Protein AF-0000000073388716 (afdb_homodimer)

pLDDT: mean 96.8, std 3.27, range [72.94, 98.94]

Foldseek 3Di:
DQEPPDDPDDFPQQADDKWWKFWFADPNDIWIWIADCDDPLHQWTQTPVGDIGNPVPTDTFAPFDFPWEKEWPAFFQQACCLQPVDSDVDPDTDMATADSQQEAEFAAEDEDAPLFDFKWWFKFKKWFFAAWFAQDALNCLSVGTNAIKIKIQIFRLLCVPDPVRNRHNGRHDGNRIYIDRIGMGNRDQQQKKKFKAKLRFTQFIDNNVVTGHYDPSRVRNVCRHPDIGHGRYMYTRTGHDGIAGDDAQIKMKMAMPPHGMGIYGYHYDYHDPVVVVVPDDGGHDDPVSCCVRGTHPVSDDPRSVVRVCVSRVD/DQEPPDDPDDFPQQADDKWWKFWFADPNDIWIWIADCDDPLHQWTQTPVGDIHNPVPTDTAAQFDAPWEKEWPAFFQQACCLQPVDSDVDPDTDMATADSQQEAEFAAEDEDAPLFDFKWWFKFKKWFFAAWFAQDALNCLSVGTNAIKIKIQIFRLLCVPDPVRNRHNGRHDGNRIYIDRIGMGNRDQQQKKKFKDKLRFTQFIDNNVVTGHYDPSRVSNVCRHPDIGHGRYMYTRTGHDGIAGDDAQIKMKMAMPPHGMGIYGYHYDYHDPVVVVVPDDGGHDDPVSCCVRGTHPVSDDPRSVVRVCVSRVD

InterPro domains:
  IPR011234 Fumarylacetoacetase-like, C-terminal [PF01557] (69-267)
  IPR036663 Fumarylacetoacetase-like, C-terminal domain superfamily [G3DSA:3.90.850.10] (46-268)
  IPR036663 Fumarylacetoacetase-like, C-terminal domain superfamily [SSF56529] (59-267)

Nearest PDB structures (foldseek):
  4dbh-assembly1_B  TM=8.925E-01  e=1.222E-23  Corynebacterium glutamicum
  8gsr-assembly1_B  TM=8.359E-01  e=4.257E-22  Sphingomonas sp. SKA58
  6iym-assembly1_B  TM=8.828E-01  e=4.158E-20  Exiguobacterium antarcticum B7
  1i7o-assembly3_C  TM=7.723E-01  e=4.996E-21  Escherichia coli
  3v77-assembly1_A  TM=8.627E-01  e=6.348E-17  Oleispira antarctica

Organism: Paracidovorax avenae (strain ATCC 19860 / DSM 7227 / CCUG 15838 / JCM 20985 / LMG 2117 / NCPPB 1011) (NCBI:txid643561)

Structure (mmCIF, N/CA/C/O backbone):
data_AF-0000000073388716-model_v1
#
loop_
_entity.id
_entity.type
_entity.pdbx_description
1 polymer 'Fumarylacetoacetate (FAA) hydrolase'
#
loop_
_atom_site.group_PDB
_atom_site.id
_atom_site.type_symbol
_atom_site.label_atom_id
_atom_site.label_alt_id
_atom_site.label_comp_id
_atom_site.label_asym_id
_atom_site.label_entity_id
_atom_site.label_seq_id
_atom_site.pdbx_PDB_ins_code
_atom_site.Cartn_x
_atom_site.Cartn_y
_atom_site.Cartn_z
_atom_site.occupancy
_atom_site.B_iso_or_equiv
_atom_site.auth_seq_id
_atom_site.auth_comp_id
_atom_site.auth_asym_id
_atom_site.auth_atom_id
_atom_site.pdbx_PDB_model_num
ATOM 1 N N . MET A 1 1 ? -13.984 -28.422 -2.998 1 73.06 1 MET A N 1
ATOM 2 C CA . MET A 1 1 ? -13.094 -27.297 -2.691 1 73.06 1 MET A CA 1
ATOM 3 C C . MET A 1 1 ? -13.047 -27.047 -1.189 1 73.06 1 MET A C 1
ATOM 5 O O . MET A 1 1 ? -14.062 -27.141 -0.504 1 73.06 1 MET A O 1
ATOM 9 N N . ASN A 1 2 ? -11.875 -26.797 -0.617 1 77.25 2 ASN A N 1
ATOM 10 C CA . ASN A 1 2 ? -11.648 -26.766 0.824 1 77.25 2 ASN A CA 1
ATOM 11 C C . ASN A 1 2 ? -11.758 -25.359 1.378 1 77.25 2 ASN A C 1
ATOM 13 O O . ASN A 1 2 ? -11.344 -25.094 2.508 1 77.25 2 ASN A O 1
ATOM 17 N N . PHE A 1 3 ? -12.344 -24.453 0.408 1 79.5 3 PHE A N 1
ATOM 18 C CA . PHE A 1 3 ? -12.461 -23.078 0.917 1 79.5 3 PHE A CA 1
ATOM 19 C C . PHE A 1 3 ? -13.914 -22.656 0.987 1 79.5 3 PHE A C 1
ATOM 21 O O . PHE A 1 3 ? -14.797 -23.312 0.43 1 79.5 3 PHE A O 1
ATOM 28 N N . GLU A 1 4 ? -14.102 -21.594 1.725 1 83.75 4 GLU A N 1
ATOM 29 C CA . GLU A 1 4 ? -15.445 -21.078 1.932 1 83.75 4 GLU A CA 1
ATOM 30 C C . GLU A 1 4 ? -16.062 -20.609 0.618 1 83.75 4 GLU A C 1
ATOM 32 O O . GLU A 1 4 ? -15.352 -20.188 -0.293 1 83.75 4 GLU A O 1
ATOM 37 N N . PHE A 1 5 ? -17.438 -20.781 0.47 1 84.56 5 PHE A N 1
ATOM 38 C CA . PHE A 1 5 ? -18.219 -20.359 -0.694 1 84.56 5 PHE A CA 1
ATOM 39 C C . PHE A 1 5 ? -17.797 -21.156 -1.932 1 84.56 5 PHE A C 1
ATOM 41 O O . PHE A 1 5 ? -17.297 -20.562 -2.898 1 84.56 5 PHE A O 1
ATOM 48 N N . PRO A 1 6 ? -18.047 -22.391 -1.873 1 86.56 6 PRO A N 1
ATOM 49 C CA . PRO A 1 6 ? -17.625 -23.219 -3.002 1 86.56 6 PRO A CA 1
ATOM 50 C C . PRO A 1 6 ? -18.312 -22.828 -4.312 1 86.56 6 PRO A C 1
ATOM 52 O O . PRO A 1 6 ? -19.406 -22.25 -4.293 1 86.56 6 PRO A O 1
ATOM 55 N N . LEU A 1 7 ? -17.703 -23.172 -5.387 1 88 7 LEU A N 1
ATOM 56 C CA . LEU A 1 7 ? -18.188 -22.797 -6.711 1 88 7 LEU A CA 1
ATOM 57 C C . LEU A 1 7 ? -19.422 -23.609 -7.086 1 88 7 LEU A C 1
ATOM 59 O O . LEU A 1 7 ? -19.438 -24.844 -6.949 1 88 7 LEU A O 1
ATOM 63 N N . GLN A 1 8 ? -20.453 -22.891 -7.469 1 85.44 8 GLN A N 1
ATOM 64 C CA . GLN A 1 8 ? -21.625 -23.578 -8.016 1 85.44 8 GLN A CA 1
ATOM 65 C C . GLN A 1 8 ? -21.391 -23.969 -9.477 1 85.44 8 GLN A C 1
ATOM 67 O O . GLN A 1 8 ? -21.891 -25 -9.93 1 85.44 8 GLN A O 1
ATOM 72 N N . SER A 1 9 ? -20.766 -23.172 -10.164 1 90.81 9 SER A N 1
ATOM 73 C CA . SER A 1 9 ? -20.328 -23.359 -11.539 1 90.81 9 SER A CA 1
ATOM 74 C C . SER A 1 9 ? -18.969 -22.703 -11.773 1 90.81 9 SER A C 1
ATOM 76 O O . SER A 1 9 ? -18.516 -21.891 -10.969 1 90.81 9 SER A O 1
ATOM 78 N N . GLN A 1 10 ? -18.406 -23.203 -12.766 1 93.81 10 GLN A N 1
ATOM 79 C CA . GLN A 1 10 ? -17.094 -22.609 -13.07 1 93.81 10 GLN A CA 1
ATOM 80 C C . GLN A 1 10 ? -17.234 -21.156 -13.484 1 93.81 10 GLN A C 1
ATOM 82 O O . GLN A 1 10 ? -18.047 -20.828 -14.359 1 93.81 10 GLN A O 1
ATOM 87 N N . PRO A 1 11 ? -16.547 -20.297 -12.852 1 96.12 11 PRO A N 1
ATOM 88 C CA . PRO A 1 11 ? -16.609 -18.891 -13.227 1 96.12 11 PRO A CA 1
ATOM 89 C C . PRO A 1 11 ? -16.188 -18.641 -14.672 1 96.12 11 PRO A C 1
ATOM 91 O O . PRO A 1 11 ? -15.328 -19.344 -15.203 1 96.12 11 PRO A O 1
ATOM 94 N N . ALA A 1 12 ? -16.688 -17.578 -15.273 1 96.62 12 ALA A N 1
ATOM 95 C CA . ALA A 1 12 ? -16.469 -17.281 -16.688 1 96.62 12 ALA A CA 1
ATOM 96 C C . ALA A 1 12 ? -14.984 -17.109 -16.984 1 96.62 12 ALA A C 1
ATOM 98 O O . ALA A 1 12 ? -14.508 -17.516 -18.047 1 96.62 12 ALA A O 1
ATOM 99 N N . VAL A 1 13 ? -14.211 -16.516 -16.094 1 98.31 13 VAL A N 1
ATOM 100 C CA . VAL A 1 13 ? -12.797 -16.203 -16.297 1 98.31 13 VAL A CA 1
ATOM 101 C C . VAL A 1 13 ? -12.008 -17.5 -16.484 1 98.31 13 VAL A C 1
ATOM 103 O O . VAL A 1 13 ? -10.914 -17.484 -17.062 1 98.31 13 VAL A O 1
ATOM 106 N N . MET A 1 14 ? -12.547 -18.672 -16.062 1 97.94 14 MET A N 1
ATOM 107 C CA . MET A 1 14 ? -11.844 -19.938 -16.125 1 97.94 14 MET A CA 1
ATOM 108 C C . MET A 1 14 ? -12.438 -20.844 -17.203 1 97.94 14 MET A C 1
ATOM 110 O O . MET A 1 14 ? -12.062 -22 -17.328 1 97.94 14 MET A O 1
ATOM 114 N N . CYS A 1 15 ? -13.375 -20.328 -17.922 1 97.19 15 CYS A N 1
ATOM 115 C CA . CYS A 1 15 ? -14.055 -21.078 -18.969 1 97.19 15 CYS A CA 1
ATOM 116 C C . CYS A 1 15 ? -13.602 -20.625 -20.344 1 97.19 15 CYS A C 1
ATOM 118 O O . CYS A 1 15 ? -13.086 -19.516 -20.5 1 97.19 15 CYS A O 1
ATOM 120 N N . GLY A 1 16 ? -13.766 -21.484 -21.375 1 96.69 16 GLY A N 1
ATOM 121 C CA . GLY A 1 16 ? -13.406 -21.156 -22.734 1 96.69 16 GLY A CA 1
ATOM 122 C C . GLY A 1 16 ? -11.969 -21.469 -23.078 1 96.69 16 GLY A C 1
ATOM 123 O O . GLY A 1 16 ? -11.281 -22.156 -22.312 1 96.69 16 GLY A O 1
ATOM 124 N N . PRO A 1 17 ? -11.57 -21.047 -24.281 1 97.19 17 PRO A N 1
ATOM 125 C CA . PRO A 1 17 ? -10.188 -21.281 -24.672 1 97.19 17 PRO A CA 1
ATOM 126 C C . PRO A 1 17 ? -9.188 -20.453 -23.875 1 97.19 17 PRO A C 1
ATOM 128 O O . PRO A 1 17 ? -9.516 -19.328 -23.453 1 97.19 17 PRO A O 1
ATOM 131 N N . ARG A 1 18 ? -8.102 -20.984 -23.75 1 98.19 18 ARG A N 1
ATOM 132 C CA . ARG A 1 18 ? -7.023 -20.25 -23.125 1 98.19 18 ARG A CA 1
ATOM 133 C C . ARG A 1 18 ? -6.668 -19 -23.938 1 98.19 18 ARG A C 1
ATOM 135 O O . ARG A 1 18 ? -6.484 -19.078 -25.156 1 98.19 18 ARG A O 1
ATOM 142 N N . VAL A 1 19 ? -6.594 -17.875 -23.297 1 98.5 19 VAL A N 1
ATOM 143 C CA . VAL A 1 19 ? -6.145 -16.625 -23.875 1 98.5 19 VAL A CA 1
ATOM 144 C C . VAL A 1 19 ? -5.074 -15.992 -23 1 98.5 19 VAL A C 1
ATOM 146 O O . VAL A 1 19 ? -5.254 -15.875 -21.781 1 98.5 19 VAL A O 1
ATOM 149 N N . GLU A 1 20 ? -4.027 -15.656 -23.578 1 98.69 20 GLU A N 1
ATOM 150 C CA . GLU A 1 20 ? -2.936 -14.984 -22.875 1 98.69 20 GLU A CA 1
ATOM 151 C C . GLU A 1 20 ? -2.578 -13.664 -23.531 1 98.69 20 GLU A C 1
ATOM 153 O O . GLU A 1 20 ? -2.176 -13.633 -24.703 1 98.69 20 GLU A O 1
ATOM 158 N N . ARG A 1 21 ? -2.725 -12.586 -22.812 1 98.62 21 ARG A N 1
ATOM 159 C CA . ARG A 1 21 ? -2.342 -11.258 -23.281 1 98.62 21 ARG A CA 1
ATOM 160 C C . ARG A 1 21 ? -1.017 -10.82 -22.656 1 98.62 21 ARG A C 1
ATOM 162 O O . ARG A 1 21 ? -0.8 -10.992 -21.453 1 98.62 21 ARG A O 1
ATOM 169 N N . ARG A 1 22 ? -0.159 -10.312 -23.469 1 98.56 22 ARG A N 1
ATOM 170 C CA . ARG A 1 22 ? 1.14 -9.828 -23.016 1 98.56 22 ARG A CA 1
ATOM 171 C C . ARG A 1 22 ? 1.374 -8.383 -23.438 1 98.56 22 ARG A C 1
ATOM 173 O O . ARG A 1 22 ? 0.727 -7.895 -24.375 1 98.56 22 ARG A O 1
ATOM 180 N N . ARG A 1 23 ? 2.135 -7.68 -22.703 1 97.94 23 ARG A N 1
ATOM 181 C CA . ARG A 1 23 ? 2.621 -6.344 -23.031 1 97.94 23 ARG A CA 1
ATOM 182 C C . ARG A 1 23 ? 4.102 -6.371 -23.391 1 97.94 23 ARG A C 1
ATOM 184 O O . ARG A 1 23 ? 4.934 -6.809 -22.594 1 97.94 23 ARG A O 1
ATOM 191 N N . VAL A 1 24 ? 4.414 -5.875 -24.641 1 97.12 24 VAL A N 1
ATOM 192 C CA . VAL A 1 24 ? 5.762 -6.055 -25.156 1 97.12 24 VAL A CA 1
ATOM 193 C C . VAL A 1 24 ? 6.348 -4.703 -25.562 1 97.12 24 VAL A C 1
ATOM 195 O O . VAL A 1 24 ? 5.617 -3.812 -26 1 97.12 24 VAL A O 1
ATOM 198 N N . LEU A 1 25 ? 7.633 -4.562 -25.266 1 96 25 LEU A N 1
ATOM 199 C CA . LEU A 1 25 ? 8.359 -3.369 -25.688 1 96 25 LEU A CA 1
ATOM 200 C C . LEU A 1 25 ? 8.953 -3.561 -27.078 1 96 25 LEU A C 1
ATOM 202 O O . LEU A 1 25 ? 9.773 -4.457 -27.281 1 96 25 LEU A O 1
ATOM 206 N N . ILE A 1 26 ? 8.555 -2.723 -28.016 1 94.25 26 ILE A N 1
ATOM 207 C CA . ILE A 1 26 ? 9.07 -2.748 -29.391 1 94.25 26 ILE A CA 1
ATOM 208 C C . ILE A 1 26 ? 9.5 -1.343 -29.797 1 94.25 26 ILE A C 1
ATOM 210 O O . ILE A 1 26 ? 8.68 -0.419 -29.828 1 94.25 26 ILE A O 1
ATOM 214 N N . GLY A 1 27 ? 10.68 -1.165 -30.203 1 93.75 27 GLY A N 1
ATOM 215 C CA . GLY A 1 27 ? 11.18 0.131 -30.641 1 93.75 27 GLY A CA 1
ATOM 216 C C . GLY A 1 27 ? 10.961 1.229 -29.609 1 93.75 27 GLY A C 1
ATOM 217 O O . GLY A 1 27 ? 10.617 2.357 -29.969 1 93.75 27 GLY A O 1
ATOM 218 N N . GLY A 1 28 ? 10.906 0.877 -28.391 1 93.69 28 GLY A N 1
ATOM 219 C CA . GLY A 1 28 ? 10.773 1.862 -27.328 1 93.69 28 GLY A CA 1
ATOM 220 C C . GLY A 1 28 ? 9.336 2.141 -26.953 1 93.69 28 GLY A C 1
ATOM 221 O O . GLY A 1 28 ? 9.062 2.951 -26.062 1 93.69 28 GLY A O 1
ATOM 222 N N . SER A 1 29 ? 8.469 1.455 -27.672 1 95.88 29 SER A N 1
ATOM 223 C CA . SER A 1 29 ? 7.055 1.625 -27.375 1 95.88 29 SER A CA 1
ATOM 224 C C . SER A 1 29 ? 6.434 0.321 -26.875 1 95.88 29 SER A C 1
ATOM 226 O O . SER A 1 29 ? 6.863 -0.764 -27.281 1 95.88 29 SER A O 1
ATOM 228 N N . ALA A 1 30 ? 5.48 0.462 -26.031 1 96.5 30 ALA A N 1
ATOM 229 C CA . ALA A 1 30 ? 4.773 -0.7 -25.5 1 96.5 30 ALA A CA 1
ATOM 230 C C . ALA A 1 30 ? 3.582 -1.07 -26.375 1 96.5 30 ALA A C 1
ATOM 232 O O . ALA A 1 30 ? 2.83 -0.196 -26.812 1 96.5 30 ALA A O 1
ATOM 233 N N . PHE A 1 31 ? 3.447 -2.377 -26.625 1 97.62 31 PHE A N 1
ATOM 234 C CA . PHE A 1 31 ? 2.316 -2.896 -27.391 1 97.62 31 PHE A CA 1
ATOM 235 C C . PHE A 1 31 ? 1.693 -4.094 -26.672 1 97.62 31 PHE A C 1
ATOM 237 O O . PHE A 1 31 ? 2.395 -4.871 -26.016 1 97.62 31 PHE A O 1
ATOM 244 N N . TRP A 1 32 ? 0.391 -4.227 -26.797 1 98.31 32 TRP A N 1
ATOM 245 C CA . TRP A 1 32 ? -0.308 -5.418 -26.344 1 98.31 32 TRP A CA 1
ATOM 246 C C . TRP A 1 32 ? -0.441 -6.445 -27.469 1 98.31 32 TRP A C 1
ATOM 248 O O . TRP A 1 32 ? -0.555 -6.078 -28.641 1 98.31 32 TRP A O 1
ATOM 258 N N . GLY A 1 33 ? -0.418 -7.676 -27.078 1 98.5 33 GLY A N 1
ATOM 259 C CA . GLY A 1 33 ? -0.669 -8.766 -28.016 1 98.5 33 GLY A CA 1
ATOM 260 C C . GLY A 1 33 ? -1.262 -9.992 -27.344 1 98.5 33 GLY A C 1
ATOM 261 O O . GLY A 1 33 ? -1.364 -10.055 -26.125 1 98.5 33 GLY A O 1
ATOM 262 N N . THR A 1 34 ? -1.68 -10.859 -28.172 1 98.56 34 THR A N 1
ATOM 263 C CA . THR A 1 34 ? -2.262 -12.125 -27.734 1 98.56 34 THR A CA 1
ATOM 264 C C . THR A 1 34 ? -1.44 -13.305 -28.234 1 98.56 34 THR A C 1
ATOM 266 O O . THR A 1 34 ? -1.098 -13.367 -29.422 1 98.56 34 THR A O 1
ATOM 269 N N . MET A 1 35 ? -1.136 -14.219 -27.328 1 98.38 35 MET A N 1
ATOM 270 C CA . MET A 1 35 ? -0.445 -15.438 -27.734 1 98.38 35 MET A CA 1
ATOM 271 C C . MET A 1 35 ? -1.33 -16.281 -28.641 1 98.38 35 MET A C 1
ATOM 273 O O . MET A 1 35 ? -2.508 -16.5 -28.344 1 98.38 35 MET A O 1
ATOM 277 N N . VAL A 1 36 ? -0.768 -16.781 -29.719 1 97.94 36 VAL A N 1
ATOM 278 C CA . VAL A 1 36 ? -1.481 -17.672 -30.609 1 97.94 36 VAL A CA 1
ATOM 279 C C . VAL A 1 36 ? -1.391 -19.109 -30.078 1 97.94 36 VAL A C 1
ATOM 281 O O . VAL A 1 36 ? -0.299 -19.672 -29.984 1 97.94 36 VAL A O 1
ATOM 284 N N . GLU A 1 37 ? -2.504 -19.688 -29.859 1 95.88 37 GLU A N 1
ATOM 285 C CA . GLU A 1 37 ? -2.533 -20.969 -29.156 1 95.88 37 GLU A CA 1
ATOM 286 C C . GLU A 1 37 ? -2.561 -22.141 -30.125 1 95.88 37 GLU A C 1
ATOM 288 O O . GLU A 1 37 ? -2.166 -23.25 -29.781 1 95.88 37 GLU A O 1
ATOM 293 N N . GLU A 1 38 ? -3.074 -21.891 -31.328 1 94.94 38 GLU A N 1
ATOM 294 C CA . GLU A 1 38 ? -3.25 -22.984 -32.281 1 94.94 38 GLU A CA 1
ATOM 295 C C . GLU A 1 38 ? -2.939 -22.531 -33.688 1 94.94 38 GLU A C 1
ATOM 297 O O . GLU A 1 38 ? -2.848 -21.328 -33.969 1 94.94 38 GLU A O 1
ATOM 302 N N . GLY A 1 39 ? -2.754 -23.547 -34.531 1 95.25 39 GLY A N 1
ATOM 303 C CA . GLY A 1 39 ? -2.521 -23.266 -35.938 1 95.25 39 GLY A CA 1
ATOM 304 C C . GLY A 1 39 ? -1.053 -23.109 -36.281 1 95.25 39 GLY A C 1
ATOM 305 O O . GLY A 1 39 ? -0.181 -23.484 -35.5 1 95.25 39 GLY A O 1
ATOM 306 N N . THR A 1 40 ? -0.749 -22.516 -37.438 1 95.62 40 THR A N 1
ATOM 307 C CA . THR A 1 40 ? 0.606 -22.422 -37.969 1 95.62 40 THR A CA 1
ATOM 308 C C . THR A 1 40 ? 1.422 -21.406 -37.156 1 95.62 40 THR A C 1
ATOM 310 O O . THR A 1 40 ? 2.648 -21.5 -37.094 1 95.62 40 THR A O 1
ATOM 313 N N . ASP A 1 41 ? 0.731 -20.516 -36.531 1 96.12 41 ASP A N 1
ATOM 314 C CA . ASP A 1 41 ? 1.412 -19.438 -35.812 1 96.12 41 ASP A CA 1
ATOM 315 C C . ASP A 1 41 ? 1.434 -19.703 -34.312 1 96.12 41 ASP A C 1
ATOM 317 O O . ASP A 1 41 ? 1.766 -18.828 -33.531 1 96.12 41 ASP A O 1
ATOM 321 N N . ALA A 1 42 ? 1.098 -20.938 -33.938 1 96.25 42 ALA A N 1
ATOM 322 C CA . ALA A 1 42 ? 1.068 -21.281 -32.531 1 96.25 42 ALA A CA 1
ATOM 323 C C . ALA A 1 42 ? 2.406 -20.969 -31.859 1 96.25 42 ALA A C 1
ATOM 325 O O . ALA A 1 42 ? 3.465 -21.297 -32.406 1 96.25 42 ALA A O 1
ATOM 326 N N . GLY A 1 43 ? 2.312 -20.281 -30.719 1 95.62 43 GLY A N 1
ATOM 327 C CA . GLY A 1 43 ? 3.516 -19.938 -29.969 1 95.62 43 GLY A CA 1
ATOM 328 C C . GLY A 1 43 ? 4.02 -18.531 -30.266 1 95.62 43 GLY A C 1
ATOM 329 O O . GLY A 1 43 ? 4.895 -18.031 -29.562 1 95.62 43 GLY A O 1
ATOM 330 N N . ARG A 1 44 ? 3.469 -17.953 -31.25 1 97.81 44 ARG A N 1
ATOM 331 C CA . ARG A 1 44 ? 3.836 -16.578 -31.578 1 97.81 44 ARG A CA 1
ATOM 332 C C . ARG A 1 44 ? 2.938 -15.578 -30.859 1 97.81 44 ARG A C 1
ATOM 334 O O . ARG A 1 44 ? 1.922 -15.961 -30.281 1 97.81 44 ARG A O 1
ATOM 341 N N . LEU A 1 45 ? 3.367 -14.328 -30.828 1 98.31 45 LEU A N 1
ATOM 342 C CA . LEU A 1 45 ? 2.604 -13.227 -30.25 1 98.31 45 LEU A CA 1
ATOM 343 C C . LEU A 1 45 ? 1.995 -12.352 -31.344 1 98.31 45 LEU A C 1
ATOM 345 O O . LEU A 1 45 ? 2.721 -11.742 -32.125 1 98.31 45 LEU A O 1
ATOM 349 N N . ARG A 1 46 ? 0.675 -12.32 -31.422 1 98.44 46 ARG A N 1
ATOM 350 C CA . ARG A 1 46 ? -0.007 -11.422 -32.344 1 98.44 46 ARG A CA 1
ATOM 351 C C . ARG A 1 46 ? -0.366 -10.102 -31.672 1 98.44 46 ARG A C 1
ATOM 353 O O . ARG A 1 46 ? -1.209 -10.07 -30.781 1 98.44 46 ARG A O 1
ATOM 360 N N . LEU A 1 47 ? 0.284 -9.062 -32.125 1 98.25 47 LEU A N 1
ATOM 361 C CA . LEU A 1 47 ? -0.004 -7.742 -31.578 1 98.25 47 LEU A CA 1
ATOM 362 C C . LEU A 1 47 ? -1.396 -7.273 -32 1 98.25 47 LEU A C 1
ATOM 364 O O . LEU A 1 47 ? -1.969 -7.781 -32.969 1 98.25 47 LEU A O 1
ATOM 368 N N . ASP A 1 48 ? -1.903 -6.312 -31.25 1 98.19 48 ASP A N 1
ATOM 369 C CA . ASP A 1 48 ? -3.246 -5.805 -31.516 1 98.19 48 ASP A CA 1
ATOM 370 C C . ASP A 1 48 ? -3.303 -5.094 -32.875 1 98.19 48 ASP A C 1
ATOM 372 O O . ASP A 1 48 ? -4.379 -4.949 -33.469 1 98.19 48 ASP A O 1
ATOM 376 N N . ASP A 1 49 ? -2.152 -4.66 -33.375 1 97.31 49 ASP A N 1
ATOM 377 C CA . ASP A 1 49 ? -2.131 -3.994 -34.688 1 97.31 49 ASP A CA 1
ATOM 378 C C . ASP A 1 49 ? -1.913 -5 -35.812 1 97.31 49 ASP A C 1
ATOM 380 O O . ASP A 1 49 ? -1.767 -4.613 -36.969 1 97.31 49 ASP A O 1
ATOM 384 N N . GLY A 1 50 ? -1.735 -6.234 -35.469 1 96.88 50 GLY A N 1
ATOM 385 C CA . GLY A 1 50 ? -1.705 -7.289 -36.469 1 96.88 50 GLY A CA 1
ATOM 386 C C . GLY A 1 50 ? -0.323 -7.883 -36.688 1 96.88 50 GLY A C 1
ATOM 387 O O . GLY A 1 50 ? -0.185 -8.969 -37.25 1 96.88 50 GLY A O 1
ATOM 388 N N . ARG A 1 51 ? 0.712 -7.23 -36.344 1 96.88 51 ARG A N 1
ATOM 389 C CA . ARG A 1 51 ? 2.068 -7.75 -36.469 1 96.88 51 ARG A CA 1
ATOM 390 C C . ARG A 1 51 ? 2.248 -9.047 -35.688 1 96.88 51 ARG A C 1
ATOM 392 O O . ARG A 1 51 ? 1.681 -9.211 -34.625 1 96.88 51 ARG A O 1
ATOM 399 N N . LEU A 1 52 ? 2.908 -9.977 -36.125 1 97.75 52 LEU A N 1
ATOM 400 C CA . LEU A 1 52 ? 3.225 -11.258 -35.5 1 97.75 52 LEU A CA 1
ATOM 401 C C . LEU A 1 52 ? 4.691 -11.32 -35.094 1 97.75 52 LEU A C 1
ATOM 403 O O . LEU A 1 52 ? 5.582 -11.047 -35.906 1 97.75 52 LEU A O 1
ATOM 407 N N . LEU A 1 53 ? 4.957 -11.672 -33.812 1 97.19 53 LEU A N 1
ATOM 408 C CA . LEU A 1 53 ? 6.312 -11.672 -33.281 1 97.19 53 LEU A CA 1
ATOM 409 C C . LEU A 1 53 ? 6.688 -13.055 -32.75 1 97.19 53 LEU A C 1
ATOM 411 O O . LEU A 1 53 ? 5.816 -13.852 -32.406 1 97.19 53 LEU A O 1
ATOM 415 N N . ASP A 1 54 ? 7.988 -13.312 -32.812 1 95.5 54 ASP A N 1
ATOM 416 C CA . ASP A 1 54 ? 8.516 -14.422 -32.031 1 95.5 54 ASP A CA 1
ATOM 417 C C . ASP A 1 54 ? 8.43 -14.133 -30.531 1 95.5 54 ASP A C 1
ATOM 419 O O . ASP A 1 54 ? 9.109 -13.234 -30.031 1 95.5 54 ASP A O 1
ATOM 423 N N . ALA A 1 55 ? 7.703 -14.914 -29.781 1 93.81 55 ALA A N 1
ATOM 424 C CA . ALA A 1 55 ? 7.395 -14.625 -28.391 1 93.81 55 ALA A CA 1
ATOM 425 C C . ALA A 1 55 ? 8.648 -14.734 -27.516 1 93.81 55 ALA A C 1
ATOM 427 O O . ALA A 1 55 ? 8.805 -13.984 -26.547 1 93.81 55 ALA A O 1
ATOM 428 N N . ASP A 1 56 ? 9.594 -15.594 -27.797 1 90.5 56 ASP A N 1
ATOM 429 C CA . ASP A 1 56 ? 10.734 -15.891 -26.953 1 90.5 56 ASP A CA 1
ATOM 430 C C . ASP A 1 56 ? 11.812 -14.812 -27.062 1 90.5 56 ASP A C 1
ATOM 432 O O . ASP A 1 56 ? 12.672 -14.68 -26.188 1 90.5 56 ASP A O 1
ATOM 436 N N . ALA A 1 57 ? 11.742 -13.992 -28.031 1 86.94 57 ALA A N 1
ATOM 437 C CA . ALA A 1 57 ? 12.82 -13.047 -28.344 1 86.94 57 ALA A CA 1
ATOM 438 C C . ALA A 1 57 ? 12.453 -11.641 -27.891 1 86.94 57 ALA A C 1
ATOM 440 O O . ALA A 1 57 ? 13.148 -10.672 -28.219 1 86.94 57 ALA A O 1
ATOM 441 N N . GLN A 1 58 ? 11.406 -11.602 -27.047 1 91 58 GLN A N 1
ATOM 442 C CA . GLN A 1 58 ? 10.898 -10.266 -26.781 1 91 58 GLN A CA 1
ATOM 443 C C . GLN A 1 58 ? 11.219 -9.836 -25.344 1 91 58 GLN A C 1
ATOM 445 O O . GLN A 1 58 ? 11.547 -10.672 -24.5 1 91 58 GLN A O 1
ATOM 450 N N . THR A 1 59 ? 11.227 -8.531 -25.219 1 94.75 59 THR A N 1
ATOM 451 C CA . THR A 1 59 ? 11.258 -7.914 -23.891 1 94.75 59 THR A CA 1
ATOM 452 C C . THR A 1 59 ? 9.852 -7.594 -23.406 1 94.75 59 THR A C 1
ATOM 454 O O . THR A 1 59 ? 9.148 -6.773 -24.016 1 94.75 59 THR A O 1
ATOM 457 N N . TYR A 1 60 ? 9.477 -8.227 -22.344 1 96 60 TYR A N 1
ATOM 458 C CA . TYR A 1 60 ? 8.102 -8.07 -21.859 1 96 60 TYR A CA 1
ATOM 459 C C . TYR A 1 60 ? 8.047 -7.133 -20.656 1 96 60 TYR A C 1
ATOM 461 O O . TYR A 1 60 ? 8.898 -7.203 -19.766 1 96 60 TYR A O 1
ATOM 469 N N . LEU A 1 61 ? 7.113 -6.215 -20.703 1 97.25 61 LEU A N 1
ATOM 470 C CA . LEU A 1 61 ? 6.723 -5.418 -19.531 1 97.25 61 LEU A CA 1
ATOM 471 C C . LEU A 1 61 ? 5.742 -6.188 -18.656 1 97.25 61 LEU A C 1
ATOM 473 O O . LEU A 1 61 ? 5.082 -7.117 -19.125 1 97.25 61 LEU A O 1
ATOM 477 N N . PRO A 1 62 ? 5.715 -5.852 -17.328 1 98.12 62 PRO A N 1
ATOM 478 C CA . PRO A 1 62 ? 4.59 -6.426 -16.594 1 98.12 62 PRO A CA 1
ATOM 479 C C . PRO A 1 62 ? 3.254 -6.234 -17.297 1 98.12 62 PRO A C 1
ATOM 481 O O . PRO A 1 62 ? 3.002 -5.176 -17.875 1 98.12 62 PRO A O 1
ATOM 484 N N . PRO A 1 63 ? 2.443 -7.215 -17.328 1 98.31 63 PRO A N 1
ATOM 485 C CA . PRO A 1 63 ? 1.156 -7.086 -18.016 1 98.31 63 PRO A CA 1
ATOM 486 C C . PRO A 1 63 ? 0.121 -6.32 -17.188 1 98.31 63 PRO A C 1
ATOM 488 O O . PRO A 1 63 ? -1.083 -6.48 -17.406 1 98.31 63 PRO A O 1
ATOM 491 N N . VAL A 1 64 ? 0.556 -5.633 -16.125 1 97.94 64 VAL A N 1
ATOM 492 C CA . VAL A 1 64 ? -0.323 -4.891 -15.227 1 97.94 64 VAL A CA 1
ATOM 493 C C . VAL A 1 64 ? 0.277 -3.514 -14.938 1 97.94 64 VAL A C 1
ATOM 495 O O . VAL A 1 64 ? 1.492 -3.328 -15.031 1 97.94 64 VAL A O 1
ATOM 498 N N . ASN A 1 65 ? -0.56 -2.592 -14.664 1 96.06 65 ASN A N 1
ATOM 499 C CA . ASN A 1 65 ? -0.232 -1.268 -14.141 1 96.06 65 ASN A CA 1
ATOM 500 C C . ASN A 1 65 ? -1.115 -0.896 -12.953 1 96.06 65 ASN A C 1
ATOM 502 O O . ASN A 1 65 ? -1.972 -0.017 -13.062 1 96.06 65 ASN A O 1
ATOM 506 N N . PRO A 1 66 ? -0.81 -1.457 -11.82 1 98.06 66 PRO A N 1
ATOM 507 C CA . PRO A 1 66 ? -1.749 -1.415 -10.695 1 98.06 66 PRO A CA 1
ATOM 508 C C . PRO A 1 66 ? -1.714 -0.086 -9.945 1 98.06 66 PRO A C 1
ATOM 510 O O . PRO A 1 66 ? -0.646 0.512 -9.789 1 98.06 66 PRO A O 1
ATOM 513 N N . GLY A 1 67 ? -2.898 0.381 -9.523 1 97.31 67 GLY A N 1
ATOM 514 C CA . GLY A 1 67 ? -2.961 1.421 -8.508 1 97.31 67 GLY A CA 1
ATOM 515 C C . GLY A 1 67 ? -2.635 0.916 -7.113 1 97.31 67 GLY A C 1
ATOM 516 O O . GLY A 1 67 ? -2.182 1.682 -6.262 1 97.31 67 GLY A O 1
ATOM 517 N N . LYS A 1 68 ? -2.889 -0.345 -6.871 1 98.12 68 LYS A N 1
ATOM 518 C CA . LYS A 1 68 ? -2.516 -0.995 -5.617 1 98.12 68 LYS A CA 1
ATOM 519 C C . LYS A 1 68 ? -2.268 -2.486 -5.824 1 98.12 68 LYS A C 1
ATOM 521 O O . LYS A 1 68 ? -2.834 -3.096 -6.734 1 98.12 68 LYS A O 1
ATOM 526 N N . ILE A 1 69 ? -1.39 -2.998 -5.055 1 98.88 69 ILE A N 1
ATOM 527 C CA . ILE A 1 69 ? -1.08 -4.422 -4.957 1 98.88 69 ILE A CA 1
ATOM 528 C C . ILE A 1 69 ? -1.352 -4.914 -3.537 1 98.88 69 ILE A C 1
ATOM 530 O O . ILE A 1 69 ? -0.708 -4.465 -2.586 1 98.88 69 ILE A O 1
ATOM 534 N N . ILE A 1 70 ? -2.336 -5.773 -3.396 1 98.81 70 ILE A N 1
ATOM 535 C CA . ILE A 1 70 ? -2.688 -6.34 -2.102 1 98.81 70 ILE A CA 1
ATOM 536 C C . ILE A 1 70 ? -2.291 -7.816 -2.061 1 98.81 70 ILE A C 1
ATOM 538 O O . ILE A 1 70 ? -2.479 -8.539 -3.039 1 98.81 70 ILE A O 1
ATOM 542 N N . ALA A 1 71 ? -1.752 -8.242 -0.95 1 98.69 71 ALA A N 1
ATOM 543 C CA . ALA A 1 71 ? -1.315 -9.633 -0.809 1 98.69 71 ALA A CA 1
ATOM 544 C C . ALA A 1 71 ? -1.935 -10.281 0.427 1 98.69 71 ALA A C 1
ATOM 546 O O . ALA A 1 71 ? -2.043 -9.641 1.479 1 98.69 71 ALA A O 1
ATOM 547 N N . VAL A 1 72 ? -2.301 -11.531 0.26 1 97.88 72 VAL A N 1
ATOM 548 C CA . VAL A 1 72 ? -2.734 -12.328 1.401 1 97.88 72 VAL A CA 1
ATOM 549 C C . VAL A 1 72 ? -1.516 -12.844 2.168 1 97.88 72 VAL A C 1
ATOM 551 O O . VAL A 1 72 ? -0.537 -13.289 1.562 1 97.88 72 VAL A O 1
ATOM 554 N N . HIS A 1 73 ? -1.56 -12.844 3.488 1 97.12 73 HIS A N 1
ATOM 555 C CA . HIS A 1 73 ? -0.416 -13.312 4.262 1 97.12 73 HIS A CA 1
ATOM 556 C C . HIS A 1 73 ? -0.143 -14.789 4.008 1 97.12 73 HIS A C 1
ATOM 558 O O . HIS A 1 73 ? 0.968 -15.164 3.623 1 97.12 73 HIS A O 1
ATOM 564 N N . ILE A 1 74 ? -1.094 -15.609 4.316 1 96.94 74 ILE A N 1
ATOM 565 C CA . ILE A 1 74 ? -0.989 -17.047 4.102 1 96.94 74 ILE A CA 1
ATOM 566 C C . ILE A 1 74 ? -2.299 -17.578 3.523 1 96.94 74 ILE A C 1
ATOM 568 O O . ILE A 1 74 ? -3.371 -17.344 4.082 1 96.94 74 ILE A O 1
ATOM 572 N N . SER A 1 75 ? -2.18 -18.266 2.428 1 97.25 75 SER A N 1
ATOM 573 C CA . SER A 1 75 ? -3.381 -18.797 1.785 1 97.25 75 SER A CA 1
ATOM 574 C C . SER A 1 75 ? -3.176 -20.234 1.318 1 97.25 75 SER A C 1
ATOM 576 O O . SER A 1 75 ? -4.012 -20.781 0.602 1 97.25 75 SER A O 1
ATOM 578 N N . TYR A 1 76 ? -2.074 -20.844 1.612 1 97.69 76 TYR A N 1
ATOM 579 C CA . TYR A 1 76 ? -1.78 -22.234 1.287 1 97.69 76 TYR A CA 1
ATOM 580 C C . TYR A 1 76 ? -1.604 -23.062 2.553 1 97.69 76 TYR A C 1
ATOM 582 O O . TYR A 1 76 ? -0.855 -22.688 3.455 1 97.69 76 TYR A O 1
ATOM 590 N N . SER A 1 77 ? -2.215 -24.234 2.602 1 97.31 77 SER A N 1
ATOM 591 C CA . SER A 1 77 ? -2.188 -25.078 3.791 1 97.31 77 SER A CA 1
ATOM 592 C C . SER A 1 77 ? -0.767 -25.516 4.121 1 97.31 77 SER A C 1
ATOM 594 O O . SER A 1 77 ? -0.39 -25.594 5.289 1 97.31 77 SER A O 1
ATOM 596 N N . SER A 1 78 ? 0.079 -25.828 3.115 1 97.5 78 SER A N 1
ATOM 597 C CA . SER A 1 78 ? 1.454 -26.25 3.369 1 97.5 78 SER A CA 1
ATOM 598 C C . SER A 1 78 ? 2.25 -25.141 4.051 1 97.5 78 SER A C 1
ATOM 600 O O . SER A 1 78 ? 3.043 -25.406 4.957 1 97.5 78 SER A O 1
ATOM 602 N N . ARG A 1 79 ? 2.037 -23.891 3.635 1 97.75 79 ARG A N 1
ATOM 603 C CA . ARG A 1 79 ? 2.719 -22.766 4.258 1 97.75 79 ARG A CA 1
ATOM 604 C C . ARG A 1 79 ? 2.248 -22.562 5.695 1 97.75 79 ARG A C 1
ATOM 606 O O . ARG A 1 79 ? 3.053 -22.281 6.582 1 97.75 79 ARG A O 1
ATOM 613 N N . SER A 1 80 ? 0.959 -22.656 5.883 1 97.19 80 SER A N 1
ATOM 614 C CA . SER A 1 80 ? 0.415 -22.547 7.234 1 97.19 80 SER A CA 1
ATOM 615 C C . SER A 1 80 ? 1.009 -23.594 8.164 1 97.19 80 SER A C 1
ATOM 617 O O . SER A 1 80 ? 1.42 -23.281 9.281 1 97.19 80 SER A O 1
ATOM 619 N N . PHE A 1 81 ? 1.042 -24.812 7.668 1 96.81 81 PHE A N 1
ATOM 620 C CA . PHE A 1 81 ? 1.61 -25.891 8.469 1 96.81 81 PHE A CA 1
ATOM 621 C C . PHE A 1 81 ? 3.076 -25.625 8.781 1 96.81 81 PHE A C 1
ATOM 623 O O . PHE A 1 81 ? 3.52 -25.797 9.914 1 96.81 81 PHE A O 1
ATOM 630 N N . GLU A 1 82 ? 3.799 -25.203 7.773 1 97.12 82 GLU A N 1
ATOM 631 C CA . GLU A 1 82 ? 5.219 -24.922 7.98 1 97.12 82 GLU A CA 1
ATOM 632 C C . GLU A 1 82 ? 5.422 -23.859 9.055 1 97.12 82 GLU A C 1
ATOM 634 O O . GLU A 1 82 ? 6.227 -24.047 9.969 1 97.12 82 GLU A O 1
ATOM 639 N N . THR A 1 83 ? 4.633 -22.781 8.992 1 94.38 83 THR A N 1
ATOM 640 C CA . THR A 1 83 ? 4.945 -21.594 9.773 1 94.38 83 THR A CA 1
ATOM 641 C C . THR A 1 83 ? 4.172 -21.594 11.086 1 94.38 83 THR A C 1
ATOM 643 O O . THR A 1 83 ? 4.637 -21.047 12.094 1 94.38 83 THR A O 1
ATOM 646 N N . ARG A 1 84 ? 2.953 -22.188 11.039 1 92.69 84 ARG A N 1
ATOM 647 C CA . ARG A 1 84 ? 2.084 -22.078 12.211 1 92.69 84 ARG A CA 1
ATOM 648 C C . ARG A 1 84 ? 1.792 -23.453 12.797 1 92.69 84 ARG A C 1
ATOM 650 O O . ARG A 1 84 ? 1.229 -23.562 13.891 1 92.69 84 ARG A O 1
ATOM 657 N N . ASN A 1 85 ? 2.139 -24.469 12.164 1 95.44 85 ASN A N 1
ATOM 658 C CA . ASN A 1 85 ? 1.845 -25.844 12.555 1 95.44 85 ASN A CA 1
ATOM 659 C C . ASN A 1 85 ? 0.347 -26.062 12.742 1 95.44 85 ASN A C 1
ATOM 661 O O . ASN A 1 85 ? -0.074 -26.719 13.703 1 95.44 85 ASN A O 1
ATOM 665 N N . LYS A 1 86 ? -0.474 -25.375 11.875 1 94.06 86 LYS A N 1
ATOM 666 C CA . LYS A 1 86 ? -1.926 -25.5 11.781 1 94.06 86 LYS A CA 1
ATOM 667 C C . LYS A 1 86 ? -2.4 -25.406 10.336 1 94.06 86 LYS A C 1
ATOM 669 O O . LYS A 1 86 ? -1.723 -24.797 9.5 1 94.06 86 LYS A O 1
ATOM 674 N N . PRO A 1 87 ? -3.512 -26.031 10.086 1 88.81 87 PRO A N 1
ATOM 675 C CA . PRO A 1 87 ? -4.008 -26 8.703 1 88.81 87 PRO A CA 1
ATOM 676 C C . PRO A 1 87 ? -4.395 -24.594 8.25 1 88.81 87 PRO A C 1
ATOM 678 O O . PRO A 1 87 ? -4.188 -24.234 7.09 1 88.81 87 PRO A O 1
ATOM 681 N N . LYS A 1 88 ? -5.004 -23.797 9.195 1 92.31 88 LYS A N 1
ATOM 682 C CA . LYS A 1 88 ? -5.367 -22.406 8.93 1 92.31 88 LYS A CA 1
ATOM 683 C C . LYS A 1 88 ? -4.598 -21.453 9.836 1 92.31 88 LYS A C 1
ATOM 685 O O . LYS A 1 88 ? -4.551 -21.641 11.055 1 92.31 88 LYS A O 1
ATOM 690 N N . PRO A 1 89 ? -4.023 -20.453 9.18 1 92.81 89 PRO A N 1
ATOM 691 C CA . PRO A 1 89 ? -3.223 -19.547 9.992 1 92.81 89 PRO A CA 1
ATOM 692 C C . PRO A 1 89 ? -4.078 -18.641 10.883 1 92.81 89 PRO A C 1
ATOM 694 O O . PRO A 1 89 ? -3.621 -18.203 11.945 1 92.81 89 PRO A O 1
ATOM 697 N N . THR A 1 90 ? -5.227 -18.234 10.461 1 94.31 90 THR A N 1
ATOM 698 C CA . THR A 1 90 ? -6.184 -17.328 11.094 1 94.31 90 THR A CA 1
ATOM 699 C C . THR A 1 90 ? -7.613 -17.719 10.734 1 94.31 90 THR A C 1
ATOM 701 O O . THR A 1 90 ? -7.832 -18.562 9.867 1 94.31 90 THR A O 1
ATOM 704 N N . GLU A 1 91 ? -8.57 -17.125 11.406 1 93.44 91 GLU A N 1
ATOM 705 C CA . GLU A 1 91 ? -9.969 -17.422 11.125 1 93.44 91 GLU A CA 1
ATOM 706 C C . GLU A 1 91 ? -10.406 -16.828 9.789 1 93.44 91 GLU A C 1
ATOM 708 O O . GLU A 1 91 ? -11.258 -17.391 9.094 1 93.44 91 GLU A O 1
ATOM 713 N N . THR A 1 92 ? -9.867 -15.695 9.453 1 95.44 92 THR A N 1
ATOM 714 C CA . THR A 1 92 ? -10.125 -14.984 8.203 1 95.44 92 THR A CA 1
ATOM 715 C C . THR A 1 92 ? -8.812 -14.516 7.574 1 95.44 92 THR A C 1
ATOM 717 O O . THR A 1 92 ? -7.781 -14.461 8.25 1 95.44 92 THR A O 1
ATOM 720 N N . PRO A 1 93 ? -8.867 -14.25 6.289 1 96.69 93 PRO A N 1
ATOM 721 C CA . PRO A 1 93 ? -7.633 -13.789 5.656 1 96.69 93 PRO A CA 1
ATOM 722 C C . PRO A 1 93 ? -7.133 -12.461 6.23 1 96.69 93 PRO A C 1
ATOM 724 O O . PRO A 1 93 ? -7.934 -11.648 6.691 1 96.69 93 PRO A O 1
ATOM 727 N N . THR A 1 94 ? -5.848 -12.281 6.227 1 96.94 94 THR A N 1
ATOM 728 C CA . THR A 1 94 ? -5.18 -11.031 6.555 1 96.94 94 THR A CA 1
ATOM 729 C C . THR A 1 94 ? -4.34 -10.539 5.375 1 96.94 94 THR A C 1
ATOM 731 O O . THR A 1 94 ? -3.922 -11.336 4.531 1 96.94 94 THR A O 1
ATOM 734 N N . TYR A 1 95 ? -4.137 -9.242 5.301 1 97.94 95 TYR A N 1
ATOM 735 C CA . TYR A 1 95 ? -3.584 -8.68 4.074 1 97.94 95 TYR A CA 1
ATOM 736 C C . TYR A 1 95 ? -2.453 -7.703 4.383 1 97.94 95 TYR A C 1
ATOM 738 O O . TYR A 1 95 ? -2.34 -7.211 5.508 1 97.94 95 TYR A O 1
ATOM 746 N N . PHE A 1 96 ? -1.641 -7.418 3.426 1 97.69 96 PHE A N 1
ATOM 747 C CA . PHE A 1 96 ? -0.706 -6.305 3.359 1 97.69 96 PHE A CA 1
ATOM 748 C C . PHE A 1 96 ? -0.624 -5.746 1.943 1 97.69 96 PHE A C 1
ATOM 750 O O . PHE A 1 96 ? -1.291 -6.25 1.035 1 97.69 96 PHE A O 1
ATOM 757 N N . THR A 1 97 ? 0.148 -4.656 1.743 1 97.94 97 THR A N 1
ATOM 758 C CA . THR A 1 97 ? 0.239 -4.02 0.435 1 97.94 97 THR A CA 1
ATOM 759 C C . THR A 1 97 ? 1.693 -3.9 -0.011 1 97.94 97 THR A C 1
ATOM 761 O O . THR A 1 97 ? 2.594 -3.771 0.821 1 97.94 97 THR A O 1
ATOM 764 N N . LYS A 1 98 ? 1.909 -4.047 -1.271 1 98.25 98 LYS A N 1
ATOM 765 C CA . LYS A 1 98 ? 3.156 -3.674 -1.933 1 98.25 98 LYS A CA 1
ATOM 766 C C . LYS A 1 98 ? 2.982 -2.4 -2.756 1 98.25 98 LYS A C 1
ATOM 768 O O . LYS A 1 98 ? 1.946 -2.203 -3.393 1 98.25 98 LYS A O 1
ATOM 773 N N . PRO A 1 99 ? 3.998 -1.55 -2.717 1 98.06 99 PRO A N 1
ATOM 774 C CA . PRO A 1 99 ? 3.902 -0.411 -3.633 1 98.06 99 PRO A CA 1
ATOM 775 C C . PRO A 1 99 ? 4.074 -0.813 -5.094 1 98.06 99 PRO A C 1
ATOM 777 O O . PRO A 1 99 ? 4.781 -1.778 -5.395 1 98.06 99 PRO A O 1
ATOM 780 N N . PRO A 1 100 ? 3.523 -0.038 -6.012 1 98 100 PRO A N 1
ATOM 781 C CA . PRO A 1 100 ? 3.633 -0.368 -7.438 1 98 100 PRO A CA 1
ATOM 782 C C . PRO A 1 100 ? 5.074 -0.334 -7.941 1 98 100 PRO A C 1
ATOM 784 O O . PRO A 1 100 ? 5.406 -1.006 -8.922 1 98 100 PRO A O 1
ATOM 787 N N . THR A 1 101 ? 5.949 0.368 -7.258 1 98.31 101 THR A N 1
ATOM 788 C CA . THR A 1 101 ? 7.328 0.49 -7.715 1 98.31 101 THR A CA 1
ATOM 789 C C . THR A 1 101 ? 8.086 -0.817 -7.5 1 98.31 101 THR A C 1
ATOM 791 O O . THR A 1 101 ? 9.203 -0.98 -7.992 1 98.31 101 THR A O 1
ATOM 794 N N . ALA A 1 102 ? 7.457 -1.784 -6.801 1 98.69 102 ALA A N 1
ATOM 795 C CA . ALA A 1 102 ? 8.062 -3.102 -6.645 1 98.69 102 ALA A CA 1
ATOM 796 C C . ALA A 1 102 ? 7.91 -3.934 -7.914 1 98.69 102 ALA A C 1
ATOM 798 O O . ALA A 1 102 ? 8.578 -4.957 -8.078 1 98.69 102 ALA A O 1
ATOM 799 N N . LEU A 1 103 ? 7.074 -3.529 -8.828 1 98.56 103 LEU A N 1
ATOM 800 C CA . LEU A 1 103 ? 6.734 -4.281 -10.031 1 98.56 103 LEU A CA 1
ATOM 801 C C . LEU A 1 103 ? 7.977 -4.559 -10.867 1 98.56 103 LEU A C 1
ATOM 803 O O . LEU A 1 103 ? 8.836 -3.682 -11.023 1 98.56 103 LEU A O 1
ATOM 807 N N . ASN A 1 104 ? 8.062 -5.711 -11.336 1 98.12 104 ASN A N 1
ATOM 808 C CA . ASN A 1 104 ? 9.133 -6.223 -12.18 1 98.12 104 ASN A CA 1
ATOM 809 C C . ASN A 1 104 ? 8.594 -7.168 -13.258 1 98.12 104 ASN A C 1
ATOM 811 O O . ASN A 1 104 ? 7.551 -7.797 -13.07 1 98.12 104 ASN A O 1
ATOM 815 N N . GLY A 1 105 ? 9.219 -7.195 -14.43 1 97.62 105 GLY A N 1
ATOM 816 C CA . GLY A 1 105 ? 8.734 -8 -15.539 1 97.62 105 GLY A CA 1
ATOM 817 C C . GLY A 1 105 ? 9.508 -9.297 -15.719 1 97.62 105 GLY A C 1
ATOM 818 O O . GLY A 1 105 ? 10.484 -9.547 -15 1 97.62 105 GLY A O 1
ATOM 819 N N . HIS A 1 106 ? 9.008 -10.055 -16.656 1 98.19 106 HIS A N 1
ATOM 820 C CA . HIS A 1 106 ? 9.641 -11.312 -17.016 1 98.19 106 HIS A CA 1
ATOM 821 C C . HIS A 1 106 ? 11.094 -11.102 -17.453 1 98.19 106 HIS A C 1
ATOM 823 O O . HIS A 1 106 ? 11.383 -10.203 -18.234 1 98.19 106 HIS A O 1
ATOM 829 N N . LYS A 1 107 ? 11.992 -11.891 -16.828 1 98.12 107 LYS A N 1
ATOM 830 C CA . LYS A 1 107 ? 13.422 -11.883 -17.109 1 98.12 107 LYS A CA 1
ATOM 831 C C . LYS A 1 107 ? 14.078 -10.602 -16.594 1 98.12 107 LYS A C 1
ATOM 833 O O . LYS A 1 107 ? 15.117 -10.18 -17.109 1 98.12 107 LYS A O 1
ATOM 838 N N . GLY A 1 108 ? 13.438 -9.984 -15.656 1 98 108 GLY A N 1
ATOM 839 C CA . GLY A 1 108 ? 14.016 -8.805 -15.039 1 98 108 GLY A CA 1
ATOM 840 C C . GLY A 1 108 ? 15.07 -9.133 -14 1 98 108 GLY A C 1
ATOM 841 O O . GLY A 1 108 ? 15.297 -10.297 -13.68 1 98 108 GLY A O 1
ATOM 842 N N . GLN A 1 109 ? 15.703 -8.062 -13.539 1 98.75 109 GLN A N 1
ATOM 843 C CA . GLN A 1 109 ? 16.641 -8.188 -12.43 1 98.75 109 GLN A CA 1
ATOM 844 C C . GLN A 1 109 ? 15.93 -8.047 -11.086 1 98.75 109 GLN A C 1
ATOM 846 O O . GLN A 1 109 ? 15.094 -7.16 -10.914 1 98.75 109 GLN A O 1
ATOM 851 N N . ILE A 1 110 ? 16.156 -8.938 -10.219 1 98.88 110 ILE A N 1
ATOM 852 C CA . ILE A 1 110 ? 15.727 -8.844 -8.828 1 98.88 110 ILE A CA 1
ATOM 853 C C . ILE A 1 110 ? 16.891 -8.383 -7.957 1 98.88 110 ILE A C 1
ATOM 855 O O . ILE A 1 110 ? 17.875 -9.102 -7.789 1 98.88 110 ILE A O 1
ATOM 859 N N . LEU A 1 111 ? 16.781 -7.219 -7.359 1 98.81 111 LEU A N 1
ATOM 860 C CA . LEU A 1 111 ? 17.922 -6.578 -6.695 1 98.81 111 LEU A CA 1
ATOM 861 C C . LEU A 1 111 ? 18.031 -7.051 -5.25 1 98.81 111 LEU A C 1
ATOM 863 O O . LEU A 1 111 ? 17.047 -7.047 -4.508 1 98.81 111 LEU A O 1
ATOM 867 N N . LYS A 1 112 ? 19.156 -7.457 -4.902 1 98.81 112 LYS A N 1
ATOM 868 C CA . LYS A 1 112 ? 19.5 -7.77 -3.518 1 98.81 112 LYS A CA 1
ATOM 869 C C . LYS A 1 112 ? 20.547 -6.789 -2.975 1 98.81 112 LYS A C 1
ATOM 871 O O . LYS A 1 112 ? 21.719 -6.844 -3.355 1 98.81 112 LYS A O 1
ATOM 876 N N . PRO A 1 113 ? 20.141 -5.887 -2.107 1 98.19 113 PRO A N 1
ATOM 877 C CA . PRO A 1 113 ? 21.109 -4.941 -1.547 1 98.19 113 PRO A CA 1
ATOM 878 C C . PRO A 1 113 ? 22.156 -5.621 -0.654 1 98.19 113 PRO A C 1
ATOM 880 O O . PRO A 1 113 ? 21.844 -6.598 0.032 1 98.19 113 PRO A O 1
ATOM 883 N N . ALA A 1 114 ? 23.281 -5.086 -0.562 1 97.44 114 ALA A N 1
ATOM 884 C CA . ALA A 1 114 ? 24.422 -5.66 0.166 1 97.44 114 ALA A CA 1
ATOM 885 C C . ALA A 1 114 ? 24.141 -5.688 1.668 1 97.44 114 ALA A C 1
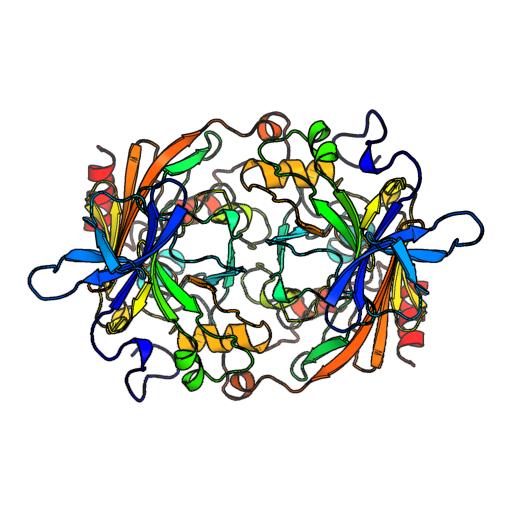ATOM 887 O O . ALA A 1 114 ? 24.75 -6.477 2.4 1 97.44 114 ALA A O 1
ATOM 888 N N . ASP A 1 115 ? 23.25 -4.863 2.107 1 94.88 115 ASP A N 1
ATOM 889 C CA . ASP A 1 115 ? 22.984 -4.797 3.541 1 94.88 115 ASP A CA 1
ATOM 890 C C . ASP A 1 115 ? 21.922 -5.82 3.955 1 94.88 115 ASP A C 1
ATOM 892 O O . ASP A 1 115 ? 21.594 -5.938 5.137 1 94.88 115 ASP A O 1
ATOM 896 N N . CYS A 1 116 ? 21.422 -6.609 3.039 1 95.44 116 CYS A N 1
ATOM 897 C CA . CYS A 1 116 ? 20.422 -7.617 3.367 1 95.44 116 CYS A CA 1
ATOM 898 C C . CYS A 1 116 ? 20.969 -9.023 3.148 1 95.44 116 CYS A C 1
ATOM 900 O O . CYS A 1 116 ? 21.594 -9.297 2.123 1 95.44 116 CYS A O 1
ATOM 902 N N . LYS A 1 117 ? 20.672 -9.852 4.059 1 97.31 117 LYS A N 1
ATOM 903 C CA . LYS A 1 117 ? 21.109 -11.242 4.012 1 97.31 117 LYS A CA 1
ATOM 904 C C . LYS A 1 117 ? 20.047 -12.141 3.4 1 97.31 117 LYS A C 1
ATOM 906 O O . LYS A 1 117 ? 20.359 -13.07 2.652 1 97.31 117 LYS A O 1
ATOM 911 N N . TYR A 1 118 ? 18.797 -11.844 3.678 1 98.44 118 TYR A N 1
ATOM 912 C CA . TYR A 1 118 ? 17.719 -12.781 3.357 1 98.44 118 TYR A CA 1
ATOM 913 C C . TYR A 1 118 ? 16.781 -12.195 2.314 1 98.44 118 TYR A C 1
ATOM 915 O O . TYR A 1 118 ? 15.828 -11.492 2.654 1 98.44 118 TYR A O 1
ATOM 923 N N . LEU A 1 119 ? 17.016 -12.445 1.047 1 98.75 119 LEU A N 1
ATOM 924 C CA . LEU A 1 119 ? 16.062 -12.227 -0.037 1 98.75 119 LEU A CA 1
ATOM 925 C C . LEU A 1 119 ? 15.305 -13.508 -0.363 1 98.75 119 LEU A C 1
ATOM 927 O O . LEU A 1 119 ? 15.867 -14.422 -0.973 1 98.75 119 LEU A O 1
ATOM 931 N N . ASN A 1 120 ? 14.055 -13.586 -0.003 1 98.88 120 ASN A N 1
ATOM 932 C CA . ASN A 1 120 ? 13.297 -14.828 -0.118 1 98.88 120 ASN A CA 1
ATOM 933 C C . ASN A 1 120 ? 12.383 -14.82 -1.343 1 98.88 120 ASN A C 1
ATOM 935 O O . ASN A 1 120 ? 11.773 -13.797 -1.657 1 98.88 120 ASN A O 1
ATOM 939 N N . TYR A 1 121 ? 12.289 -15.961 -1.978 1 98.94 121 TYR A N 1
ATOM 940 C CA . TYR A 1 121 ? 11.297 -16.172 -3.029 1 98.94 121 TYR A CA 1
ATOM 941 C C . TYR A 1 121 ? 9.969 -16.641 -2.445 1 98.94 121 TYR A C 1
ATOM 943 O O . TYR A 1 121 ? 9.945 -17.359 -1.444 1 98.94 121 TYR A O 1
ATOM 951 N N . GLU A 1 122 ? 8.93 -16.219 -3.051 1 98.88 122 GLU A N 1
ATOM 952 C CA . GLU A 1 122 ? 7.582 -16.734 -2.838 1 98.88 122 GLU A CA 1
ATOM 953 C C . GLU A 1 122 ? 6.801 -16.797 -4.148 1 98.88 122 GLU A C 1
ATOM 955 O O . GLU A 1 122 ? 6.285 -15.789 -4.621 1 98.88 122 GLU A O 1
ATOM 960 N N . GLY A 1 123 ? 6.703 -18 -4.742 1 98.88 123 GLY A N 1
ATOM 961 C CA . GLY A 1 123 ? 5.883 -18.172 -5.93 1 98.88 123 GLY A CA 1
ATOM 962 C C . GLY A 1 123 ? 4.395 -18.141 -5.633 1 98.88 123 GLY A C 1
ATOM 963 O O . GLY A 1 123 ? 3.93 -18.797 -4.695 1 98.88 123 GLY A O 1
ATOM 964 N N . GLU A 1 124 ? 3.684 -17.344 -6.383 1 98.81 124 GLU A N 1
ATOM 965 C CA . GLU A 1 124 ? 2.248 -17.156 -6.199 1 98.81 124 GLU A CA 1
ATOM 966 C C . GLU A 1 124 ? 1.526 -17.047 -7.539 1 98.81 124 GLU A C 1
ATOM 968 O O . GLU A 1 124 ? 2.164 -16.891 -8.586 1 98.81 124 GLU A O 1
ATOM 973 N N . TYR A 1 125 ? 0.213 -17.234 -7.52 1 98.88 125 TYR A N 1
ATOM 974 C CA . TYR A 1 125 ? -0.568 -16.656 -8.602 1 98.88 125 TYR A CA 1
ATOM 975 C C . TYR A 1 125 ? -1.162 -15.32 -8.195 1 98.88 125 TYR A C 1
ATOM 977 O O . TYR A 1 125 ? -1.465 -15.102 -7.016 1 98.88 125 TYR A O 1
ATOM 985 N N . ALA A 1 126 ? -1.242 -14.461 -9.148 1 98.94 126 ALA A N 1
ATOM 986 C CA . ALA A 1 126 ? -1.854 -13.148 -8.977 1 98.94 126 ALA A CA 1
ATOM 987 C C . ALA A 1 126 ? -3.209 -13.078 -9.672 1 98.94 126 ALA A C 1
ATOM 989 O O . ALA A 1 126 ? -3.391 -13.648 -10.75 1 98.94 126 ALA A O 1
ATOM 990 N N . VAL A 1 127 ? -4.129 -12.43 -9.039 1 98.94 127 VAL A N 1
ATOM 991 C CA . VAL A 1 127 ? -5.418 -12.086 -9.625 1 98.94 127 VAL A CA 1
ATOM 992 C C . VAL A 1 127 ? -5.387 -10.648 -10.141 1 98.94 127 VAL A C 1
ATOM 994 O O . VAL A 1 127 ? -5.016 -9.727 -9.406 1 98.94 127 VAL A O 1
ATOM 997 N N . VAL A 1 128 ? -5.723 -10.477 -11.375 1 98.94 128 VAL A N 1
ATOM 998 C CA . VAL A 1 128 ? -5.781 -9.141 -11.953 1 98.94 128 VAL A CA 1
ATOM 999 C C . VAL A 1 128 ? -7.234 -8.688 -12.055 1 98.94 128 VAL A C 1
ATOM 1001 O O . VAL A 1 128 ? -8.07 -9.375 -12.648 1 98.94 128 VAL A O 1
ATOM 1004 N N . ILE A 1 129 ? -7.531 -7.535 -11.445 1 98.94 129 ILE A N 1
ATOM 1005 C CA . ILE A 1 129 ? -8.875 -6.977 -11.469 1 98.94 129 ILE A CA 1
ATOM 1006 C C . ILE A 1 129 ? -9.141 -6.312 -12.82 1 98.94 129 ILE A C 1
ATOM 1008 O O . ILE A 1 129 ? -8.289 -5.578 -13.328 1 98.94 129 ILE A O 1
ATOM 1012 N N . GLY A 1 130 ? -10.344 -6.559 -13.391 1 98.75 130 GLY A N 1
ATOM 1013 C CA . GLY A 1 130 ? -10.617 -6.078 -14.734 1 98.75 130 GLY A CA 1
ATOM 1014 C C . GLY A 1 130 ? -11.711 -5.027 -14.773 1 98.75 130 GLY A C 1
ATOM 1015 O O . GLY A 1 130 ? -11.914 -4.375 -15.805 1 98.75 130 GLY A O 1
ATOM 1016 N N . ARG A 1 131 ? -12.445 -4.898 -13.734 1 98.5 131 ARG A N 1
ATOM 1017 C CA . ARG A 1 131 ? -13.547 -3.945 -13.609 1 98.5 131 ARG A CA 1
ATOM 1018 C C . ARG A 1 131 ? -13.57 -3.316 -12.219 1 98.5 131 ARG A C 1
ATOM 1020 O O . ARG A 1 131 ? -13.141 -3.936 -11.242 1 98.5 131 ARG A O 1
ATOM 1027 N N . THR A 1 132 ? -14.07 -2.055 -12.18 1 98.69 132 THR A N 1
ATOM 1028 C CA . THR A 1 132 ? -14.234 -1.424 -10.875 1 98.69 132 THR A CA 1
ATOM 1029 C C . THR A 1 132 ? -15.117 -2.277 -9.969 1 98.69 132 THR A C 1
ATOM 1031 O O . THR A 1 132 ? -16.234 -2.65 -10.352 1 98.69 132 THR A O 1
ATOM 1034 N N . CYS A 1 133 ? -14.57 -2.654 -8.781 1 98.75 133 CYS A N 1
ATOM 1035 C CA . CYS A 1 133 ? -15.188 -3.625 -7.883 1 98.75 133 CYS A CA 1
ATOM 1036 C C . CYS A 1 133 ? -15.383 -3.033 -6.492 1 98.75 133 CYS A C 1
ATOM 1038 O O . CYS A 1 133 ? -14.414 -2.635 -5.844 1 98.75 133 CYS A O 1
ATOM 1040 N N . ARG A 1 134 ? -16.594 -2.924 -6.031 1 98.62 134 ARG A N 1
ATOM 1041 C CA . ARG A 1 134 ? -16.969 -2.414 -4.715 1 98.62 134 ARG A CA 1
ATOM 1042 C C . ARG A 1 134 ? -18.25 -3.07 -4.219 1 98.62 134 ARG A C 1
ATOM 1044 O O . ARG A 1 134 ? -19.203 -3.223 -4.977 1 98.62 134 ARG A O 1
ATOM 1051 N N . ASN A 1 135 ? -18.203 -3.529 -2.986 1 98.44 135 ASN A N 1
ATOM 1052 C CA . ASN A 1 135 ? -19.406 -4.027 -2.326 1 98.44 135 ASN A CA 1
ATOM 1053 C C . ASN A 1 135 ? -20.047 -5.164 -3.111 1 98.44 135 ASN A C 1
ATOM 1055 O O . ASN A 1 135 ? -21.219 -5.098 -3.463 1 98.44 135 ASN A O 1
ATOM 1059 N N . VAL A 1 136 ? -19.266 -6.219 -3.297 1 98.62 136 VAL A N 1
ATOM 1060 C CA . VAL A 1 136 ? -19.734 -7.395 -4.027 1 98.62 136 VAL A CA 1
ATOM 1061 C C . VAL A 1 136 ? -19.781 -8.602 -3.094 1 98.62 136 VAL A C 1
ATOM 1063 O O . VAL A 1 136 ? -19.094 -8.625 -2.066 1 98.62 136 VAL A O 1
ATOM 1066 N N . THR A 1 137 ? -20.609 -9.594 -3.426 1 97.88 137 THR A N 1
ATOM 1067 C CA . THR A 1 137 ? -20.609 -10.891 -2.764 1 97.88 137 THR A CA 1
ATOM 1068 C C . THR A 1 137 ? -19.531 -11.789 -3.361 1 97.88 137 THR A C 1
ATOM 1070 O O . THR A 1 137 ? -19 -11.508 -4.441 1 97.88 137 THR A O 1
ATOM 1073 N N . PRO A 1 138 ? -19.172 -12.867 -2.666 1 97.5 138 PRO A N 1
ATOM 1074 C CA . PRO A 1 138 ? -18.188 -13.781 -3.238 1 97.5 138 PRO A CA 1
ATOM 1075 C C . PRO A 1 138 ? -18.594 -14.312 -4.613 1 97.5 138 PRO A C 1
ATOM 1077 O O . PRO A 1 138 ? -17.781 -14.367 -5.527 1 97.5 138 PRO A O 1
ATOM 1080 N N . ASP A 1 139 ? -19.828 -14.609 -4.859 1 96 139 ASP A N 1
ATOM 1081 C CA . ASP A 1 139 ? -20.297 -15.133 -6.137 1 96 139 ASP A CA 1
ATOM 1082 C C . ASP A 1 139 ? -20.125 -14.102 -7.25 1 96 139 ASP A C 1
ATOM 1084 O O . ASP A 1 139 ? -19.766 -14.453 -8.375 1 96 139 ASP A O 1
ATOM 1088 N N . GLU A 1 140 ? -20.344 -12.836 -6.91 1 97.5 140 GLU A N 1
ATOM 1089 C CA . GLU A 1 140 ? -20.234 -11.758 -7.887 1 97.5 140 GLU A CA 1
ATOM 1090 C C . GLU A 1 140 ? -18.781 -11.438 -8.195 1 97.5 140 GLU A C 1
ATOM 1092 O O . GLU A 1 140 ? -18.469 -10.93 -9.281 1 97.5 140 GLU A O 1
ATOM 1097 N N . ALA A 1 141 ? -17.906 -11.719 -7.246 1 98.38 141 ALA A N 1
ATOM 1098 C CA . ALA A 1 141 ? -16.5 -11.289 -7.301 1 98.38 141 ALA A CA 1
ATOM 1099 C C . ALA A 1 141 ? -15.805 -11.859 -8.531 1 98.38 141 ALA A C 1
ATOM 1101 O O . ALA A 1 141 ? -14.93 -11.211 -9.109 1 98.38 141 ALA A O 1
ATOM 1102 N N . TRP A 1 142 ? -16.219 -13.008 -9.008 1 97.81 142 TRP A N 1
ATOM 1103 C CA . TRP A 1 142 ? -15.594 -13.672 -10.141 1 97.81 142 TRP A CA 1
ATOM 1104 C C . TRP A 1 142 ? -15.711 -12.828 -11.406 1 97.81 142 TRP A C 1
ATOM 1106 O O . TRP A 1 142 ? -14.828 -12.859 -12.266 1 97.81 142 TRP A O 1
ATOM 1116 N N . ASP A 1 143 ? -16.766 -12.016 -11.484 1 97.81 143 ASP A N 1
ATOM 1117 C CA . ASP A 1 143 ? -17.062 -11.234 -12.68 1 97.81 143 ASP A CA 1
ATOM 1118 C C . ASP A 1 143 ? -16.109 -10.047 -12.812 1 97.81 143 ASP A C 1
ATOM 1120 O O . ASP A 1 143 ? -16.062 -9.391 -13.859 1 97.81 143 ASP A O 1
ATOM 1124 N N . TYR A 1 144 ? -15.312 -9.844 -11.805 1 98.81 144 TYR A N 1
ATOM 1125 C CA . TYR A 1 144 ? -14.453 -8.664 -11.789 1 98.81 144 TYR A CA 1
ATOM 1126 C C . TYR A 1 144 ? -13 -9.047 -12.055 1 98.81 144 TYR A C 1
ATOM 1128 O O . TYR A 1 144 ? -12.117 -8.188 -12.062 1 98.81 144 TYR A O 1
ATOM 1136 N N . ILE A 1 145 ? -12.711 -10.281 -12.281 1 98.81 145 ILE A N 1
ATOM 1137 C CA . ILE A 1 145 ? -11.367 -10.773 -12.531 1 98.81 145 ILE A CA 1
ATOM 1138 C C . ILE A 1 145 ? -11.086 -10.766 -14.031 1 98.81 145 ILE A C 1
ATOM 1140 O O . ILE A 1 145 ? -11.836 -11.352 -14.82 1 98.81 145 ILE A O 1
ATOM 1144 N N . GLU A 1 146 ? -10.016 -10.078 -14.453 1 98.69 146 GLU A N 1
ATOM 1145 C CA . GLU A 1 146 ? -9.555 -10.094 -15.836 1 98.69 146 GLU A CA 1
ATOM 1146 C C . GLU A 1 146 ? -8.867 -11.414 -16.188 1 98.69 146 GLU A C 1
ATOM 1148 O O . GLU A 1 146 ? -9.07 -11.953 -17.266 1 98.69 146 GLU A O 1
ATOM 1153 N N . GLY A 1 147 ? -8.016 -11.891 -15.258 1 98.81 147 GLY A N 1
ATOM 1154 C CA . GLY A 1 147 ? -7.254 -13.109 -15.438 1 98.81 147 GLY A CA 1
ATOM 1155 C C . GLY A 1 147 ? -6.223 -13.336 -14.344 1 98.81 147 GLY A C 1
ATOM 1156 O O . GLY A 1 147 ? -6.285 -12.711 -13.281 1 98.81 147 GLY A O 1
ATOM 1157 N N . PHE A 1 148 ? -5.309 -14.281 -14.609 1 98.88 148 PHE A N 1
ATOM 1158 C CA . PHE A 1 148 ? -4.316 -14.711 -13.633 1 98.88 148 PHE A CA 1
ATOM 1159 C C . PHE A 1 148 ? -2.912 -14.633 -14.211 1 98.88 148 PHE A C 1
ATOM 1161 O O . PHE A 1 148 ? -2.73 -14.727 -15.43 1 98.88 148 PHE A O 1
ATOM 1168 N N . CYS A 1 149 ? -1.925 -14.438 -13.312 1 98.5 149 CYS A N 1
ATOM 1169 C CA . CYS A 1 149 ? -0.507 -14.391 -13.656 1 98.5 149 CYS A CA 1
ATOM 1170 C C . CYS A 1 149 ? 0.325 -15.164 -12.641 1 98.5 149 CYS A C 1
ATOM 1172 O O . CYS A 1 149 ? 0.011 -15.172 -11.445 1 98.5 149 CYS A O 1
ATOM 1174 N N . PRO A 1 150 ? 1.361 -15.812 -13.188 1 98.88 150 PRO A N 1
ATOM 1175 C CA . PRO A 1 150 ? 2.391 -16.156 -12.203 1 98.88 150 PRO A CA 1
ATOM 1176 C C . PRO A 1 150 ? 3.094 -14.914 -11.633 1 98.88 150 PRO A C 1
ATOM 1178 O O . PRO A 1 150 ? 3.232 -13.906 -12.328 1 98.88 150 PRO A O 1
ATOM 1181 N N . ALA A 1 151 ? 3.52 -14.992 -10.422 1 98.94 151 ALA A N 1
ATOM 1182 C CA . ALA A 1 151 ? 4.195 -13.891 -9.75 1 98.94 151 ALA A CA 1
ATOM 1183 C C . ALA A 1 151 ? 5.195 -14.398 -8.719 1 98.94 151 ALA A C 1
ATOM 1185 O O . ALA A 1 151 ? 5.062 -15.523 -8.219 1 98.94 151 ALA A O 1
ATOM 1186 N N . LEU A 1 152 ? 6.219 -13.648 -8.484 1 98.94 152 LEU A N 1
ATOM 1187 C CA . LEU A 1 152 ? 7.168 -13.844 -7.391 1 98.94 152 LEU A CA 1
ATOM 1188 C C . LEU A 1 152 ? 7.062 -12.711 -6.371 1 98.94 152 LEU A C 1
ATOM 1190 O O . LEU A 1 152 ? 7.512 -11.594 -6.625 1 98.94 152 LEU A O 1
ATOM 1194 N N . ASP A 1 153 ? 6.426 -13.008 -5.25 1 98.88 153 ASP A N 1
ATOM 1195 C CA . ASP A 1 153 ? 6.359 -12.047 -4.152 1 98.88 153 ASP A CA 1
ATOM 1196 C C . ASP A 1 153 ? 7.621 -12.117 -3.291 1 98.88 153 ASP A C 1
ATOM 1198 O O . ASP A 1 153 ? 7.594 -12.656 -2.186 1 98.88 153 ASP A O 1
ATOM 1202 N N . MET A 1 154 ? 8.688 -11.469 -3.764 1 98.94 154 MET A N 1
ATOM 1203 C CA . MET A 1 154 ? 9.992 -11.492 -3.096 1 98.94 154 MET A CA 1
ATOM 1204 C C . MET A 1 154 ? 9.953 -10.672 -1.812 1 98.94 154 MET A C 1
ATOM 1206 O O . MET A 1 154 ? 9.078 -9.828 -1.633 1 98.94 154 MET A O 1
ATOM 1210 N N . GLY A 1 155 ? 10.883 -10.945 -0.913 1 98.56 155 GLY A N 1
ATOM 1211 C CA . GLY A 1 155 ? 10.914 -10.188 0.325 1 98.56 155 GLY A CA 1
ATOM 1212 C C . GLY A 1 155 ? 12.297 -10.078 0.928 1 98.56 155 GLY A C 1
ATOM 1213 O O . GLY A 1 155 ? 13.07 -11.039 0.898 1 98.56 155 GLY A O 1
ATOM 1214 N N . LEU A 1 156 ? 12.68 -8.922 1.43 1 98.5 156 LEU A N 1
ATOM 1215 C CA . LEU A 1 156 ? 13.852 -8.695 2.271 1 98.5 156 LEU A CA 1
ATOM 1216 C C . LEU A 1 156 ? 13.531 -8.977 3.736 1 98.5 156 LEU A C 1
ATOM 1218 O O . LEU A 1 156 ? 13.227 -8.055 4.496 1 98.5 156 LEU A O 1
ATOM 1222 N N . GLN A 1 157 ? 13.75 -10.211 4.148 1 98.06 157 GLN A N 1
ATOM 1223 C CA . GLN A 1 157 ? 13.219 -10.68 5.426 1 98.06 157 GLN A CA 1
ATOM 1224 C C . GLN A 1 157 ? 14.008 -10.102 6.594 1 98.06 157 GLN A C 1
ATOM 1226 O O . GLN A 1 157 ? 13.57 -10.164 7.746 1 98.06 157 GLN A O 1
ATOM 1231 N N . ASP A 1 158 ?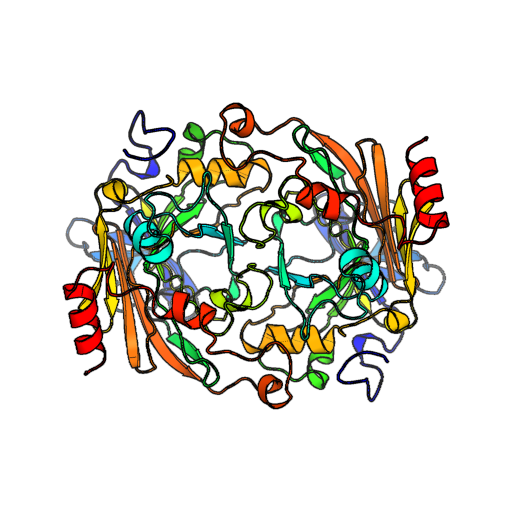 15.188 -9.438 6.34 1 97.69 158 ASP A N 1
ATOM 1232 C CA . ASP A 1 158 ? 15.969 -8.781 7.387 1 97.69 158 ASP A CA 1
ATOM 1233 C C . ASP A 1 158 ? 15.148 -7.691 8.086 1 97.69 158 ASP A C 1
ATOM 1235 O O . ASP A 1 158 ? 15.477 -7.277 9.195 1 97.69 158 ASP A O 1
ATOM 1239 N N . PHE A 1 159 ? 14.047 -7.246 7.445 1 96.19 159 PHE A N 1
ATOM 1240 C CA . PHE A 1 159 ? 13.242 -6.156 7.973 1 96.19 159 PHE A CA 1
ATOM 1241 C C . PHE A 1 159 ? 11.969 -6.688 8.633 1 96.19 159 PHE A C 1
ATOM 1243 O O . PHE A 1 159 ? 11.07 -5.918 8.969 1 96.19 159 PHE A O 1
ATOM 1250 N N . ARG A 1 160 ? 11.883 -7.957 8.859 1 94.06 160 ARG A N 1
ATOM 1251 C CA . ARG A 1 160 ? 10.656 -8.609 9.32 1 94.06 160 ARG A CA 1
ATOM 1252 C C . ARG A 1 160 ? 10.242 -8.078 10.688 1 94.06 160 ARG A C 1
ATOM 1254 O O . ARG A 1 160 ? 9.047 -7.996 10.992 1 94.06 160 ARG A O 1
ATOM 1261 N N . ASP A 1 161 ? 11.109 -7.672 11.516 1 90.69 161 ASP A N 1
ATOM 1262 C CA . ASP A 1 161 ? 10.805 -7.297 12.891 1 90.69 161 ASP A CA 1
ATOM 1263 C C . ASP A 1 161 ? 10.492 -5.809 13 1 90.69 161 ASP A C 1
ATOM 1265 O O . ASP A 1 161 ? 10.391 -5.27 14.109 1 90.69 161 ASP A O 1
ATOM 1269 N N . THR A 1 162 ? 10.406 -5.16 11.93 1 89.12 162 THR A N 1
ATOM 1270 C CA . THR A 1 162 ? 10.078 -3.74 11.969 1 89.12 162 THR A CA 1
ATOM 1271 C C . THR A 1 162 ? 8.703 -3.48 11.367 1 89.12 162 THR A C 1
ATOM 1273 O O . THR A 1 162 ? 7.961 -4.422 11.062 1 89.12 162 THR A O 1
ATOM 1276 N N . ASP A 1 163 ? 8.219 -2.219 11.391 1 90.31 163 ASP A N 1
ATOM 1277 C CA . ASP A 1 163 ? 7.008 -1.691 10.766 1 90.31 163 ASP A CA 1
ATOM 1278 C C . ASP A 1 163 ? 5.758 -2.332 11.367 1 90.31 163 ASP A C 1
ATOM 1280 O O . ASP A 1 163 ? 4.711 -2.389 10.719 1 90.31 163 ASP A O 1
ATOM 1284 N N . GLN A 1 164 ? 5.914 -2.945 12.5 1 89.12 164 GLN A N 1
ATOM 1285 C CA . GLN A 1 164 ? 4.77 -3.436 13.266 1 89.12 164 GLN A CA 1
ATOM 1286 C C . GLN A 1 164 ? 3.881 -4.332 12.406 1 89.12 164 GLN A C 1
ATOM 1288 O O . GLN A 1 164 ? 2.654 -4.23 12.461 1 89.12 164 GLN A O 1
ATOM 1293 N N . GLY A 1 165 ? 4.48 -5.023 11.406 1 88.44 165 GLY A N 1
ATOM 1294 C CA . GLY A 1 165 ? 3.74 -6.012 10.633 1 88.44 165 GLY A CA 1
ATOM 1295 C C . GLY A 1 165 ? 3.213 -5.465 9.32 1 88.44 165 GLY A C 1
ATOM 1296 O O . GLY A 1 165 ? 2.553 -6.18 8.57 1 88.44 165 GLY A O 1
ATOM 1297 N N . SER A 1 166 ? 3.5 -4.246 8.922 1 92.75 166 SER A N 1
ATOM 1298 C CA . SER A 1 166 ? 2.959 -3.652 7.707 1 92.75 166 SER A CA 1
ATOM 1299 C C . SER A 1 166 ? 3.578 -4.281 6.461 1 92.75 166 SER A C 1
ATOM 1301 O O . SER A 1 166 ? 2.992 -4.234 5.379 1 92.75 166 SER A O 1
ATOM 1303 N N . MET A 1 167 ? 4.777 -4.77 6.531 1 95.44 167 MET A N 1
ATOM 1304 C CA . MET A 1 167 ? 5.488 -5.48 5.473 1 95.44 167 MET A CA 1
ATOM 1305 C C . MET A 1 167 ? 6.047 -4.508 4.441 1 95.44 167 MET A C 1
ATOM 1307 O O . MET A 1 167 ? 6.625 -4.93 3.438 1 95.44 167 MET A O 1
ATOM 1311 N N . LEU A 1 168 ? 5.973 -3.195 4.617 1 97.12 168 LEU A N 1
ATOM 1312 C CA . LEU A 1 168 ? 6.395 -2.234 3.605 1 97.12 168 LEU A CA 1
ATOM 1313 C C . LEU A 1 168 ? 7.867 -2.43 3.252 1 97.12 168 LEU A C 1
ATOM 1315 O O . LEU A 1 168 ? 8.211 -2.605 2.08 1 97.12 168 LEU A O 1
ATOM 1319 N N . ARG A 1 169 ? 8.742 -2.521 4.242 1 96.44 169 ARG A N 1
ATOM 1320 C CA . ARG A 1 169 ? 10.172 -2.646 3.975 1 96.44 169 ARG A CA 1
ATOM 1321 C C . ARG A 1 169 ? 10.523 -4.066 3.537 1 96.44 169 ARG A C 1
ATOM 1323 O O . ARG A 1 169 ? 11.445 -4.266 2.742 1 96.44 169 ARG A O 1
ATOM 1330 N N . VAL A 1 170 ? 9.781 -5.02 4.035 1 97.5 170 VAL A N 1
ATOM 1331 C CA . VAL A 1 170 ? 10.047 -6.418 3.721 1 97.5 170 VAL A CA 1
ATOM 1332 C C . VAL A 1 170 ? 9.703 -6.699 2.26 1 97.5 170 VAL A C 1
ATOM 1334 O O . VAL A 1 170 ? 10.484 -7.328 1.541 1 97.5 170 VAL A O 1
ATOM 1337 N N . LYS A 1 171 ? 8.547 -6.176 1.858 1 98.38 171 LYS A N 1
ATOM 1338 C CA . LYS A 1 171 ? 7.957 -6.617 0.598 1 98.38 171 LYS A CA 1
ATOM 1339 C C . LYS A 1 171 ? 7.988 -5.508 -0.446 1 98.38 171 LYS A C 1
ATOM 1341 O O . LYS A 1 171 ? 7.781 -5.758 -1.635 1 98.38 171 LYS A O 1
ATOM 1346 N N . GLY A 1 172 ? 8.344 -4.285 -0.059 1 98.44 172 GLY A N 1
ATOM 1347 C CA . GLY A 1 172 ? 8.047 -3.139 -0.902 1 98.44 172 GLY A CA 1
ATOM 1348 C C . GLY A 1 172 ? 9.242 -2.65 -1.697 1 98.44 172 GLY A C 1
ATOM 1349 O O . GLY A 1 172 ? 9.125 -1.723 -2.5 1 98.44 172 GLY A O 1
ATOM 1350 N N . ALA A 1 173 ? 10.438 -3.25 -1.571 1 98.56 173 ALA A N 1
ATOM 1351 C CA . ALA A 1 173 ? 11.625 -2.771 -2.279 1 98.56 173 ALA A CA 1
ATOM 1352 C C . ALA A 1 173 ? 11.445 -2.895 -3.791 1 98.56 173 ALA A C 1
ATOM 1354 O O . ALA A 1 173 ? 10.672 -3.732 -4.266 1 98.56 173 ALA A O 1
ATOM 1355 N N . ASP A 1 174 ? 12.156 -2.08 -4.508 1 98.62 174 ASP A N 1
ATOM 1356 C CA . ASP A 1 174 ? 12.133 -2.113 -5.965 1 98.62 174 ASP A CA 1
ATOM 1357 C C . ASP A 1 174 ? 12.477 -3.504 -6.488 1 98.62 174 ASP A C 1
ATOM 1359 O O . ASP A 1 174 ? 13.375 -4.168 -5.965 1 98.62 174 ASP A O 1
ATOM 1363 N N . THR A 1 175 ? 11.711 -3.977 -7.512 1 98.81 175 THR A N 1
ATOM 1364 C CA . THR A 1 175 ? 11.953 -5.172 -8.312 1 98.81 175 THR A CA 1
ATOM 1365 C C . THR A 1 175 ? 11.445 -6.418 -7.594 1 98.81 175 THR A C 1
ATOM 1367 O O . THR A 1 175 ? 11.594 -7.535 -8.094 1 98.81 175 THR A O 1
ATOM 1370 N N . LEU A 1 176 ? 10.781 -6.285 -6.414 1 98.88 176 LEU A N 1
ATOM 1371 C CA . LEU A 1 176 ? 10.484 -7.457 -5.594 1 98.88 176 LEU A CA 1
ATOM 1372 C C . LEU A 1 176 ? 9.172 -8.102 -6.023 1 98.88 176 LEU A C 1
ATOM 1374 O O . LEU A 1 176 ? 8.617 -8.938 -5.301 1 98.88 176 LEU A O 1
ATOM 1378 N N . LEU A 1 177 ? 8.672 -7.719 -7.238 1 98.94 177 LEU A N 1
ATOM 1379 C CA . LEU A 1 177 ? 7.453 -8.383 -7.703 1 98.94 177 LEU A CA 1
ATOM 1380 C C . LEU A 1 177 ? 7.527 -8.664 -9.195 1 98.94 177 LEU A C 1
ATOM 1382 O O . LEU A 1 177 ? 6.84 -8.023 -9.992 1 98.94 177 LEU A O 1
ATOM 1386 N N . PRO A 1 178 ? 8.32 -9.625 -9.594 1 98.88 178 PRO A N 1
ATOM 1387 C CA . PRO A 1 178 ? 8.133 -10.141 -10.953 1 98.88 178 PRO A CA 1
ATOM 1388 C C . PRO A 1 178 ? 6.734 -10.711 -11.18 1 98.88 178 PRO A C 1
ATOM 1390 O O . PRO A 1 178 ? 6.25 -11.508 -10.367 1 98.88 178 PRO A O 1
ATOM 1393 N N . ILE A 1 179 ? 6.125 -10.281 -12.195 1 98.88 179 ILE A N 1
ATOM 1394 C CA . ILE A 1 179 ? 4.777 -10.75 -12.492 1 98.88 179 ILE A CA 1
ATOM 1395 C C . ILE A 1 179 ? 4.602 -10.891 -14 1 98.88 179 ILE A C 1
ATOM 1397 O O . ILE A 1 179 ? 5.121 -10.078 -14.773 1 98.88 179 ILE A O 1
ATOM 1401 N N . GLY A 1 180 ? 3.967 -11.82 -14.516 1 98 180 GLY A N 1
ATOM 1402 C CA . GLY A 1 180 ? 3.703 -12.031 -15.93 1 98 180 GLY A CA 1
ATOM 1403 C C . GLY A 1 180 ? 4.301 -13.32 -16.469 1 98 180 GLY A C 1
ATOM 1404 O O . GLY A 1 180 ? 4.312 -14.336 -15.773 1 98 180 GLY A O 1
ATOM 1405 N N . PRO A 1 181 ? 4.582 -13.367 -17.75 1 97.5 181 PRO A N 1
ATOM 1406 C CA . PRO A 1 181 ? 4.613 -12.25 -18.688 1 97.5 181 PRO A CA 1
ATOM 1407 C C . PRO A 1 181 ? 3.229 -11.891 -19.219 1 97.5 181 PRO A C 1
ATOM 1409 O O . PRO A 1 181 ? 3.059 -10.844 -19.859 1 97.5 181 PRO A O 1
ATOM 1412 N N . GLY A 1 182 ? 2.27 -12.773 -19.016 1 98.25 182 GLY A N 1
ATOM 1413 C CA . GLY A 1 182 ? 0.951 -12.492 -19.562 1 98.25 182 GLY A CA 1
ATOM 1414 C C . GLY A 1 182 ? -0.161 -12.625 -18.531 1 98.25 182 GLY A C 1
ATOM 1415 O O . GLY A 1 182 ? 0.055 -13.148 -17.438 1 98.25 182 GLY A O 1
ATOM 1416 N N . ILE A 1 183 ? -1.328 -12.07 -18.828 1 98.81 183 ILE A N 1
ATOM 1417 C CA . ILE A 1 183 ? -2.582 -12.328 -18.141 1 98.81 183 ILE A CA 1
ATOM 1418 C C . ILE A 1 183 ? -3.342 -13.445 -18.844 1 98.81 183 ILE A C 1
ATOM 1420 O O . ILE A 1 183 ? -3.584 -13.375 -20.047 1 98.81 183 ILE A O 1
ATOM 1424 N N . VAL A 1 184 ? -3.719 -14.438 -18.078 1 98.88 184 VAL A N 1
ATOM 1425 C CA . VAL A 1 184 ? -4.293 -15.625 -18.703 1 98.88 184 VAL A CA 1
ATOM 1426 C C . VAL A 1 184 ? -5.715 -15.844 -18.188 1 98.88 184 VAL A C 1
ATOM 1428 O O . VAL A 1 184 ? -5.977 -15.703 -16.984 1 98.88 184 VAL A O 1
ATOM 1431 N N . ARG A 1 185 ? -6.586 -16.109 -19.016 1 98.56 185 ARG A N 1
ATOM 1432 C CA . ARG A 1 185 ? -7.93 -16.578 -18.703 1 98.56 185 ARG A CA 1
ATOM 1433 C C . ARG A 1 185 ? -8.266 -17.844 -19.484 1 98.56 185 ARG A C 1
ATOM 1435 O O . ARG A 1 185 ? -7.477 -18.281 -20.328 1 98.56 185 ARG A O 1
ATOM 1442 N N . GLY A 1 186 ? -9.383 -18.5 -19.109 1 98.38 186 GLY A N 1
ATOM 1443 C CA . GLY A 1 186 ? -9.82 -19.703 -19.812 1 98.38 186 GLY A CA 1
ATOM 1444 C C . GLY A 1 186 ? -9.156 -20.969 -19.312 1 98.38 186 GLY A C 1
ATOM 1445 O O . GLY A 1 186 ? -9.094 -21.969 -20.031 1 98.38 186 GLY A O 1
ATOM 1446 N N . VAL A 1 187 ? -8.539 -20.906 -18.219 1 98.19 187 VAL A N 1
ATOM 1447 C CA . VAL A 1 187 ? -7.875 -22.031 -17.578 1 98.19 187 VAL A CA 1
ATOM 1448 C C . VAL A 1 187 ? -8.469 -22.281 -16.203 1 98.19 187 VAL A C 1
ATOM 1450 O O . VAL A 1 187 ? -8.664 -21.344 -15.422 1 98.19 187 VAL A O 1
ATOM 1453 N N . ASP A 1 188 ? -8.797 -23.562 -15.914 1 97.5 188 ASP A N 1
ATOM 1454 C CA . ASP A 1 188 ? -9.227 -23.906 -14.562 1 97.5 188 ASP A CA 1
ATOM 1455 C C . ASP A 1 188 ? -8.07 -23.781 -13.57 1 97.5 188 ASP A C 1
ATOM 1457 O O . ASP A 1 188 ? -7.285 -24.719 -13.406 1 97.5 188 ASP A O 1
ATOM 1461 N N . LEU A 1 189 ? -8.031 -22.703 -12.875 1 97.81 189 LEU A N 1
ATOM 1462 C CA . LEU A 1 189 ? -6.941 -22.359 -11.969 1 97.81 189 LEU A CA 1
ATOM 1463 C C . LEU A 1 189 ? -6.738 -23.453 -10.922 1 97.81 189 LEU A C 1
ATOM 1465 O O . LEU A 1 189 ? -5.598 -23.812 -10.609 1 97.81 189 LEU A O 1
ATOM 1469 N N . PHE A 1 190 ? -7.75 -24.047 -10.43 1 96.81 190 PHE A N 1
ATOM 1470 C CA . PHE A 1 190 ? -7.695 -24.938 -9.281 1 96.81 190 PHE A CA 1
ATOM 1471 C C . PHE A 1 190 ? -7.262 -26.344 -9.703 1 96.81 190 PHE A C 1
ATOM 1473 O O . PHE A 1 190 ? -6.949 -27.188 -8.852 1 96.81 190 PHE A O 1
ATOM 1480 N N . ALA A 1 191 ? -7.176 -26.562 -10.961 1 97 191 ALA A N 1
ATOM 1481 C CA . ALA A 1 191 ? -6.668 -27.828 -11.477 1 97 191 ALA A CA 1
ATOM 1482 C C . ALA A 1 191 ? -5.176 -27.75 -11.781 1 97 191 ALA A C 1
ATOM 1484 O O . ALA A 1 191 ? -4.559 -28.734 -12.172 1 97 191 ALA A O 1
ATOM 1485 N N . GLN A 1 192 ? -4.602 -26.547 -11.57 1 98.44 192 GLN A N 1
ATOM 1486 C CA . GLN A 1 192 ? -3.219 -26.328 -11.984 1 98.44 192 GLN A CA 1
ATOM 1487 C C . GLN A 1 192 ? -2.256 -26.547 -10.82 1 98.44 192 GLN A C 1
ATOM 1489 O O . GLN A 1 192 ? -2.676 -26.609 -9.664 1 98.44 192 GLN A O 1
ATOM 1494 N N . THR A 1 193 ? -1.022 -26.75 -11.195 1 98.88 193 THR A N 1
ATOM 1495 C CA . THR A 1 193 ? 0.072 -26.875 -10.242 1 98.88 193 THR A CA 1
ATOM 1496 C C . THR A 1 193 ? 1 -25.656 -10.312 1 98.88 193 THR A C 1
ATOM 1498 O O . THR A 1 193 ? 1.403 -25.25 -11.398 1 98.88 193 THR A O 1
ATOM 1501 N N . LEU A 1 194 ? 1.262 -25.016 -9.164 1 98.88 194 LEU A N 1
ATOM 1502 C CA . LEU A 1 194 ? 2.207 -23.922 -9.008 1 98.88 194 LEU A CA 1
ATOM 1503 C C . LEU A 1 194 ? 3.568 -24.438 -8.555 1 98.88 194 LEU A C 1
ATOM 1505 O O . LEU A 1 194 ? 3.652 -25.234 -7.613 1 98.88 194 LEU A O 1
ATOM 1509 N N . ARG A 1 195 ? 4.637 -24.031 -9.25 1 98.94 195 ARG A N 1
ATOM 1510 C CA . ARG A 1 195 ? 6 -24.375 -8.875 1 98.94 195 ARG A CA 1
ATOM 1511 C C . ARG A 1 195 ? 6.895 -23.141 -8.836 1 98.94 195 ARG A C 1
ATOM 1513 O O . ARG A 1 195 ? 6.789 -22.266 -9.695 1 98.94 195 ARG A O 1
ATOM 1520 N N . THR A 1 196 ? 7.723 -23.094 -7.84 1 98.94 196 THR A N 1
ATOM 1521 C CA . THR A 1 196 ? 8.844 -22.156 -7.832 1 98.94 196 THR A CA 1
ATOM 1522 C C . THR A 1 196 ? 10.156 -22.891 -8.117 1 98.94 196 THR A C 1
ATOM 1524 O O . THR A 1 196 ? 10.383 -23.984 -7.594 1 98.94 196 THR A O 1
ATOM 1527 N N . LEU A 1 197 ? 10.961 -22.312 -8.922 1 98.94 197 LEU A N 1
ATOM 1528 C CA . LEU A 1 197 ? 12.25 -22.906 -9.266 1 98.94 197 LEU A CA 1
ATOM 1529 C C . LEU A 1 197 ? 13.391 -21.953 -8.953 1 98.94 197 LEU A C 1
ATOM 1531 O O . LEU A 1 197 ? 13.266 -20.734 -9.156 1 98.94 197 LEU A O 1
ATOM 1535 N N . VAL A 1 198 ? 14.484 -22.469 -8.5 1 98.94 198 VAL A N 1
ATOM 1536 C CA . VAL A 1 198 ? 15.758 -21.766 -8.367 1 98.94 198 VAL A CA 1
ATOM 1537 C C . VAL A 1 198 ? 16.812 -22.469 -9.211 1 98.94 198 VAL A C 1
ATOM 1539 O O . VAL A 1 198 ? 17.078 -23.656 -9.023 1 98.94 198 VAL A O 1
ATOM 1542 N N . ASN A 1 199 ? 17.375 -21.75 -10.148 1 98.75 199 ASN A N 1
ATOM 1543 C CA . ASN A 1 199 ? 18.312 -22.328 -11.109 1 98.75 199 ASN A CA 1
ATOM 1544 C C . ASN A 1 199 ? 17.781 -23.609 -11.719 1 98.75 199 ASN A C 1
ATOM 1546 O O . ASN A 1 199 ? 18.5 -24.609 -11.789 1 98.75 199 ASN A O 1
ATOM 1550 N N . GLY A 1 200 ? 16.516 -23.609 -12 1 98.56 200 GLY A N 1
ATOM 1551 C CA . GLY A 1 200 ? 15.891 -24.688 -12.742 1 98.56 200 GLY A CA 1
ATOM 1552 C C . GLY A 1 200 ? 15.422 -25.828 -11.859 1 98.56 200 GLY A C 1
ATOM 1553 O O . GLY A 1 200 ? 14.789 -26.781 -12.344 1 98.56 200 GLY A O 1
ATOM 1554 N N . ARG A 1 201 ? 15.672 -25.781 -10.539 1 98.75 201 ARG A N 1
ATOM 1555 C CA . ARG A 1 201 ? 15.266 -26.828 -9.617 1 98.75 201 ARG A CA 1
ATOM 1556 C C . ARG A 1 201 ? 14.016 -26.422 -8.836 1 98.75 201 ARG A C 1
ATOM 1558 O O . ARG A 1 201 ? 13.953 -25.328 -8.281 1 98.75 201 ARG A O 1
ATOM 1565 N N . VAL A 1 202 ? 13.031 -27.344 -8.789 1 98.88 202 VAL A N 1
ATOM 1566 C CA . VAL A 1 202 ? 11.781 -27.062 -8.086 1 98.88 202 VAL A CA 1
ATOM 1567 C C . VAL A 1 202 ? 12.047 -26.984 -6.582 1 98.88 202 VAL A C 1
ATOM 1569 O O . VAL A 1 202 ? 12.555 -27.938 -5.984 1 98.88 202 VAL A O 1
ATOM 1572 N N . VAL A 1 203 ? 11.656 -25.875 -5.992 1 98.88 203 VAL A N 1
ATOM 1573 C CA . VAL A 1 203 ? 11.914 -25.672 -4.57 1 98.88 203 VAL A CA 1
ATOM 1574 C C . VAL A 1 203 ? 10.602 -25.422 -3.834 1 98.88 203 VAL A C 1
ATOM 1576 O O . VAL A 1 203 ? 10.57 -25.406 -2.602 1 98.88 203 VAL A O 1
ATOM 1579 N N . GLN A 1 204 ? 9.531 -25.109 -4.465 1 98.88 204 GLN A N 1
ATOM 1580 C CA . GLN A 1 204 ? 8.148 -25.094 -4 1 98.88 204 GLN A CA 1
ATOM 1581 C C . GLN A 1 204 ? 7.219 -25.75 -5.016 1 98.88 204 GLN A C 1
ATOM 1583 O O . GLN A 1 204 ? 7.426 -25.625 -6.227 1 98.88 204 GLN A O 1
ATOM 1588 N N . GLU A 1 205 ? 6.172 -26.344 -4.516 1 98.81 205 GLU A N 1
ATOM 1589 C CA . GLU A 1 205 ? 5.16 -26.938 -5.387 1 98.81 205 GLU A CA 1
ATOM 1590 C C . GLU A 1 205 ? 3.826 -27.094 -4.66 1 98.81 205 GLU A C 1
ATOM 1592 O O . GLU A 1 205 ? 3.795 -27.484 -3.492 1 98.81 205 GLU A O 1
ATOM 1597 N N . ALA A 1 206 ? 2.734 -26.797 -5.367 1 98.31 206 ALA A N 1
ATOM 1598 C CA . ALA A 1 206 ? 1.402 -26.953 -4.789 1 98.31 206 ALA A CA 1
ATOM 1599 C C . ALA A 1 206 ? 0.35 -27.125 -5.879 1 98.31 206 ALA A C 1
ATOM 1601 O O . ALA A 1 206 ? 0.329 -26.375 -6.855 1 98.31 206 ALA A O 1
ATOM 1602 N N . HIS A 1 207 ? -0.422 -28.219 -5.742 1 98.19 207 HIS A N 1
ATOM 1603 C CA . HIS A 1 207 ? -1.689 -28.203 -6.461 1 98.19 207 HIS A CA 1
ATOM 1604 C C . HIS A 1 207 ? -2.619 -27.125 -5.922 1 98.19 207 HIS A C 1
ATOM 1606 O O . HIS A 1 207 ? -3.066 -27.203 -4.773 1 98.19 207 HIS A O 1
ATOM 1612 N N . ILE A 1 208 ? -2.959 -26.141 -6.703 1 97.94 208 ILE A N 1
ATOM 1613 C CA . ILE A 1 208 ? -3.6 -24.922 -6.234 1 97.94 208 ILE A CA 1
ATOM 1614 C C . ILE A 1 208 ? -4.934 -25.266 -5.574 1 97.94 208 ILE A C 1
ATOM 1616 O O . ILE A 1 208 ? -5.207 -24.812 -4.453 1 97.94 208 ILE A O 1
ATOM 1620 N N . GLY A 1 209 ? -5.738 -26.094 -6.184 1 96 209 GLY A N 1
ATOM 1621 C CA . GLY A 1 209 ? -7.051 -26.422 -5.66 1 96 209 GLY A CA 1
ATOM 1622 C C . GLY A 1 209 ? -6.996 -27.172 -4.34 1 96 209 GLY A C 1
ATOM 1623 O O . GLY A 1 209 ? -7.859 -26.984 -3.48 1 96 209 GLY A O 1
ATOM 1624 N N . ASP A 1 210 ? -5.969 -27.953 -4.113 1 95.88 210 ASP A N 1
ATOM 1625 C CA . ASP A 1 210 ? -5.855 -28.797 -2.918 1 95.88 210 ASP A CA 1
ATOM 1626 C C . ASP A 1 210 ? -5.363 -27.969 -1.725 1 95.88 210 ASP A C 1
ATOM 1628 O O . ASP A 1 210 ? -5.707 -28.281 -0.579 1 95.88 210 ASP A O 1
ATOM 1632 N N . GLU A 1 211 ? -4.59 -26.922 -2.021 1 96.12 211 GLU A N 1
ATOM 1633 C CA . GLU A 1 211 ? -3.912 -26.266 -0.911 1 96.12 211 GLU A CA 1
ATOM 1634 C C . GLU A 1 211 ? -4.574 -24.938 -0.575 1 96.12 211 GLU A C 1
ATOM 1636 O O . GLU A 1 211 ? -4.32 -24.359 0.484 1 96.12 211 GLU A O 1
ATOM 1641 N N . THR A 1 212 ? -5.395 -24.453 -1.428 1 95.75 212 THR A N 1
ATOM 1642 C CA . THR A 1 212 ? -5.984 -23.141 -1.244 1 95.75 212 THR A CA 1
ATOM 1643 C C . THR A 1 212 ? -6.832 -23.094 0.024 1 95.75 212 THR A C 1
ATOM 1645 O O . THR A 1 212 ? -7.742 -23.906 0.197 1 95.75 212 THR A O 1
ATOM 1648 N N . ILE A 1 213 ? -6.523 -22.156 0.897 1 96.56 213 ILE A N 1
ATOM 1649 C CA . ILE A 1 213 ? -7.297 -21.938 2.113 1 96.56 213 ILE A CA 1
ATOM 1650 C C . ILE A 1 213 ? -8.422 -20.938 1.841 1 96.56 213 ILE A C 1
ATOM 1652 O O . ILE A 1 213 ? -9.562 -21.141 2.271 1 96.56 213 ILE A O 1
ATOM 1656 N N . TRP A 1 214 ? -8.031 -19.844 1.132 1 96.44 214 TRP A N 1
ATOM 1657 C CA . TRP A 1 214 ? -8.977 -18.781 0.778 1 96.44 214 TRP A CA 1
ATOM 1658 C C . TRP A 1 214 ? -9.086 -18.641 -0.736 1 96.44 214 TRP A C 1
ATOM 1660 O O . TRP A 1 214 ? -8.094 -18.391 -1.419 1 96.44 214 TRP A O 1
ATOM 1670 N N . GLY A 1 215 ? -10.273 -18.766 -1.284 1 96.5 215 GLY A N 1
ATOM 1671 C CA . GLY A 1 215 ? -10.461 -18.531 -2.707 1 96.5 215 GLY A CA 1
ATOM 1672 C C . GLY A 1 215 ? -10.359 -17.062 -3.092 1 96.5 215 GLY A C 1
ATOM 1673 O O . GLY A 1 215 ? -10.664 -16.188 -2.285 1 96.5 215 GLY A O 1
ATOM 1674 N N . PRO A 1 216 ? -9.93 -16.797 -4.316 1 97.44 216 PRO A N 1
ATOM 1675 C CA . PRO A 1 216 ? -9.805 -15.391 -4.727 1 97.44 216 PRO A CA 1
ATOM 1676 C C . PRO A 1 216 ? -11.125 -14.633 -4.652 1 97.44 216 PRO A C 1
ATOM 1678 O O . PRO A 1 216 ? -11.141 -13.438 -4.355 1 97.44 216 PRO A O 1
ATOM 1681 N N . HIS A 1 217 ? -12.273 -15.305 -4.902 1 97.75 217 HIS A N 1
ATOM 1682 C CA . HIS A 1 217 ? -13.578 -14.664 -4.836 1 97.75 217 HIS A CA 1
ATOM 1683 C C . HIS A 1 217 ? -13.891 -14.188 -3.422 1 97.75 217 HIS A C 1
ATOM 1685 O O . HIS A 1 217 ? -14.438 -13.094 -3.236 1 97.75 217 HIS A O 1
ATOM 1691 N N . TYR A 1 218 ? -13.547 -15.023 -2.449 1 98.06 218 TYR A N 1
ATOM 1692 C CA . TYR A 1 218 ? -13.711 -14.664 -1.043 1 98.06 218 TYR A CA 1
ATOM 1693 C C . TYR A 1 218 ? -12.836 -13.469 -0.68 1 98.06 218 TYR A C 1
ATOM 1695 O O . TYR A 1 218 ? -13.305 -12.523 -0.04 1 98.06 218 TYR A O 1
ATOM 1703 N N . VAL A 1 219 ? -11.617 -13.469 -1.103 1 98.56 219 VAL A N 1
ATOM 1704 C CA . VAL A 1 219 ? -10.641 -12.422 -0.8 1 98.56 219 VAL A CA 1
ATOM 1705 C C . VAL A 1 219 ? -11.086 -11.109 -1.432 1 98.56 219 VAL A C 1
ATOM 1707 O O . VAL A 1 219 ? -11.078 -10.062 -0.775 1 98.56 219 VAL A O 1
ATOM 1710 N N . ILE A 1 220 ? -11.531 -11.156 -2.648 1 98.81 220 ILE A N 1
ATOM 1711 C CA . ILE A 1 220 ? -11.992 -9.969 -3.355 1 98.81 220 ILE A CA 1
ATOM 1712 C C . ILE A 1 220 ? -13.203 -9.375 -2.641 1 98.81 220 ILE A C 1
ATOM 1714 O O . ILE A 1 220 ? -13.25 -8.164 -2.395 1 98.81 220 ILE A O 1
ATOM 1718 N N . ALA A 1 221 ? -14.141 -10.219 -2.305 1 98.69 221 ALA A N 1
ATOM 1719 C CA . ALA A 1 221 ? -15.344 -9.758 -1.624 1 98.69 221 ALA A CA 1
ATOM 1720 C C . ALA A 1 221 ? -15.008 -9.117 -0.282 1 98.69 221 ALA A C 1
ATOM 1722 O O . ALA A 1 221 ? -15.625 -8.125 0.116 1 98.69 221 ALA A O 1
ATOM 1723 N N . ASP A 1 222 ? -14.086 -9.695 0.383 1 98.5 222 ASP A N 1
ATOM 1724 C CA . ASP A 1 222 ? -13.672 -9.18 1.684 1 98.5 222 ASP A CA 1
ATOM 1725 C C . ASP A 1 222 ? -13.039 -7.797 1.548 1 98.5 222 ASP A C 1
ATOM 1727 O O . ASP A 1 222 ? -13.445 -6.855 2.23 1 98.5 222 ASP A O 1
ATOM 1731 N N . ILE A 1 223 ? -12.07 -7.633 0.658 1 98.62 223 ILE A N 1
ATOM 1732 C CA . ILE A 1 223 ? -11.375 -6.367 0.46 1 98.62 223 ILE A CA 1
ATOM 1733 C C . ILE A 1 223 ? -12.359 -5.305 -0.019 1 98.62 223 ILE A C 1
ATOM 1735 O O . ILE A 1 223 ? -12.352 -4.172 0.471 1 98.62 223 ILE A O 1
ATOM 1739 N N . ALA A 1 224 ? -13.266 -5.684 -0.897 1 98.75 224 ALA A N 1
ATOM 1740 C CA . ALA A 1 224 ? -14.18 -4.754 -1.559 1 98.75 224 ALA A CA 1
ATOM 1741 C C . ALA A 1 224 ? -15.297 -4.316 -0.615 1 98.75 224 ALA A C 1
ATOM 1743 O O . ALA A 1 224 ? -16.156 -3.506 -0.987 1 98.75 224 ALA A O 1
ATOM 1744 N N . ARG A 1 225 ? -15.344 -4.855 0.553 1 98.31 225 ARG A N 1
ATOM 1745 C CA . ARG A 1 225 ? -16.312 -4.367 1.526 1 98.31 225 ARG A CA 1
ATOM 1746 C C . ARG A 1 225 ? -16.156 -2.867 1.746 1 98.31 225 ARG A C 1
ATOM 1748 O O . ARG A 1 225 ? -17.156 -2.143 1.83 1 98.31 225 ARG A O 1
ATOM 1755 N N . HIS A 1 226 ? -14.875 -2.428 1.805 1 98.25 226 HIS A N 1
ATOM 1756 C CA . HIS A 1 226 ? -14.672 -1.029 2.164 1 98.25 226 HIS A CA 1
ATOM 1757 C C . HIS A 1 226 ? -13.656 -0.365 1.244 1 98.25 226 HIS A C 1
ATOM 1759 O O . HIS A 1 226 ? -13.469 0.854 1.289 1 98.25 226 HIS A O 1
ATOM 1765 N N . ILE A 1 227 ? -12.977 -1.101 0.421 1 98.75 227 ILE A N 1
ATOM 1766 C CA . ILE A 1 227 ? -11.93 -0.604 -0.469 1 98.75 227 ILE A CA 1
ATOM 1767 C C . ILE A 1 227 ? -12.312 -0.894 -1.92 1 98.75 227 ILE A C 1
ATOM 1769 O O . ILE A 1 227 ? -12.492 -2.053 -2.301 1 98.75 227 ILE A O 1
ATOM 1773 N N . THR A 1 228 ? -12.391 0.111 -2.721 1 98.88 228 THR A N 1
ATOM 1774 C CA . THR A 1 228 ? -12.688 -0.077 -4.137 1 98.88 228 THR A CA 1
ATOM 1775 C C . THR A 1 228 ? -11.477 -0.654 -4.867 1 98.88 228 THR A C 1
ATOM 1777 O O . THR A 1 228 ? -10.359 -0.15 -4.723 1 98.88 228 THR A O 1
ATOM 1780 N N . LEU A 1 229 ? -11.688 -1.723 -5.543 1 98.94 229 LEU A N 1
ATOM 1781 C CA . LEU A 1 229 ? -10.672 -2.264 -6.445 1 98.94 229 LEU A CA 1
ATOM 1782 C C . LEU A 1 229 ? -10.867 -1.732 -7.859 1 98.94 229 LEU A C 1
ATOM 1784 O O . LEU A 1 229 ? -11.992 -1.687 -8.359 1 98.94 229 LEU A O 1
ATOM 1788 N N . MET A 1 230 ? -9.805 -1.321 -8.461 1 98.75 230 MET A N 1
ATOM 1789 C CA . MET A 1 230 ? -9.836 -0.711 -9.789 1 98.75 230 MET A CA 1
ATOM 1790 C C . MET A 1 230 ? -9.266 -1.66 -10.836 1 98.75 230 MET A C 1
ATOM 1792 O O . MET A 1 230 ? -8.461 -2.533 -10.523 1 98.75 230 MET A O 1
ATOM 1796 N N . PRO A 1 231 ? -9.711 -1.472 -12.148 1 98.69 231 PRO A N 1
ATOM 1797 C CA . PRO A 1 231 ? -9.031 -2.238 -13.195 1 98.69 231 PRO A CA 1
ATOM 1798 C C . PRO A 1 231 ? -7.516 -2.08 -13.156 1 98.69 231 PRO A C 1
ATOM 1800 O O . PRO A 1 231 ? -7.012 -0.962 -13.031 1 98.69 231 PRO A O 1
ATOM 1803 N N . GLY A 1 232 ? -6.809 -3.227 -13.18 1 98.31 232 GLY A N 1
ATOM 1804 C CA . GLY A 1 232 ? -5.355 -3.213 -13.133 1 98.31 232 GLY A CA 1
ATOM 1805 C C . GLY A 1 232 ? -4.805 -3.559 -11.758 1 98.31 232 GLY A C 1
ATOM 1806 O O . GLY A 1 232 ? -3.645 -3.955 -11.633 1 98.31 232 GLY A O 1
ATOM 1807 N N . ASP A 1 233 ? -5.617 -3.379 -10.672 1 98.88 233 ASP A N 1
ATOM 1808 C CA . ASP A 1 233 ? -5.168 -3.789 -9.344 1 98.88 233 ASP A CA 1
ATOM 1809 C C . ASP A 1 233 ? -4.816 -5.273 -9.32 1 98.88 233 ASP A C 1
ATOM 1811 O O . ASP A 1 233 ? -5.332 -6.055 -10.125 1 98.88 233 ASP A O 1
ATOM 1815 N N . VAL A 1 234 ? -3.912 -5.609 -8.438 1 98.94 234 VAL A N 1
ATOM 1816 C CA . VAL A 1 234 ? -3.416 -6.98 -8.344 1 98.94 234 VAL A CA 1
ATOM 1817 C C . VAL A 1 234 ? -3.607 -7.504 -6.926 1 98.94 234 VAL A C 1
ATOM 1819 O O . VAL A 1 234 ? -3.371 -6.785 -5.953 1 98.94 234 VAL A O 1
ATOM 1822 N N . ILE A 1 235 ? -4.051 -8.75 -6.809 1 98.94 235 ILE A N 1
ATOM 1823 C CA . ILE A 1 235 ? -4.098 -9.461 -5.539 1 98.94 235 ILE A CA 1
ATOM 1824 C C . ILE A 1 235 ? -3.188 -10.688 -5.602 1 98.94 235 ILE A C 1
ATOM 1826 O O . ILE A 1 235 ? -3.359 -11.547 -6.465 1 98.94 235 ILE A O 1
ATOM 1830 N N . LEU A 1 236 ? -2.18 -10.711 -4.742 1 98.94 236 LEU A N 1
ATOM 1831 C CA . LEU A 1 236 ? -1.286 -11.852 -4.609 1 98.94 236 LEU A CA 1
ATOM 1832 C C . LEU A 1 236 ? -1.86 -12.883 -3.639 1 98.94 236 LEU A C 1
ATOM 1834 O O . LEU A 1 236 ? -2.207 -12.547 -2.504 1 98.94 236 LEU A O 1
ATOM 1838 N N . MET A 1 237 ? -1.888 -14.141 -4.047 1 98.75 237 MET A N 1
ATOM 1839 C CA . MET A 1 237 ? -2.74 -15.109 -3.359 1 98.75 237 MET A CA 1
ATOM 1840 C C . MET A 1 237 ? -1.905 -16.078 -2.537 1 98.75 237 MET A C 1
ATOM 1842 O O . MET A 1 237 ? -2.295 -17.234 -2.35 1 98.75 237 MET A O 1
ATOM 1846 N N . GLY A 1 238 ? -0.742 -15.656 -2.119 1 98.19 238 GLY A N 1
ATOM 1847 C CA . GLY A 1 238 ? 0.029 -16.453 -1.169 1 98.19 238 GLY A CA 1
ATOM 1848 C C . GLY A 1 238 ? 0.909 -17.484 -1.831 1 98.19 238 GLY A C 1
ATOM 1849 O O . GLY A 1 238 ? 0.854 -17.672 -3.049 1 98.19 238 GLY A O 1
ATOM 1850 N N . THR A 1 239 ? 1.707 -18.125 -1.044 1 98.5 239 THR A N 1
ATOM 1851 C CA . THR A 1 239 ? 2.727 -19.062 -1.519 1 98.5 239 THR A CA 1
ATOM 1852 C C . THR A 1 239 ? 2.686 -20.359 -0.721 1 98.5 239 THR A C 1
ATOM 1854 O O . THR A 1 239 ? 2.291 -20.359 0.447 1 98.5 239 THR A O 1
ATOM 1857 N N . PRO A 1 240 ? 3.025 -21.484 -1.33 1 98.38 240 PRO A N 1
ATOM 1858 C CA . PRO A 1 240 ? 3.182 -22.734 -0.576 1 98.38 240 PRO A CA 1
ATOM 1859 C C . PRO A 1 240 ? 4.434 -22.75 0.298 1 98.38 240 PRO A C 1
ATOM 1861 O O . PRO A 1 240 ? 5.129 -21.734 0.395 1 98.38 240 PRO A O 1
ATOM 1864 N N . CYS A 1 241 ? 4.699 -23.875 0.96 1 98.25 241 CYS A N 1
ATOM 1865 C CA . CYS A 1 241 ? 5.793 -23.969 1.92 1 98.25 241 CYS A CA 1
ATOM 1866 C C . CYS A 1 241 ? 7.145 -23.875 1.22 1 98.25 241 CYS A C 1
ATOM 1868 O O . CYS A 1 241 ? 7.219 -23.969 -0.007 1 98.25 241 CYS A O 1
ATOM 1870 N N . HIS A 1 242 ? 8.203 -23.578 1.972 1 98.62 242 HIS A N 1
ATOM 1871 C CA . HIS A 1 242 ? 9.617 -23.625 1.639 1 98.62 242 HIS A CA 1
ATOM 1872 C C . HIS A 1 242 ? 10.078 -22.344 0.948 1 98.62 242 HIS A C 1
ATOM 1874 O O . HIS A 1 242 ? 10.742 -22.391 -0.088 1 98.62 242 HIS A O 1
ATOM 1880 N N . SER A 1 243 ? 9.656 -21.266 1.374 1 98.5 243 SER A N 1
ATOM 1881 C CA . SER A 1 243 ? 10.273 -19.984 1.038 1 98.5 243 SER A CA 1
ATOM 1882 C C . SER A 1 243 ? 11.648 -19.844 1.678 1 98.5 243 SER A C 1
ATOM 1884 O O . SER A 1 243 ? 11.789 -20 2.893 1 98.5 243 SER A O 1
ATOM 1886 N N . ARG A 1 244 ? 12.68 -19.609 0.911 1 98.56 244 ARG A N 1
ATOM 1887 C CA . ARG A 1 244 ? 14.055 -19.5 1.38 1 98.56 244 ARG A CA 1
ATOM 1888 C C . ARG A 1 244 ? 14.789 -18.375 0.657 1 98.56 244 ARG A C 1
ATOM 1890 O O . ARG A 1 244 ? 14.305 -17.859 -0.35 1 98.56 244 ARG A O 1
ATOM 1897 N N . SER A 1 245 ? 15.93 -18.047 1.143 1 98.38 245 SER A N 1
ATOM 1898 C CA . SER A 1 245 ? 16.719 -16.938 0.617 1 98.38 245 SER A CA 1
ATOM 1899 C C . SER A 1 245 ? 17.516 -17.359 -0.611 1 98.38 245 SER A C 1
ATOM 1901 O O . SER A 1 245 ? 17.953 -18.516 -0.711 1 98.38 245 SER A O 1
ATOM 1903 N N . VAL A 1 246 ? 17.703 -16.438 -1.49 1 98.56 246 VAL A N 1
ATOM 1904 C CA . VAL A 1 246 ? 18.531 -16.641 -2.678 1 98.56 246 VAL A CA 1
ATOM 1905 C C . VAL A 1 246 ? 19.625 -15.578 -2.729 1 98.56 246 VAL A C 1
ATOM 1907 O O . VAL A 1 246 ? 19.609 -14.625 -1.954 1 98.56 246 VAL A O 1
ATOM 1910 N N . ASP A 1 247 ? 20.594 -15.766 -3.682 1 98.19 247 ASP A N 1
ATOM 1911 C CA . ASP A 1 247 ? 21.781 -14.922 -3.764 1 98.19 247 ASP A CA 1
ATOM 1912 C C . ASP A 1 247 ? 22.016 -14.445 -5.195 1 98.19 247 ASP A C 1
ATOM 1914 O O . ASP A 1 247 ? 21.453 -14.984 -6.141 1 98.19 247 ASP A O 1
ATOM 1918 N N . PRO A 1 248 ? 22.828 -13.312 -5.297 1 98.56 248 PRO A N 1
ATOM 1919 C CA . PRO A 1 248 ? 23.156 -12.844 -6.645 1 98.56 248 PRO A CA 1
ATOM 1920 C C . PRO A 1 248 ? 23.656 -13.969 -7.555 1 98.56 248 PRO A C 1
ATOM 1922 O O . PRO A 1 248 ? 24.453 -14.812 -7.129 1 98.56 248 PRO A O 1
ATOM 1925 N N . GLY A 1 249 ? 23.141 -14 -8.766 1 98.38 249 GLY A N 1
ATOM 1926 C CA . GLY A 1 249 ? 23.469 -15.039 -9.719 1 98.38 249 GLY A CA 1
ATOM 1927 C C . GLY A 1 249 ? 22.391 -16.094 -9.859 1 98.38 249 GLY A C 1
ATOM 1928 O O . GLY A 1 249 ? 22.297 -16.766 -10.891 1 98.38 249 GLY A O 1
ATOM 1929 N N . ASN A 1 250 ? 21.547 -16.312 -8.82 1 98.81 250 ASN A N 1
ATOM 1930 C CA . ASN A 1 250 ? 20.453 -17.266 -8.906 1 98.81 250 ASN A CA 1
ATOM 1931 C C . ASN A 1 250 ? 19.359 -16.766 -9.859 1 98.81 250 ASN A C 1
ATOM 1933 O O . ASN A 1 250 ? 19.078 -15.57 -9.922 1 98.81 250 ASN A O 1
ATOM 1937 N N . VAL A 1 251 ? 18.781 -17.672 -10.602 1 98.88 251 VAL A N 1
ATOM 1938 C CA . VAL A 1 251 ? 17.562 -17.422 -11.375 1 98.88 251 VAL A CA 1
ATOM 1939 C C . VAL A 1 251 ? 16.359 -18.016 -10.641 1 98.88 251 VAL A C 1
ATOM 1941 O O . VAL A 1 251 ? 16.359 -19.203 -10.297 1 98.88 251 VAL A O 1
ATOM 1944 N N . VAL A 1 252 ? 15.398 -17.188 -10.359 1 98.94 252 VAL A N 1
ATOM 1945 C CA . VAL A 1 252 ? 14.18 -17.609 -9.688 1 98.94 252 VAL A CA 1
ATOM 1946 C C . VAL A 1 252 ? 13 -17.547 -10.656 1 98.94 252 VAL A C 1
ATOM 1948 O O . VAL A 1 252 ? 12.859 -16.594 -11.414 1 98.94 252 VAL A O 1
ATOM 1951 N N . ALA A 1 253 ? 12.148 -18.578 -10.648 1 98.94 253 ALA A N 1
ATOM 1952 C CA . ALA A 1 253 ? 11 -18.609 -11.547 1 98.94 253 ALA A CA 1
ATOM 1953 C C . ALA A 1 253 ? 9.75 -19.109 -10.812 1 98.94 253 ALA A C 1
ATOM 1955 O O . ALA A 1 253 ? 9.852 -19.859 -9.844 1 98.94 253 ALA A O 1
ATOM 1956 N N . CYS A 1 254 ? 8.648 -18.625 -11.156 1 98.94 254 CYS A N 1
ATOM 1957 C CA . CYS A 1 254 ? 7.332 -19.156 -10.812 1 98.94 254 CYS A CA 1
ATOM 1958 C C . CYS A 1 254 ? 6.605 -19.672 -12.047 1 98.94 254 CYS A C 1
ATOM 1960 O O . CYS A 1 254 ? 6.414 -18.922 -13.008 1 98.94 254 CYS A O 1
ATOM 1962 N N . GLU A 1 255 ? 6.258 -20.922 -12.031 1 98.88 255 GLU A N 1
ATOM 1963 C CA . GLU A 1 255 ? 5.566 -21.562 -13.141 1 98.88 255 GLU A CA 1
ATOM 1964 C C . GLU A 1 255 ? 4.23 -22.141 -12.695 1 98.88 255 GLU A C 1
ATOM 1966 O O . GLU A 1 255 ? 4.164 -22.844 -11.68 1 98.88 255 GLU A O 1
ATOM 1971 N N . ILE A 1 256 ? 3.229 -21.859 -13.422 1 98.88 256 ILE A N 1
ATOM 1972 C CA . ILE A 1 256 ? 1.918 -22.453 -13.188 1 98.88 256 ILE A CA 1
ATOM 1973 C C . ILE A 1 256 ? 1.449 -23.172 -14.445 1 98.88 256 ILE A C 1
ATOM 1975 O O . ILE A 1 256 ? 1.348 -22.578 -15.516 1 98.88 256 ILE A O 1
ATOM 1979 N N . THR A 1 257 ? 1.14 -24.484 -14.25 1 98.38 257 THR A N 1
ATOM 1980 C CA . THR A 1 257 ? 0.641 -25.266 -15.383 1 98.38 257 THR A CA 1
ATOM 1981 C C . THR A 1 257 ? -0.573 -24.594 -16.016 1 98.38 257 THR A C 1
ATOM 1983 O O . THR A 1 257 ? -1.455 -24.094 -15.297 1 98.38 257 THR A O 1
ATOM 1986 N N . GLY A 1 258 ? -0.564 -24.469 -17.328 1 97.38 258 GLY A N 1
ATOM 1987 C CA . GLY A 1 258 ? -1.689 -23.922 -18.062 1 97.38 258 GLY A CA 1
ATOM 1988 C C . GLY A 1 258 ? -1.723 -22.406 -18.062 1 97.38 258 GLY A C 1
ATOM 1989 O O . GLY A 1 258 ? -2.498 -21.797 -18.797 1 97.38 258 GLY A O 1
ATOM 1990 N N . ILE A 1 259 ? -0.889 -21.734 -17.25 1 98.31 259 ILE A N 1
ATOM 1991 C CA . ILE A 1 259 ? -0.936 -20.281 -17.156 1 98.31 259 ILE A CA 1
ATOM 1992 C C . ILE A 1 259 ? 0.359 -19.688 -17.703 1 98.31 259 ILE A C 1
ATOM 1994 O O . ILE A 1 259 ? 0.33 -18.844 -18.594 1 98.31 259 ILE A O 1
ATOM 1998 N N . GLY A 1 260 ? 1.522 -20.125 -17.203 1 97.94 260 GLY A N 1
ATOM 1999 C CA . GLY A 1 260 ? 2.77 -19.609 -17.734 1 97.94 260 GLY A CA 1
ATOM 2000 C C . GLY A 1 260 ? 3.895 -19.594 -16.719 1 97.94 260 GLY A C 1
ATOM 2001 O O . GLY A 1 260 ? 3.828 -20.281 -15.695 1 97.94 260 GLY A O 1
ATOM 2002 N N . ARG A 1 261 ? 4.934 -18.875 -17.125 1 98.19 261 ARG A N 1
ATOM 2003 C CA . ARG A 1 261 ? 6.148 -18.812 -16.328 1 98.19 261 ARG A CA 1
ATOM 2004 C C . ARG A 1 261 ? 6.738 -17.406 -16.312 1 98.19 261 ARG A C 1
ATOM 2006 O O . ARG A 1 261 ? 6.85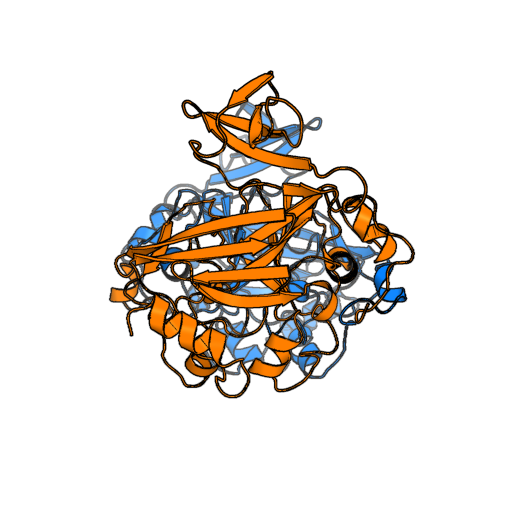2 -16.781 -17.359 1 98.19 261 ARG A O 1
ATOM 2013 N N . VAL A 1 262 ? 7.023 -16.906 -15.117 1 98.81 262 VAL A N 1
ATOM 2014 C CA . VAL A 1 262 ? 7.781 -15.664 -14.969 1 98.81 262 VAL A CA 1
ATOM 2015 C C . VAL A 1 262 ? 9.102 -15.953 -14.258 1 98.81 262 VAL A C 1
ATOM 2017 O O . VAL A 1 262 ? 9.172 -16.812 -13.383 1 98.81 262 VAL A O 1
ATOM 2020 N N . GLU A 1 263 ? 10.117 -15.289 -14.648 1 98.62 263 GLU A N 1
ATOM 2021 C CA . GLU A 1 263 ? 11.414 -15.516 -14.008 1 98.62 263 GLU A CA 1
ATOM 2022 C C . GLU A 1 263 ? 12.203 -14.219 -13.898 1 98.62 263 GLU A C 1
ATOM 2024 O O . GLU A 1 263 ? 11.883 -13.227 -14.562 1 98.62 263 GLU A O 1
ATOM 2029 N N . GLY A 1 264 ? 13.148 -14.172 -13.016 1 98.56 264 GLY A N 1
ATOM 2030 C CA . GLY A 1 264 ? 14.094 -13.078 -12.82 1 98.56 264 GLY A CA 1
ATOM 2031 C C . GLY A 1 264 ? 15.453 -13.547 -12.328 1 98.56 264 GLY A C 1
ATOM 2032 O O . GLY A 1 264 ? 15.586 -14.672 -11.836 1 98.56 264 GLY A O 1
ATOM 2033 N N . THR A 1 265 ? 16.406 -12.703 -12.555 1 98.88 265 THR A N 1
ATOM 2034 C CA . THR A 1 265 ? 17.766 -12.984 -12.094 1 98.88 265 THR A CA 1
ATOM 2035 C C . THR A 1 265 ? 18.125 -12.094 -10.906 1 98.88 265 THR A C 1
ATOM 2037 O O . THR A 1 265 ? 17.984 -10.875 -10.977 1 98.88 265 THR A O 1
ATOM 2040 N N . VAL A 1 266 ? 18.625 -12.695 -9.836 1 98.88 266 VAL A N 1
ATOM 2041 C CA . VAL A 1 266 ? 19.031 -11.945 -8.656 1 98.88 266 VAL A CA 1
ATOM 2042 C C . VAL A 1 266 ? 20.375 -11.25 -8.914 1 98.88 266 VAL A C 1
ATOM 2044 O O . VAL A 1 266 ? 21.328 -11.883 -9.367 1 98.88 266 VAL A O 1
ATOM 2047 N N . VAL A 1 267 ? 20.422 -10.016 -8.68 1 98.88 267 VAL A N 1
ATOM 2048 C CA . VAL A 1 267 ? 21.625 -9.203 -8.867 1 98.88 267 VAL A CA 1
ATOM 2049 C C . VAL A 1 267 ? 21.938 -8.461 -7.574 1 98.88 267 VAL A C 1
ATOM 2051 O O . VAL A 1 267 ? 21.047 -7.891 -6.938 1 98.88 267 VAL A O 1
ATOM 2054 N N . GLY A 1 268 ? 23.234 -8.461 -7.215 1 98.69 268 GLY A N 1
ATOM 2055 C CA . GLY A 1 268 ? 23.656 -7.695 -6.051 1 98.69 268 GLY A CA 1
ATOM 2056 C C . GLY A 1 268 ? 23.828 -6.215 -6.34 1 98.69 268 GLY A C 1
ATOM 2057 O O . GLY A 1 268 ? 24.297 -5.836 -7.41 1 98.69 268 GLY A O 1
ATOM 2058 N N . ILE A 1 269 ? 23.391 -5.398 -5.387 1 98.56 269 ILE A N 1
ATOM 2059 C CA . ILE A 1 269 ? 23.641 -3.961 -5.469 1 98.56 269 ILE A CA 1
ATOM 2060 C C . ILE A 1 269 ? 24.25 -3.467 -4.16 1 98.56 269 ILE A C 1
ATOM 2062 O O . ILE A 1 269 ? 24.188 -4.16 -3.141 1 98.56 269 ILE A O 1
ATOM 2066 N N . GLU A 1 270 ? 24.812 -2.311 -4.168 1 98.25 270 GLU A N 1
ATOM 2067 C CA . GLU A 1 270 ? 25.438 -1.744 -2.979 1 98.25 270 GLU A CA 1
ATOM 2068 C C . GLU A 1 270 ? 24.391 -1.382 -1.924 1 98.25 270 GLU A C 1
ATOM 2070 O O . GLU A 1 270 ? 23.234 -1.145 -2.25 1 98.25 270 GLU A O 1
ATOM 2075 N N . ALA A 1 271 ? 24.844 -1.332 -0.703 1 97.88 271 ALA A N 1
ATOM 2076 C CA . ALA A 1 271 ? 24 -0.841 0.375 1 97.88 271 ALA A CA 1
ATOM 2077 C C . ALA A 1 271 ? 23.625 0.625 0.158 1 97.88 271 ALA A C 1
ATOM 2079 O O . ALA A 1 271 ? 24.406 1.392 -0.402 1 97.88 271 ALA A O 1
ATOM 2080 N N . PRO A 1 272 ? 22.422 0.989 0.58 1 97.94 272 PRO A N 1
ATOM 2081 C CA . PRO A 1 272 ? 22.031 2.389 0.407 1 97.94 272 PRO A CA 1
ATOM 2082 C C . PRO A 1 272 ? 22.891 3.352 1.21 1 97.94 272 PRO A C 1
ATOM 2084 O O . PRO A 1 272 ? 23.359 3.01 2.303 1 97.94 272 PRO A O 1
ATOM 2087 N N . ARG A 1 273 ? 23.078 4.566 0.729 1 98 273 ARG A N 1
ATOM 2088 C CA . ARG A 1 273 ? 23.938 5.578 1.337 1 98 273 ARG A CA 1
ATOM 2089 C C . ARG A 1 273 ? 23.438 5.957 2.727 1 98 273 ARG A C 1
ATOM 2091 O O . ARG A 1 273 ? 24.234 6.156 3.646 1 98 273 ARG A O 1
ATOM 2098 N N . ALA A 1 274 ? 22.156 6.023 2.896 1 97.5 274 ALA A N 1
ATOM 2099 C CA . ALA A 1 274 ? 21.578 6.449 4.168 1 97.5 274 ALA A CA 1
ATOM 2100 C C . ALA A 1 274 ? 21.859 5.43 5.27 1 97.5 274 ALA A C 1
ATOM 2102 O O . ALA A 1 274 ? 21.922 5.777 6.449 1 97.5 274 ALA A O 1
ATOM 2103 N N . ALA A 1 275 ? 21.969 4.152 4.852 1 95.31 275 ALA A N 1
ATOM 2104 C CA . ALA A 1 275 ? 22.281 3.107 5.824 1 95.31 275 ALA A CA 1
ATOM 2105 C C . ALA A 1 275 ? 23.594 3.383 6.531 1 95.31 275 ALA A C 1
ATOM 2107 O O . ALA A 1 275 ? 23.734 3.135 7.734 1 95.31 275 ALA A O 1
ATOM 2108 N N . ALA A 1 276 ? 24.562 3.904 5.848 1 94.94 276 ALA A N 1
ATOM 2109 C CA . ALA A 1 276 ? 25.875 4.207 6.398 1 94.94 276 ALA A CA 1
ATOM 2110 C C . ALA A 1 276 ? 25.797 5.328 7.434 1 94.94 276 ALA A C 1
ATOM 2112 O O . ALA A 1 276 ? 26.688 5.465 8.281 1 94.94 276 ALA A O 1
ATOM 2113 N N . LEU A 1 277 ? 24.719 6.09 7.406 1 95.94 277 LEU A N 1
ATOM 2114 C CA . LEU A 1 277 ? 24.547 7.207 8.328 1 95.94 277 LEU A CA 1
ATOM 2115 C C . LEU A 1 277 ? 23.672 6.797 9.516 1 95.94 277 LEU A C 1
ATOM 2117 O O . LEU A 1 277 ? 23.312 7.633 10.344 1 95.94 277 LEU A O 1
ATOM 2121 N N . GLY A 1 278 ? 23.234 5.523 9.539 1 94.56 278 GLY A N 1
ATOM 2122 C CA . GLY A 1 278 ? 22.422 5.031 10.641 1 94.56 278 GLY A CA 1
ATOM 2123 C C . GLY A 1 278 ? 20.953 5.387 10.5 1 94.56 278 GLY A C 1
ATOM 2124 O O . GLY A 1 278 ? 20.203 5.398 11.484 1 94.56 278 GLY A O 1
ATOM 2125 N N . VAL A 1 279 ? 20.5 5.668 9.273 1 95.94 279 VAL A N 1
ATOM 2126 C CA . VAL A 1 279 ? 19.125 6.074 9.023 1 95.94 279 VAL A CA 1
ATOM 2127 C C . VAL A 1 279 ? 18.219 4.844 8.992 1 95.94 279 VAL A C 1
ATOM 2129 O O . VAL A 1 279 ? 18.5 3.877 8.273 1 95.94 279 VAL A O 1
ATOM 2132 N N . GLY A 1 280 ? 17.125 4.926 9.781 1 94.56 280 GLY A N 1
ATOM 2133 C CA . GLY A 1 280 ? 16.078 3.902 9.742 1 94.56 280 GLY A CA 1
ATOM 2134 C C . GLY A 1 280 ? 16.469 2.633 10.469 1 94.56 280 GLY A C 1
ATOM 2135 O O . GLY A 1 280 ? 17.531 2.576 11.117 1 94.56 280 GLY A O 1
ATOM 2136 N N . HIS A 1 281 ? 15.602 1.683 10.438 1 94.31 281 HIS A N 1
ATOM 2137 C CA . HIS A 1 281 ? 15.828 0.38 11.055 1 94.31 281 HIS A CA 1
ATOM 2138 C C . HIS A 1 281 ? 16.891 -0.415 10.297 1 94.31 281 HIS A C 1
ATOM 2140 O O . HIS A 1 281 ? 16.75 -0.636 9.086 1 94.31 281 HIS A O 1
ATOM 2146 N N . ALA A 1 282 ? 17.844 -0.852 10.969 1 94.31 282 ALA A N 1
ATOM 2147 C CA . ALA A 1 282 ? 18.891 -1.659 10.336 1 94.31 282 ALA A CA 1
ATOM 2148 C C . ALA A 1 282 ? 18.422 -3.1 10.148 1 94.31 282 ALA A C 1
ATOM 2150 O O . ALA A 1 282 ? 17.672 -3.631 10.961 1 94.31 282 ALA A O 1
ATOM 2151 N N . PRO A 1 283 ? 18.875 -3.707 9.062 1 94.38 283 PRO A N 1
ATOM 2152 C CA . PRO A 1 283 ? 18.578 -5.133 8.891 1 94.38 283 PRO A CA 1
ATOM 2153 C C . PRO A 1 283 ? 19.078 -5.977 10.062 1 94.38 283 PRO A C 1
ATOM 2155 O O . PRO A 1 283 ? 20.141 -5.703 10.617 1 94.38 283 PRO A O 1
ATOM 2158 N N . THR A 1 284 ? 18.266 -6.934 10.438 1 94.44 284 THR A N 1
ATOM 2159 C CA . THR A 1 284 ? 18.609 -7.742 11.602 1 94.44 284 THR A CA 1
ATOM 2160 C C . THR A 1 284 ? 18.656 -9.227 11.234 1 94.44 284 THR A C 1
ATOM 2162 O O . THR A 1 284 ? 18.25 -9.617 10.148 1 94.44 284 THR A O 1
ATOM 2165 N N . ASP A 1 285 ? 19.234 -10 12.109 1 96.06 285 ASP A N 1
ATOM 2166 C CA . ASP A 1 285 ? 19.266 -11.461 12.039 1 96.06 285 ASP A CA 1
ATOM 2167 C C . ASP A 1 285 ? 18.719 -12.086 13.312 1 96.06 285 ASP A C 1
ATOM 2169 O O . ASP A 1 285 ? 19.312 -13.008 13.867 1 96.06 285 ASP A O 1
ATOM 2173 N N . SER A 1 286 ? 17.641 -11.523 13.797 1 95.69 286 SER A N 1
ATOM 2174 C CA . SER A 1 286 ? 17 -11.969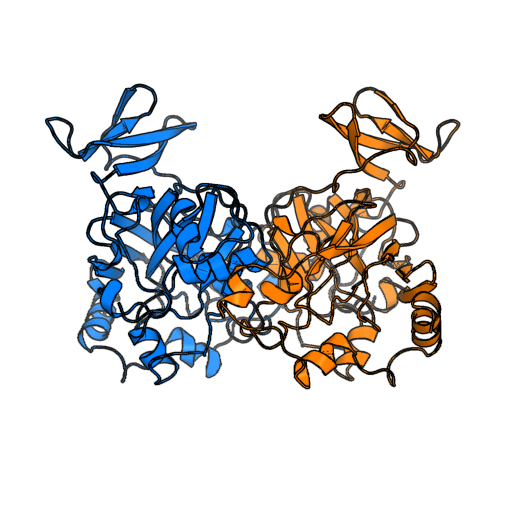 15.031 1 95.69 286 SER A CA 1
ATOM 2175 C C . SER A 1 286 ? 16.375 -13.352 14.867 1 95.69 286 SER A C 1
ATOM 2177 O O . SER A 1 286 ? 16.234 -13.844 13.742 1 95.69 286 SER A O 1
ATOM 2179 N N . PRO A 1 287 ? 16.047 -14 15.953 1 94.69 287 PRO A N 1
ATOM 2180 C CA . PRO A 1 287 ? 15.352 -15.289 15.859 1 94.69 287 PRO A CA 1
ATOM 2181 C C . PRO A 1 287 ? 14.055 -15.195 15.055 1 94.69 287 PRO A C 1
ATOM 2183 O O . PRO A 1 287 ? 13.734 -16.109 14.289 1 94.69 287 PRO A O 1
ATOM 2186 N N . GLU A 1 288 ? 13.336 -14.086 15.18 1 91.06 288 GLU A N 1
ATOM 2187 C CA . GLU A 1 288 ? 12.094 -13.906 14.43 1 91.06 288 GLU A CA 1
ATOM 2188 C C . GLU A 1 288 ? 12.367 -13.797 12.938 1 91.06 288 GLU A C 1
ATOM 2190 O O . GLU A 1 288 ? 11.648 -14.375 12.125 1 91.06 288 GLU A O 1
ATOM 2195 N N . VAL A 1 289 ? 13.414 -13.031 12.609 1 95.12 289 VAL A N 1
ATOM 2196 C CA . VAL A 1 289 ? 13.82 -12.898 11.211 1 95.12 289 VAL A CA 1
ATOM 2197 C C . VAL A 1 289 ? 14.203 -14.266 10.656 1 95.12 289 VAL A C 1
ATOM 2199 O O . VAL A 1 289 ? 13.734 -14.656 9.578 1 95.12 289 VAL A O 1
ATOM 2202 N N . ARG A 1 290 ? 14.953 -15.07 11.383 1 95.25 290 ARG A N 1
ATOM 2203 C CA . ARG A 1 290 ? 15.391 -16.391 10.93 1 95.25 290 ARG A CA 1
ATOM 2204 C C . ARG A 1 290 ? 14.211 -17.344 10.789 1 95.25 290 ARG A C 1
ATOM 2206 O O . ARG A 1 290 ? 14.164 -18.141 9.852 1 95.25 290 ARG A O 1
ATOM 2213 N N . ARG A 1 291 ? 13.336 -17.172 11.695 1 92.38 291 ARG A N 1
ATOM 2214 C CA . ARG A 1 291 ? 12.156 -18.031 11.656 1 92.38 291 ARG A CA 1
ATOM 2215 C C . ARG A 1 291 ? 11.406 -17.875 10.336 1 92.38 291 ARG A C 1
ATOM 2217 O O . ARG A 1 291 ? 10.938 -18.844 9.758 1 92.38 291 ARG A O 1
ATOM 2224 N N . VAL A 1 292 ? 11.297 -16.672 9.891 1 91.62 292 VAL A N 1
ATOM 2225 C CA . VAL A 1 292 ? 10.523 -16.422 8.68 1 91.62 292 VAL A CA 1
ATOM 2226 C C . VAL A 1 292 ? 11.398 -16.672 7.449 1 91.62 292 VAL A C 1
ATOM 2228 O O . VAL A 1 292 ? 10.938 -17.266 6.469 1 91.62 292 VAL A O 1
ATOM 2231 N N . ALA A 1 293 ? 12.656 -16.297 7.473 1 95.38 293 ALA A N 1
ATOM 2232 C CA . ALA A 1 293 ? 13.562 -16.375 6.328 1 95.38 293 ALA A CA 1
ATOM 2233 C C . ALA A 1 293 ? 13.953 -17.828 6.047 1 95.38 293 ALA A C 1
ATOM 2235 O O . ALA A 1 293 ? 14.109 -18.219 4.887 1 95.38 293 ALA A O 1
ATOM 2236 N N . LEU A 1 294 ? 14.086 -18.594 7.129 1 95.06 294 LEU A N 1
ATOM 2237 C CA . LEU A 1 294 ? 14.625 -19.938 6.992 1 95.06 294 LEU A CA 1
ATOM 2238 C C . LEU A 1 294 ? 13.539 -20.984 7.184 1 95.06 294 LEU A C 1
ATOM 2240 O O . LEU A 1 294 ? 13.703 -22.141 6.781 1 95.06 294 LEU A O 1
ATOM 2244 N N . GLY A 1 295 ? 12.438 -20.562 7.766 1 94.19 295 GLY A N 1
ATOM 2245 C CA . GLY A 1 295 ? 11.328 -21.469 7.965 1 94.19 295 GLY A CA 1
ATOM 2246 C C . GLY A 1 295 ? 11.672 -22.641 8.875 1 94.19 295 GLY A C 1
ATOM 2247 O O . GLY A 1 295 ? 12.477 -22.5 9.797 1 94.19 295 GLY A O 1
ATOM 2248 N N . PHE A 1 296 ? 10.875 -23.719 8.727 1 95.06 296 PHE A N 1
ATOM 2249 C CA . PHE A 1 296 ? 11.047 -24.953 9.5 1 95.06 296 PHE A CA 1
ATOM 2250 C C . PHE A 1 296 ? 11.273 -26.141 8.586 1 95.06 296 PHE A C 1
ATOM 2252 O O . PHE A 1 296 ? 10.312 -26.766 8.117 1 95.06 296 PHE A O 1
ATOM 2259 N N . ASP A 1 297 ? 12.461 -26.547 8.43 1 94 297 ASP A N 1
ATOM 2260 C CA .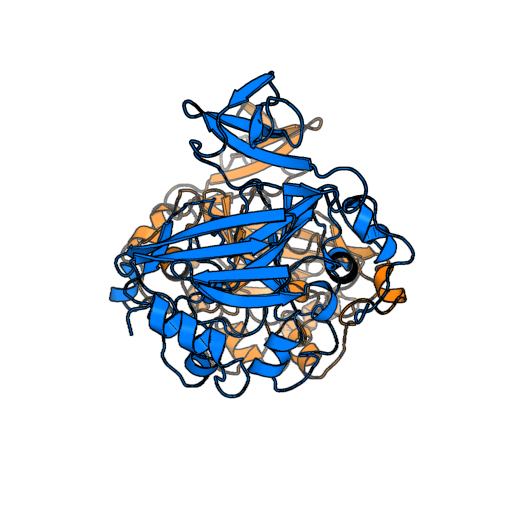 ASP A 1 297 ? 12.859 -27.578 7.465 1 94 297 ASP A CA 1
ATOM 2261 C C . ASP A 1 297 ? 12.203 -28.922 7.785 1 94 297 ASP A C 1
ATOM 2263 O O . ASP A 1 297 ? 11.977 -29.734 6.891 1 94 297 ASP A O 1
ATOM 2267 N N . GLU A 1 298 ? 11.914 -29.094 9.039 1 94.81 298 GLU A N 1
ATOM 2268 C CA . GLU A 1 298 ? 11.336 -30.359 9.461 1 94.81 298 GLU A CA 1
ATOM 2269 C C . GLU A 1 298 ? 9.883 -30.484 8.992 1 94.81 298 GLU A C 1
ATOM 2271 O O . GLU A 1 298 ? 9.305 -31.562 9.047 1 94.81 298 GLU A O 1
ATOM 2276 N N . ARG A 1 299 ? 9.352 -29.406 8.469 1 95.5 299 ARG A N 1
ATOM 2277 C CA . ARG A 1 299 ? 7.938 -29.422 8.094 1 95.5 299 ARG A CA 1
ATOM 2278 C C . ARG A 1 299 ? 7.762 -29.25 6.59 1 95.5 299 ARG A C 1
ATOM 2280 O O . ARG A 1 299 ? 6.68 -28.906 6.121 1 95.5 299 ARG A O 1
ATOM 2287 N N . VAL A 1 300 ? 8.867 -29.328 5.852 1 96.56 300 VAL A N 1
ATOM 2288 C CA . VAL A 1 300 ? 8.781 -29.203 4.398 1 96.56 300 VAL A CA 1
ATOM 2289 C C . VAL A 1 300 ? 9.367 -30.453 3.742 1 96.56 300 VAL A C 1
ATOM 2291 O O . VAL A 1 300 ? 10.18 -31.156 4.348 1 96.56 300 VAL A O 1
ATOM 2294 N N . PRO A 1 301 ? 8.906 -30.844 2.535 1 97.12 301 PRO A N 1
ATOM 2295 C CA . PRO A 1 301 ? 9.422 -32.031 1.85 1 97.12 301 PRO A CA 1
ATOM 2296 C C . PRO A 1 301 ? 10.93 -32 1.647 1 97.12 301 PRO A C 1
ATOM 2298 O O . PRO A 1 301 ? 11.484 -30.953 1.312 1 97.12 301 PRO A O 1
ATOM 2301 N N . GLU A 1 302 ? 11.586 -33.125 1.765 1 97.56 302 GLU A N 1
ATOM 2302 C CA . GLU A 1 302 ? 13.039 -33.25 1.68 1 97.56 302 GLU A CA 1
ATOM 2303 C C . GLU A 1 302 ? 13.547 -32.844 0.293 1 97.56 302 GLU A C 1
ATOM 2305 O O . GLU A 1 302 ? 14.617 -32.25 0.162 1 97.56 302 GLU A O 1
ATOM 2310 N N . HIS A 1 303 ? 12.766 -33.188 -0.708 1 97.88 303 HIS A N 1
ATOM 2311 C CA . HIS A 1 303 ? 13.273 -32.969 -2.059 1 97.88 303 HIS A CA 1
ATOM 2312 C C . HIS A 1 303 ? 13.367 -31.469 -2.365 1 97.88 303 HIS A C 1
ATOM 2314 O O . HIS A 1 303 ? 14.203 -31.047 -3.168 1 97.88 303 HIS A O 1
ATOM 2320 N N . PHE A 1 304 ? 12.531 -30.594 -1.799 1 98.38 304 PHE A N 1
ATOM 2321 C CA . PHE A 1 304 ? 12.656 -29.156 -1.98 1 98.38 304 PHE A CA 1
ATOM 2322 C C . PHE A 1 304 ? 13.984 -28.656 -1.425 1 98.38 304 PHE A C 1
ATOM 2324 O O . PHE A 1 304 ? 14.672 -27.844 -2.062 1 98.38 304 PHE A O 1
ATOM 2331 N N . LYS A 1 305 ? 14.391 -29.188 -0.234 1 97.75 305 LYS A N 1
ATOM 2332 C CA . LYS A 1 305 ? 15.625 -28.781 0.43 1 97.75 305 LYS A CA 1
ATOM 2333 C C . LYS A 1 305 ? 16.844 -29.25 -0.363 1 97.75 305 LYS A C 1
ATOM 2335 O O . LYS A 1 305 ? 17.797 -28.484 -0.565 1 97.75 305 LYS A O 1
ATOM 2340 N N . ALA A 1 306 ? 16.781 -30.484 -0.777 1 98.19 306 ALA A N 1
ATOM 2341 C CA . ALA A 1 306 ? 17.859 -31.031 -1.581 1 98.19 306 ALA A CA 1
ATOM 2342 C C . ALA A 1 306 ? 18.031 -30.266 -2.885 1 98.19 306 ALA A C 1
ATOM 2344 O O . ALA A 1 306 ? 19.156 -29.938 -3.281 1 98.19 306 ALA A O 1
ATOM 2345 N N . ASN A 1 307 ? 16.891 -29.953 -3.533 1 98.56 307 ASN A N 1
ATOM 2346 C CA . ASN A 1 307 ? 16.922 -29.188 -4.777 1 98.56 307 ASN A CA 1
ATOM 2347 C C . ASN A 1 307 ? 17.531 -27.812 -4.578 1 98.56 307 ASN A C 1
ATOM 2349 O O . ASN A 1 307 ? 18.312 -27.344 -5.41 1 98.56 307 ASN A O 1
ATOM 2353 N N . LEU A 1 308 ? 17.172 -27.156 -3.477 1 98.19 308 LEU A N 1
ATOM 2354 C CA . LEU A 1 308 ? 17.703 -25.828 -3.213 1 98.19 308 LEU A CA 1
ATOM 2355 C C . LEU A 1 308 ? 19.219 -25.875 -2.979 1 98.19 308 LEU A C 1
ATOM 2357 O O . LEU A 1 308 ? 19.953 -25.016 -3.469 1 98.19 308 LEU A O 1
ATOM 2361 N N . ARG A 1 309 ? 19.703 -26.891 -2.189 1 97.31 309 ARG A N 1
ATOM 2362 C CA . ARG A 1 309 ? 21.141 -27.062 -1.973 1 97.31 309 ARG A CA 1
ATOM 2363 C C . ARG A 1 309 ? 21.875 -27.219 -3.299 1 97.31 309 ARG A C 1
ATOM 2365 O O . ARG A 1 309 ? 22.922 -26.594 -3.506 1 97.31 309 ARG A O 1
ATOM 2372 N N . GLU A 1 310 ? 21.297 -28.016 -4.125 1 97.56 310 GLU A N 1
ATOM 2373 C CA . GLU A 1 310 ? 21.906 -28.234 -5.438 1 97.56 310 GLU A CA 1
ATOM 2374 C C . GLU A 1 310 ? 21.906 -26.953 -6.262 1 97.56 310 GLU A C 1
ATOM 2376 O O . GLU A 1 310 ? 22.906 -26.625 -6.914 1 97.56 310 GLU A O 1
ATOM 2381 N N . ALA A 1 311 ? 20.781 -26.266 -6.273 1 97.25 311 ALA A N 1
ATOM 2382 C CA . ALA A 1 311 ? 20.641 -25.016 -7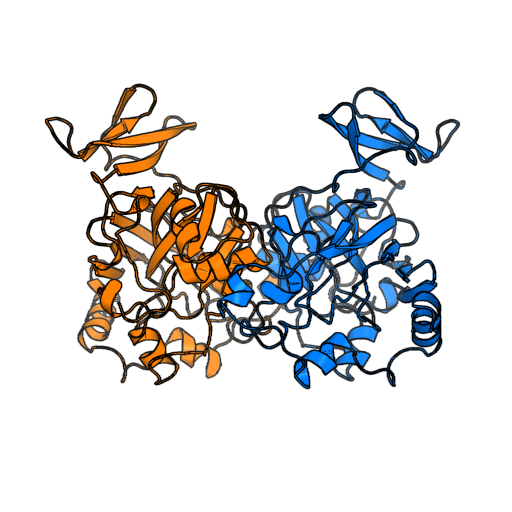.031 1 97.25 311 ALA A CA 1
ATOM 2383 C C . ALA A 1 311 ? 21.656 -23.984 -6.582 1 97.25 311 ALA A C 1
ATOM 2385 O O . ALA A 1 311 ? 22.125 -23.172 -7.387 1 97.25 311 ALA A O 1
ATOM 2386 N N . LYS A 1 312 ? 22.047 -24.062 -5.344 1 95.06 312 LYS A N 1
ATOM 2387 C CA . LYS A 1 312 ? 22.969 -23.094 -4.777 1 95.06 312 LYS A CA 1
ATOM 2388 C C . LYS A 1 312 ? 24.406 -23.609 -4.836 1 95.06 312 LYS A C 1
ATOM 2390 O O . LYS A 1 312 ? 25.328 -22.953 -4.328 1 95.06 312 LYS A O 1
ATOM 2395 N N . GLY A 1 313 ? 24.594 -24.734 -5.379 1 92.88 313 GLY A N 1
ATOM 2396 C CA . GLY A 1 313 ? 25.922 -25.328 -5.523 1 92.88 313 GLY A CA 1
ATOM 2397 C C . GLY A 1 313 ? 26.453 -25.938 -4.238 1 92.88 313 GLY A C 1
ATOM 2398 O O . GLY A 1 313 ? 27.656 -25.906 -3.98 1 92.88 313 GLY A O 1
ATOM 2399 N N . GLN A 1 314 ? 25.641 -26.266 -3.393 1 89.19 314 GLN A N 1
ATOM 2400 C CA . GLN A 1 314 ? 26.031 -26.875 -2.131 1 89.19 314 GLN A CA 1
ATOM 2401 C C . GLN A 1 314 ? 25.812 -28.391 -2.172 1 89.19 314 GLN A C 1
ATOM 2403 O O . GLN A 1 314 ? 24.938 -28.875 -2.895 1 89.19 314 GLN A O 1
ATOM 2408 N N . MET B 1 1 ? 15.977 21.703 17.141 1 72.94 1 MET B N 1
ATOM 2409 C CA . MET B 1 1 ? 15.094 20.656 16.625 1 72.94 1 MET B CA 1
ATOM 2410 C C . MET B 1 1 ? 15.344 19.344 17.344 1 72.94 1 MET B C 1
ATOM 2412 O O . MET B 1 1 ? 16.5 18.984 17.625 1 72.94 1 MET B O 1
ATOM 2416 N N . ASN B 1 2 ? 14.32 18.625 17.734 1 77.25 2 ASN B N 1
ATOM 2417 C CA . ASN B 1 2 ? 14.406 17.469 18.641 1 77.25 2 ASN B CA 1
ATOM 2418 C C . ASN B 1 2 ? 14.484 16.172 17.859 1 77.25 2 ASN B C 1
ATOM 2420 O O . ASN B 1 2 ? 14.281 15.086 18.422 1 77.25 2 ASN B O 1
ATOM 2424 N N . PHE B 1 3 ? 14.766 16.391 16.438 1 79.94 3 PHE B N 1
ATOM 2425 C CA . PHE B 1 3 ? 14.844 15.156 15.688 1 79.94 3 PHE B CA 1
ATOM 2426 C C . PHE B 1 3 ? 16.234 14.969 15.086 1 79.94 3 PHE B C 1
ATOM 2428 O O . PHE B 1 3 ? 17.031 15.906 15.078 1 79.94 3 PHE B O 1
ATOM 2435 N N . GLU B 1 4 ? 16.453 13.758 14.68 1 84.19 4 GLU B N 1
ATOM 2436 C CA . GLU B 1 4 ? 17.75 13.398 14.117 1 84.19 4 GLU B CA 1
ATOM 2437 C C . GLU B 1 4 ? 18.031 14.188 12.836 1 84.19 4 GLU B C 1
ATOM 2439 O O . GLU B 1 4 ? 17.109 14.539 12.102 1 84.19 4 GLU B O 1
ATOM 2444 N N . PHE B 1 5 ? 19.344 14.562 12.602 1 85.19 5 PHE B N 1
ATOM 2445 C CA . PHE B 1 5 ? 19.828 15.281 11.422 1 85.19 5 PHE B CA 1
ATOM 2446 C C . PHE B 1 5 ? 19.219 16.688 11.367 1 85.19 5 PHE B C 1
ATOM 2448 O O . PHE B 1 5 ? 18.484 17.016 10.43 1 85.19 5 PHE B O 1
ATOM 2455 N N . PRO B 1 6 ? 19.594 17.438 12.32 1 86.62 6 PRO B N 1
ATOM 2456 C CA . PRO B 1 6 ? 19.016 18.781 12.359 1 86.62 6 PRO B CA 1
ATOM 2457 C C . PRO B 1 6 ? 19.375 19.625 11.133 1 86.62 6 PRO B C 1
ATOM 2459 O O . PRO B 1 6 ? 20.391 19.359 10.484 1 86.62 6 PRO B O 1
ATOM 2462 N N . LEU B 1 7 ? 18.609 20.594 10.867 1 88.12 7 LEU B N 1
ATOM 2463 C CA . LEU B 1 7 ? 18.781 21.438 9.68 1 88.12 7 LEU B CA 1
ATOM 2464 C C . LEU B 1 7 ? 19.984 22.344 9.828 1 88.12 7 LEU B C 1
ATOM 2466 O O . LEU B 1 7 ? 20.141 23.016 10.852 1 88.12 7 LEU B O 1
ATOM 2470 N N . GLN B 1 8 ? 20.828 22.266 8.828 1 85.25 8 GLN B N 1
ATOM 2471 C CA . GLN B 1 8 ? 21.922 23.234 8.781 1 85.25 8 GLN B CA 1
ATOM 2472 C C . GLN B 1 8 ? 21.453 24.578 8.227 1 85.25 8 GLN B C 1
ATOM 2474 O O . GLN B 1 8 ? 21.953 25.625 8.633 1 85.25 8 GLN B O 1
ATOM 2479 N N . SER B 1 9 ? 20.625 24.531 7.332 1 90.81 9 SER B N 1
ATOM 2480 C CA . SER B 1 9 ? 19.938 25.672 6.727 1 90.81 9 SER B CA 1
ATOM 2481 C C . SER B 1 9 ? 18.5 25.312 6.371 1 90.81 9 SER B C 1
ATOM 2483 O O . SER B 1 9 ? 18.141 24.125 6.316 1 90.81 9 SER B O 1
ATOM 2485 N N . GLN B 1 10 ? 17.797 26.328 6.258 1 93.94 10 GLN B N 1
ATOM 2486 C CA . GLN B 1 10 ? 16.406 26.062 5.898 1 93.94 10 GLN B CA 1
ATOM 2487 C C . GLN B 1 10 ? 16.297 25.469 4.496 1 93.94 10 GLN B C 1
ATOM 2489 O O . GLN B 1 10 ? 16.875 26.016 3.545 1 93.94 10 GLN B O 1
ATOM 2494 N N . PRO B 1 11 ? 15.68 24.375 4.367 1 96.12 11 PRO B N 1
ATOM 2495 C CA . PRO B 1 11 ? 15.508 23.766 3.047 1 96.12 11 PRO B CA 1
ATOM 2496 C C . PRO B 1 11 ? 14.781 24.688 2.066 1 96.12 11 PRO B C 1
ATOM 2498 O O . PRO B 1 11 ? 13.898 25.453 2.469 1 96.12 11 PRO B O 1
ATOM 2501 N N . ALA B 1 12 ? 15.031 24.531 0.793 1 96.69 12 ALA B N 1
ATOM 2502 C CA . ALA B 1 12 ? 14.508 25.391 -0.254 1 96.69 12 ALA B CA 1
ATOM 2503 C C . ALA B 1 12 ? 12.977 25.375 -0.27 1 96.69 12 ALA B C 1
ATOM 2505 O O . ALA B 1 12 ? 12.336 26.406 -0.496 1 96.69 12 ALA B O 1
ATOM 2506 N N . VAL B 1 13 ? 12.344 24.234 -0.011 1 98.31 13 VAL B N 1
ATOM 2507 C CA . VAL B 1 13 ? 10.898 24.062 -0.085 1 98.31 13 VAL B CA 1
ATOM 2508 C C . VAL B 1 13 ? 10.219 24.953 0.956 1 98.31 13 VAL B C 1
ATOM 2510 O O . VAL B 1 13 ? 9.039 25.281 0.821 1 98.31 13 VAL B O 1
ATOM 2513 N N . MET B 1 14 ? 10.953 25.406 2.006 1 98 14 MET B N 1
ATOM 2514 C CA . MET B 1 14 ? 10.383 26.203 3.09 1 98 14 MET B CA 1
ATOM 2515 C C . MET B 1 14 ? 10.836 27.656 2.998 1 98 14 MET B C 1
ATOM 2517 O O . MET B 1 14 ? 10.562 28.453 3.9 1 98 14 MET B O 1
ATOM 2521 N N . CYS B 1 15 ? 11.555 27.969 1.98 1 97.25 15 CYS B N 1
ATOM 2522 C CA . CYS B 1 15 ? 12.07 29.312 1.783 1 97.25 15 CYS B CA 1
ATOM 2523 C C . CYS B 1 15 ? 11.289 30.047 0.7 1 97.25 15 CYS B C 1
ATOM 2525 O O . CYS B 1 15 ? 10.641 29.422 -0.135 1 97.25 15 CYS B O 1
ATOM 2527 N N . GLY B 1 16 ? 11.312 31.391 0.708 1 96.81 16 GLY B N 1
ATOM 2528 C CA . GLY B 1 16 ? 10.648 32.219 -0.301 1 96.81 16 GLY B CA 1
ATOM 2529 C C . GLY B 1 16 ? 9.211 32.531 0.047 1 96.81 16 GLY B C 1
ATOM 2530 O O . GLY B 1 16 ? 8.766 32.281 1.175 1 96.81 16 GLY B O 1
ATOM 2531 N N . PRO B 1 17 ? 8.531 33.125 -0.931 1 97.19 17 PRO B N 1
ATOM 2532 C CA . PRO B 1 17 ? 7.121 33.438 -0.683 1 97.19 17 PRO B CA 1
ATOM 2533 C C . PRO B 1 17 ? 6.238 32.219 -0.649 1 97.19 17 PRO B C 1
ATOM 2535 O O . PRO B 1 17 ? 6.535 31.219 -1.32 1 97.19 17 PRO B O 1
ATOM 2538 N N . ARG B 1 18 ? 5.262 32.344 0.069 1 98.19 18 ARG B N 1
ATOM 2539 C CA . ARG B 1 18 ? 4.266 31.281 0.099 1 98.19 18 ARG B CA 1
ATOM 2540 C C . ARG B 1 18 ? 3.631 31.078 -1.274 1 98.19 18 ARG B C 1
ATOM 2542 O O . ARG B 1 18 ? 3.209 32.062 -1.912 1 98.19 18 ARG B O 1
ATOM 2549 N N . VAL B 1 19 ? 3.586 29.875 -1.74 1 98.56 19 VAL B N 1
ATOM 2550 C CA . VAL B 1 19 ? 2.902 29.484 -2.969 1 98.56 19 VAL B CA 1
ATOM 2551 C C . VAL B 1 19 ? 1.979 28.312 -2.693 1 98.56 19 VAL B C 1
ATOM 2553 O O . VAL B 1 19 ? 2.395 27.312 -2.088 1 98.56 19 VAL B O 1
ATOM 2556 N N . GLU B 1 20 ? 0.798 28.438 -3.084 1 98.69 20 GLU B N 1
ATOM 2557 C CA . GLU B 1 20 ? -0.186 27.375 -2.943 1 98.69 20 GLU B CA 1
ATOM 2558 C C . GLU B 1 20 ? -0.806 27.016 -4.289 1 98.69 20 GLU B C 1
ATOM 2560 O O . GLU B 1 20 ? -1.446 27.844 -4.93 1 98.69 20 GLU B O 1
ATOM 2565 N N . ARG B 1 21 ? -0.615 25.781 -4.707 1 98.62 21 ARG B N 1
ATOM 2566 C CA . ARG B 1 21 ? -1.217 25.266 -5.93 1 98.62 21 ARG B CA 1
ATOM 2567 C C . ARG B 1 21 ? -2.42 24.375 -5.617 1 98.62 21 ARG B C 1
ATOM 2569 O O . ARG B 1 21 ? -2.363 23.547 -4.715 1 98.62 21 ARG B O 1
ATOM 2576 N N . ARG B 1 22 ? -3.48 24.594 -6.324 1 98.56 22 ARG B N 1
ATOM 2577 C CA . ARG B 1 22 ? -4.695 23.812 -6.141 1 98.56 22 ARG B CA 1
ATOM 2578 C C . ARG B 1 22 ? -5.16 23.203 -7.465 1 98.56 22 ARG B C 1
ATOM 2580 O O . ARG B 1 22 ? -4.77 23.672 -8.539 1 98.56 22 ARG B O 1
ATOM 2587 N N . ARG B 1 23 ? -5.82 22.125 -7.41 1 97.94 23 ARG B N 1
ATOM 2588 C CA . ARG B 1 23 ? -6.496 21.484 -8.531 1 97.94 23 ARG B CA 1
ATOM 2589 C C . ARG B 1 23 ? -8.008 21.641 -8.422 1 97.94 23 ARG B C 1
ATOM 2591 O O . ARG B 1 23 ? -8.609 21.203 -7.434 1 97.94 23 ARG B O 1
ATOM 2598 N N . VAL B 1 24 ? -8.625 22.234 -9.5 1 97.12 24 VAL B N 1
ATOM 2599 C CA . VAL B 1 24 ? -10.031 22.625 -9.398 1 97.12 24 VAL B CA 1
ATOM 2600 C C . VAL B 1 24 ? -10.812 22.031 -10.555 1 97.12 24 VAL B C 1
ATOM 2602 O O . VAL B 1 24 ? -10.289 21.875 -11.664 1 97.12 24 VAL B O 1
ATOM 2605 N N . LEU B 1 25 ? -12.016 21.594 -10.211 1 95.88 25 LEU B N 1
ATOM 2606 C CA . LEU B 1 25 ? -12.922 21.094 -11.234 1 95.88 25 LEU B CA 1
ATOM 2607 C C . LEU B 1 25 ? -13.781 22.219 -11.797 1 95.88 25 LEU B C 1
ATOM 2609 O O . LEU B 1 25 ? -14.531 22.859 -11.055 1 95.88 25 LEU B O 1
ATOM 2613 N N . ILE B 1 26 ? -13.688 22.453 -13.094 1 94.19 26 ILE B N 1
ATOM 2614 C CA . ILE B 1 26 ? -14.469 23.469 -13.789 1 94.19 26 ILE B CA 1
ATOM 2615 C C . ILE B 1 26 ? -15.117 22.859 -15.031 1 94.19 26 ILE B C 1
ATOM 2617 O O . ILE B 1 26 ? -14.422 22.391 -15.938 1 94.19 26 ILE B O 1
ATOM 2621 N N . GLY B 1 27 ? -16.375 22.938 -15.164 1 93.69 27 GLY B N 1
ATOM 2622 C CA . GLY B 1 27 ? -17.078 22.406 -16.328 1 93.69 27 GLY B CA 1
ATOM 2623 C C . GLY B 1 27 ? -16.766 20.953 -16.594 1 93.69 27 GLY B C 1
ATOM 2624 O O . GLY B 1 27 ? -16.625 20.547 -17.766 1 93.69 27 GLY B O 1
ATOM 2625 N N . GLY B 1 28 ? -16.391 20.25 -15.609 1 93.75 28 GLY B N 1
ATOM 2626 C CA . GLY B 1 28 ? -16.141 18.812 -15.758 1 93.75 28 GLY B CA 1
ATOM 2627 C C . GLY B 1 28 ? -14.688 18.5 -16.047 1 93.75 28 GLY B C 1
ATOM 2628 O O . GLY B 1 28 ? -14.32 17.328 -16.188 1 93.75 28 GLY B O 1
ATOM 2629 N N . SER B 1 29 ? -13.938 19.578 -16.125 1 96 29 SER B N 1
ATOM 2630 C CA . SER B 1 29 ? -12.508 19.375 -16.359 1 96 29 SER B CA 1
ATOM 2631 C C . SER B 1 29 ? -11.672 19.891 -15.195 1 96 29 SER B C 1
ATOM 2633 O O . SER B 1 29 ? -12.07 20.828 -14.5 1 96 29 SER B O 1
ATOM 2635 N N . ALA B 1 30 ? -10.578 19.234 -14.992 1 96.56 30 ALA B N 1
ATOM 2636 C CA . ALA B 1 30 ? -9.664 19.625 -13.922 1 96.56 30 ALA B CA 1
ATOM 2637 C C . ALA B 1 30 ? -8.648 20.641 -14.406 1 96.56 30 ALA B C 1
ATOM 2639 O O . ALA B 1 30 ? -8.094 20.516 -15.5 1 96.56 30 ALA B O 1
ATOM 2640 N N . PHE B 1 31 ? -8.438 21.688 -13.586 1 97.62 31 PHE B N 1
ATOM 2641 C CA . PHE B 1 31 ? -7.441 22.703 -13.883 1 97.62 31 PHE B CA 1
ATOM 2642 C C . PHE B 1 31 ? -6.562 22.969 -12.664 1 97.62 31 PHE B C 1
ATOM 2644 O O . PHE B 1 31 ? -7.027 22.875 -11.523 1 97.62 31 PHE B O 1
ATOM 2651 N N . TRP B 1 32 ? -5.316 23.281 -12.906 1 98.31 32 TRP B N 1
ATOM 2652 C CA . TRP B 1 32 ? -4.418 23.75 -11.852 1 98.31 32 TRP B CA 1
ATOM 2653 C C . TRP B 1 32 ? -4.422 25.266 -11.766 1 98.31 32 TRP B C 1
ATOM 2655 O O . TRP B 1 32 ? -4.594 25.953 -12.781 1 98.31 32 TRP B O 1
ATOM 2665 N N . GLY B 1 33 ? -4.242 25.75 -10.586 1 98.5 33 GLY B N 1
ATOM 2666 C CA . GLY B 1 33 ? -4.082 27.188 -10.352 1 98.5 33 GLY B CA 1
ATOM 2667 C C . GLY B 1 33 ? -3.246 27.5 -9.133 1 98.5 33 GLY B C 1
ATOM 2668 O O . GLY B 1 33 ? -2.885 26.609 -8.367 1 98.5 33 GLY B O 1
ATOM 2669 N N . THR B 1 34 ? -2.928 28.719 -9.047 1 98.62 34 THR B N 1
ATOM 2670 C CA . THR B 1 34 ? -2.141 29.234 -7.934 1 98.62 34 THR B CA 1
ATOM 2671 C C . THR B 1 34 ? -2.928 30.297 -7.156 1 98.62 34 THR B C 1
ATOM 2673 O O . THR B 1 34 ? -3.5 31.203 -7.75 1 98.62 34 THR B O 1
ATOM 2676 N N . MET B 1 35 ? -2.939 30.141 -5.836 1 98.38 35 MET B N 1
ATOM 2677 C CA . MET B 1 35 ? -3.574 31.156 -5.008 1 98.38 35 MET B CA 1
ATOM 2678 C C . MET B 1 35 ? -2.818 32.469 -5.094 1 98.38 35 MET B C 1
ATOM 2680 O O . MET B 1 35 ? -1.591 32.5 -4.992 1 98.38 35 MET B O 1
ATOM 2684 N N . VAL B 1 36 ? -3.545 33.562 -5.242 1 97.94 36 VAL B N 1
ATOM 2685 C CA . VAL B 1 36 ? -2.947 34.875 -5.234 1 97.94 36 VAL B CA 1
ATOM 2686 C C . VAL B 1 36 ? -2.783 35.375 -3.799 1 97.94 36 VAL B C 1
ATOM 2688 O O . VAL B 1 36 ? -3.77 35.531 -3.078 1 97.94 36 VAL B O 1
ATOM 2691 N N . GLU B 1 37 ? -1.59 35.688 -3.457 1 95.94 37 GLU B N 1
ATOM 2692 C CA . GLU B 1 37 ? -1.287 35.938 -2.053 1 95.94 37 GLU B CA 1
ATOM 2693 C C . GLU B 1 37 ? -1.346 37.438 -1.742 1 95.94 37 GLU B C 1
ATOM 2695 O O . GLU B 1 37 ? -1.551 37.844 -0.592 1 95.94 37 GLU B O 1
ATOM 2700 N N . GLU B 1 38 ? -1.114 38.25 -2.768 1 94.94 38 GLU B N 1
ATOM 2701 C CA . GLU B 1 38 ? -1.031 39.688 -2.539 1 94.94 38 GLU B CA 1
ATOM 2702 C C . GLU B 1 38 ? -1.68 40.469 -3.682 1 94.94 38 GLU B C 1
ATOM 2704 O O . GLU B 1 38 ? -1.943 39.906 -4.75 1 94.94 38 GLU B O 1
ATOM 2709 N N . GLY B 1 39 ? -1.922 41.719 -3.348 1 95.25 39 GLY B N 1
ATOM 2710 C CA . GLY B 1 39 ? -2.469 42.625 -4.363 1 95.25 39 GLY B CA 1
ATOM 2711 C C . GLY B 1 39 ? -3.986 42.625 -4.391 1 95.25 39 GLY B C 1
ATOM 2712 O O . GLY B 1 39 ? -4.633 42.156 -3.445 1 95.25 39 GLY B O 1
ATOM 2713 N N . THR B 1 40 ? -4.582 43.125 -5.484 1 95.62 40 THR B N 1
ATOM 2714 C CA . THR B 1 40 ? -6.02 43.344 -5.605 1 95.62 40 THR B CA 1
ATOM 2715 C C . THR B 1 40 ? -6.75 42 -5.738 1 95.62 40 THR B C 1
ATOM 2717 O O . THR B 1 40 ? -7.918 41.875 -5.359 1 95.62 40 THR B O 1
ATOM 2720 N N . ASP B 1 41 ? -6.035 41 -6.176 1 96.19 41 ASP B N 1
ATOM 2721 C CA . ASP B 1 41 ? -6.656 39.719 -6.43 1 96.19 41 ASP B CA 1
ATOM 2722 C C . ASP B 1 41 ? -6.336 38.719 -5.309 1 96.19 41 ASP B C 1
ATOM 2724 O O . ASP B 1 41 ? -6.586 37.531 -5.441 1 96.19 41 ASP B O 1
ATOM 2728 N N . ALA B 1 42 ? -5.816 39.25 -4.219 1 96.25 42 ALA B N 1
ATOM 2729 C CA . ALA B 1 42 ? -5.457 38.375 -3.104 1 96.25 42 ALA B CA 1
ATOM 2730 C C . ALA B 1 42 ? -6.656 37.531 -2.658 1 96.25 42 ALA B C 1
ATOM 2732 O O . ALA B 1 42 ? -7.762 38.062 -2.506 1 96.25 42 ALA B O 1
ATOM 2733 N N . GLY B 1 43 ? -6.402 36.219 -2.52 1 95.62 43 GLY B N 1
ATOM 2734 C CA . GLY B 1 43 ? -7.453 35.344 -2.08 1 95.62 43 GLY B CA 1
ATOM 2735 C C . GLY B 1 43 ? -8.148 34.625 -3.227 1 95.62 43 GLY B C 1
ATOM 2736 O O . GLY B 1 43 ? -8.898 33.656 -3.01 1 95.62 43 GLY B O 1
ATOM 2737 N N . ARG B 1 44 ? -7.867 35.062 -4.387 1 97.81 44 ARG B N 1
ATOM 2738 C CA . ARG B 1 44 ? -8.43 34.406 -5.566 1 97.81 44 ARG B CA 1
ATOM 2739 C C . ARG B 1 44 ? -7.504 33.312 -6.082 1 97.81 44 ARG B C 1
ATOM 2741 O O . ARG B 1 44 ? -6.355 33.219 -5.652 1 97.81 44 ARG B O 1
ATOM 2748 N N . LEU B 1 45 ? -8.047 32.438 -6.926 1 98.31 45 LEU B N 1
ATOM 2749 C CA . LEU B 1 45 ? -7.289 31.375 -7.578 1 98.31 45 LEU B CA 1
ATOM 2750 C C . LEU B 1 45 ? -7.012 31.734 -9.039 1 98.31 45 LEU B C 1
ATOM 2752 O O . LEU B 1 45 ? -7.945 31.891 -9.828 1 98.31 45 LEU B O 1
ATOM 2756 N N . ARG B 1 46 ? -5.738 31.906 -9.398 1 98.44 46 ARG B N 1
ATOM 2757 C CA . ARG B 1 46 ? -5.359 32.125 -10.797 1 98.44 46 ARG B CA 1
ATOM 2758 C C . ARG B 1 46 ? -5 30.812 -11.469 1 98.44 46 ARG B C 1
ATOM 2760 O O . ARG B 1 46 ? -3.994 30.188 -11.125 1 98.44 46 ARG B O 1
ATOM 2767 N N . LEU B 1 47 ? -5.844 30.453 -12.422 1 98.25 47 LEU B N 1
ATOM 2768 C CA . LEU B 1 47 ? -5.578 29.219 -13.164 1 98.25 47 LEU B CA 1
ATOM 2769 C C . LEU B 1 47 ? -4.352 29.375 -14.062 1 98.25 47 LEU B C 1
ATOM 2771 O O . LEU B 1 47 ? -3.947 30.5 -14.375 1 98.25 47 LEU B O 1
ATOM 2775 N N . ASP B 1 48 ? -3.803 28.25 -14.453 1 98.25 48 ASP B N 1
ATOM 2776 C CA . ASP B 1 48 ? -2.605 28.281 -15.281 1 98.25 48 ASP B CA 1
ATOM 2777 C C . ASP B 1 48 ? -2.904 28.875 -16.656 1 98.25 48 ASP B C 1
ATOM 2779 O O . ASP B 1 48 ? -1.998 29.344 -17.344 1 98.25 48 ASP B O 1
ATOM 2783 N N . ASP B 1 49 ? -4.164 28.891 -17.062 1 97.44 49 ASP B N 1
ATOM 2784 C CA . ASP B 1 49 ? -4.527 29.469 -18.359 1 97.44 49 ASP B CA 1
ATOM 2785 C C . ASP B 1 49 ? -4.879 30.953 -18.219 1 97.44 49 ASP B C 1
ATOM 2787 O O . ASP B 1 49 ? -5.301 31.594 -19.188 1 97.44 49 ASP B O 1
ATOM 2791 N N . GLY B 1 50 ? -4.855 31.453 -17.031 1 96.94 50 GLY B N 1
ATOM 2792 C CA . GLY B 1 50 ? -4.992 32.875 -16.828 1 96.94 50 GLY B CA 1
ATOM 2793 C C . GLY B 1 50 ? -6.316 33.281 -16.203 1 96.94 50 GLY B C 1
ATOM 2794 O O . GLY B 1 50 ? -6.461 34.375 -15.672 1 96.94 50 GLY B O 1
ATOM 2795 N N . ARG B 1 51 ? -7.324 32.469 -16.266 1 96.88 51 ARG B N 1
ATOM 2796 C CA . ARG B 1 51 ? -8.625 32.781 -15.672 1 96.88 51 ARG B CA 1
ATOM 2797 C C . ARG B 1 51 ? -8.5 32.969 -14.164 1 96.88 51 ARG B C 1
ATOM 2799 O O . ARG B 1 51 ? -7.711 32.312 -13.5 1 96.88 51 ARG B O 1
ATOM 2806 N N . LEU B 1 52 ? -9.141 33.844 -13.57 1 97.81 52 LEU B N 1
ATOM 2807 C CA . LEU B 1 52 ? -9.195 34.125 -12.141 1 97.81 52 LEU B CA 1
ATOM 2808 C C . LEU B 1 52 ? -10.531 33.688 -11.547 1 97.81 52 LEU B C 1
ATOM 2810 O O . LEU B 1 52 ? -11.594 34.062 -12.062 1 97.81 52 LEU B O 1
ATOM 2814 N N . LEU B 1 53 ? -10.484 32.938 -10.445 1 97.19 53 LEU B N 1
ATOM 2815 C CA . LEU B 1 53 ? -11.688 32.375 -9.836 1 97.19 53 LEU B CA 1
ATOM 2816 C C . LEU B 1 53 ? -11.812 32.812 -8.383 1 97.19 53 LEU B C 1
ATOM 2818 O O . LEU B 1 53 ? -10.812 33.125 -7.734 1 97.19 53 LEU B O 1
ATOM 2822 N N . ASP B 1 54 ? -13.062 32.875 -7.957 1 95.44 54 ASP B N 1
ATOM 2823 C CA . ASP B 1 54 ? -13.312 32.938 -6.52 1 95.44 54 ASP B CA 1
ATOM 2824 C C . ASP B 1 54 ? -12.938 31.609 -5.855 1 95.44 54 ASP B C 1
ATOM 2826 O O . ASP B 1 54 ? -13.602 30.594 -6.078 1 95.44 54 ASP B O 1
ATOM 2830 N N . ALA B 1 55 ? -11.984 31.578 -4.957 1 93.75 55 ALA B N 1
ATOM 2831 C CA . ALA B 1 55 ? -11.422 30.359 -4.398 1 93.75 55 ALA B CA 1
ATOM 2832 C C . ALA B 1 55 ? -12.445 29.641 -3.523 1 93.75 55 ALA B C 1
ATOM 2834 O O . ALA B 1 55 ? -12.477 28.406 -3.482 1 93.75 55 ALA B O 1
ATOM 2835 N N . ASP B 1 56 ? -13.344 30.297 -2.855 1 90.56 56 ASP B N 1
ATOM 2836 C CA . ASP B 1 56 ? -14.25 29.719 -1.867 1 90.56 56 ASP B CA 1
ATOM 2837 C C . ASP B 1 56 ? -15.43 29.016 -2.543 1 90.56 56 ASP B C 1
ATOM 2839 O O . ASP B 1 56 ? -16.109 28.203 -1.928 1 90.56 56 ASP B O 1
ATOM 2843 N N . ALA B 1 57 ? -15.648 29.25 -3.783 1 87.31 57 ALA B N 1
ATOM 2844 C CA . ALA B 1 57 ? -16.844 28.781 -4.461 1 87.31 57 ALA B CA 1
ATOM 2845 C C . ALA B 1 57 ? -16.547 27.578 -5.352 1 87.31 57 ALA B C 1
ATOM 2847 O O . ALA B 1 57 ? -17.391 27.156 -6.156 1 87.31 57 ALA B O 1
ATOM 2848 N N . GLN B 1 58 ? -15.344 27.031 -5.09 1 91 58 GLN B N 1
ATOM 2849 C CA . GLN B 1 58 ? -14.93 26.016 -6.062 1 91 58 GLN B CA 1
ATOM 2850 C C . GLN B 1 58 ? -14.984 24.625 -5.461 1 91 58 GLN B C 1
ATOM 2852 O O . GLN B 1 58 ? -15.047 24.469 -4.238 1 91 58 GLN B O 1
ATOM 2857 N N . THR B 1 59 ? -15.094 23.688 -6.383 1 94.62 59 THR B N 1
ATOM 2858 C CA . THR B 1 59 ? -14.906 22.281 -6.047 1 94.62 59 THR B CA 1
ATOM 2859 C C . THR B 1 59 ? -13.469 21.844 -6.297 1 94.62 59 THR B C 1
ATOM 2861 O O . THR B 1 59 ? -13 21.859 -7.438 1 94.62 59 THR B O 1
ATOM 2864 N N . TYR B 1 60 ? -12.812 21.469 -5.246 1 95.94 60 TYR B N 1
ATOM 2865 C CA . TYR B 1 60 ? -11.398 21.125 -5.359 1 95.94 60 TYR B CA 1
ATOM 2866 C C . TYR B 1 60 ? -11.195 19.625 -5.367 1 95.94 60 TYR B C 1
ATOM 2868 O O . TYR B 1 60 ? -11.828 18.891 -4.605 1 95.94 60 TYR B O 1
ATOM 2876 N N . LEU B 1 61 ? -10.383 19.156 -6.281 1 97.19 61 LEU B N 1
ATOM 2877 C CA . LEU B 1 61 ? -9.844 17.812 -6.27 1 97.19 61 LEU B CA 1
ATOM 2878 C C . LEU B 1 61 ? -8.633 17.703 -5.352 1 97.19 61 LEU B C 1
ATOM 2880 O O . LEU B 1 61 ? -7.988 18.719 -5.055 1 97.19 61 LEU B O 1
ATOM 2884 N N . PRO B 1 62 ? -8.367 16.484 -4.82 1 98.12 62 PRO B N 1
ATOM 2885 C CA . PRO B 1 62 ? -7.066 16.375 -4.16 1 98.12 62 PRO B CA 1
ATOM 2886 C C . PRO B 1 62 ? -5.93 16.938 -5.016 1 98.12 62 PRO B C 1
ATOM 2888 O O . PRO B 1 62 ? -5.906 16.719 -6.23 1 98.12 62 PRO B O 1
ATOM 2891 N N . PRO B 1 63 ? -5.051 17.656 -4.445 1 98.31 63 PRO B N 1
ATOM 2892 C CA . PRO B 1 63 ? -3.955 18.234 -5.23 1 98.31 63 PRO B CA 1
ATOM 2893 C C . PRO B 1 63 ? -2.854 17.234 -5.531 1 98.31 63 PRO B C 1
ATOM 2895 O O . PRO B 1 63 ? -1.713 17.609 -5.805 1 98.31 63 PRO B O 1
ATOM 2898 N N . VAL B 1 64 ? -3.123 15.922 -5.32 1 98 64 VAL B N 1
ATOM 2899 C CA . VAL B 1 64 ? -2.156 14.852 -5.531 1 98 64 VAL B CA 1
ATOM 2900 C C . VAL B 1 64 ? -2.816 13.703 -6.289 1 98 64 VAL B C 1
ATOM 2902 O O . VAL B 1 64 ? -4.035 13.539 -6.238 1 98 64 VAL B O 1
ATOM 2905 N N . ASN B 1 65 ? -2.029 12.992 -7 1 96.06 65 ASN B N 1
ATOM 2906 C CA . ASN B 1 65 ? -2.373 11.719 -7.637 1 96.06 65 ASN B CA 1
ATOM 2907 C C . ASN B 1 65 ? -1.302 10.664 -7.387 1 96.06 65 ASN B C 1
ATOM 2909 O O . ASN B 1 65 ? -0.577 10.281 -8.305 1 96.06 65 ASN B O 1
ATOM 2913 N N . PRO B 1 66 ? -1.314 10.117 -6.215 1 98.06 66 PRO B N 1
ATOM 2914 C CA . PRO B 1 66 ? -0.168 9.32 -5.762 1 98.06 66 PRO B CA 1
ATOM 2915 C C . PRO B 1 66 ? -0.175 7.902 -6.324 1 98.06 66 PRO B C 1
ATOM 2917 O O . PRO B 1 66 ? -1.241 7.297 -6.469 1 98.06 66 PRO B O 1
ATOM 2920 N N . GLY B 1 67 ? 1.022 7.406 -6.664 1 97.31 67 GLY B N 1
ATOM 2921 C CA . GLY B 1 67 ? 1.193 5.977 -6.867 1 97.31 67 GLY B CA 1
ATOM 2922 C C . GLY B 1 67 ? 1.221 5.191 -5.57 1 97.31 67 GLY B C 1
ATOM 2923 O O . GLY B 1 67 ? 0.892 4.004 -5.547 1 97.31 67 GLY B O 1
ATOM 2924 N N . LYS B 1 68 ? 1.637 5.816 -4.504 1 98.12 68 LYS B N 1
ATOM 2925 C CA . LYS B 1 68 ? 1.597 5.223 -3.17 1 98.12 68 LYS B CA 1
ATOM 2926 C C . LYS B 1 68 ? 1.46 6.297 -2.094 1 98.12 68 LYS B C 1
ATOM 2928 O O . LYS B 1 68 ? 1.88 7.441 -2.293 1 98.12 68 LYS B O 1
ATOM 2933 N N . ILE B 1 69 ? 0.821 5.945 -1.05 1 98.88 69 ILE B N 1
ATOM 2934 C CA . ILE B 1 69 ? 0.676 6.738 0.167 1 98.88 69 ILE B CA 1
ATOM 2935 C C . ILE B 1 69 ? 1.281 5.984 1.349 1 9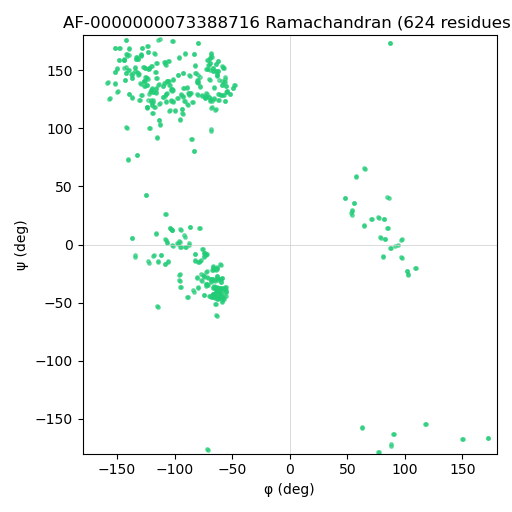8.88 69 ILE B C 1
ATOM 2937 O O . ILE B 1 69 ? 0.802 4.91 1.719 1 98.88 69 ILE B O 1
ATOM 2941 N N . ILE B 1 70 ? 2.359 6.512 1.888 1 98.81 70 ILE B N 1
ATOM 2942 C CA . ILE B 1 70 ? 3.027 5.91 3.037 1 98.81 70 ILE B CA 1
ATOM 2943 C C . ILE B 1 70 ? 2.795 6.77 4.277 1 98.81 70 ILE B C 1
ATOM 2945 O O . ILE B 1 70 ? 2.844 8 4.207 1 98.81 70 ILE B O 1
ATOM 2949 N N . ALA B 1 71 ? 2.549 6.145 5.391 1 98.69 71 ALA B N 1
ATOM 2950 C CA . ALA B 1 71 ? 2.289 6.867 6.633 1 98.69 71 ALA B CA 1
ATOM 2951 C C . ALA B 1 71 ? 3.211 6.387 7.75 1 98.69 71 ALA B C 1
ATOM 2953 O O . ALA B 1 71 ? 3.471 5.188 7.875 1 98.69 71 ALA B O 1
ATOM 2954 N N . VAL B 1 72 ? 3.666 7.348 8.531 1 97.88 72 VAL B N 1
ATOM 2955 C CA . VAL B 1 72 ? 4.402 7.016 9.742 1 97.88 72 VAL B CA 1
ATOM 2956 C C . VAL B 1 72 ? 3.428 6.625 10.852 1 97.88 72 VAL B C 1
ATOM 2958 O O . VAL B 1 72 ? 2.393 7.27 11.031 1 97.88 72 VAL B O 1
ATOM 2961 N N . HIS B 1 73 ? 3.744 5.609 11.633 1 97.06 73 HIS B N 1
ATOM 2962 C CA . HIS B 1 73 ? 2.84 5.191 12.703 1 97.06 73 HIS B CA 1
ATOM 2963 C C . HIS B 1 73 ? 2.666 6.293 13.742 1 97.06 73 HIS B C 1
ATOM 2965 O O . HIS B 1 73 ? 1.541 6.711 14.031 1 97.06 73 HIS B O 1
ATOM 2971 N N . ILE B 1 74 ? 3.74 6.672 14.367 1 96.88 74 ILE B N 1
ATOM 2972 C CA . ILE B 1 74 ? 3.734 7.734 15.367 1 96.88 74 ILE B CA 1
ATOM 2973 C C . ILE B 1 74 ? 4.941 8.648 15.164 1 96.88 74 ILE B C 1
ATOM 2975 O O . ILE B 1 74 ? 6.078 8.18 15.109 1 96.88 74 ILE B O 1
ATOM 2979 N N . SER B 1 75 ? 4.66 9.914 15.047 1 97.12 75 SER B N 1
ATOM 2980 C CA . SER B 1 75 ? 5.75 10.852 14.812 1 97.12 75 SER B CA 1
ATOM 2981 C C . SER B 1 75 ? 5.594 12.102 15.672 1 97.12 75 SER B C 1
ATOM 2983 O O . SER B 1 75 ? 6.312 13.086 15.484 1 97.12 75 SER B O 1
ATOM 2985 N N . TYR B 1 76 ? 4.641 12.164 16.547 1 97.62 76 TYR B N 1
ATOM 2986 C CA . TYR B 1 76 ? 4.426 13.258 17.484 1 97.62 76 TYR B CA 1
ATOM 2987 C C . TYR B 1 76 ? 4.594 12.797 18.922 1 97.62 76 TYR B C 1
ATOM 2989 O O . TYR B 1 76 ? 4.016 11.781 19.328 1 97.62 76 TYR B O 1
ATOM 2997 N N . SER B 1 77 ? 5.328 13.562 19.734 1 97.31 77 SER B N 1
ATOM 2998 C CA . SER B 1 77 ? 5.633 13.18 21.109 1 97.31 77 SER B CA 1
ATOM 2999 C C . SER B 1 77 ? 4.363 13.062 21.938 1 97.31 77 SER B C 1
ATOM 3001 O O . SER B 1 77 ? 4.25 12.172 22.781 1 97.31 77 SER B O 1
ATOM 3003 N N . SER B 1 78 ? 3.357 13.945 21.75 1 97.44 78 SER B N 1
ATOM 3004 C CA . SER B 1 78 ? 2.115 13.867 22.516 1 97.44 78 SER B CA 1
ATOM 3005 C C . SER B 1 78 ? 1.374 12.562 22.234 1 97.44 78 SER B C 1
ATOM 3007 O O . SER B 1 78 ? 0.816 11.961 23.156 1 97.44 78 SER B O 1
ATOM 3009 N N . ARG B 1 79 ? 1.375 12.125 20.969 1 97.75 79 ARG B N 1
ATOM 3010 C CA . ARG B 1 79 ? 0.73 10.859 20.625 1 97.75 79 ARG B CA 1
ATOM 3011 C C . ARG B 1 79 ? 1.469 9.68 21.25 1 97.75 79 ARG B C 1
ATOM 3013 O O . ARG B 1 79 ? 0.842 8.734 21.719 1 97.75 79 ARG B O 1
ATOM 3020 N N . SER B 1 80 ? 2.766 9.719 21.156 1 97.19 80 SER B N 1
ATOM 3021 C CA . SER B 1 80 ? 3.566 8.672 21.781 1 97.19 80 SER B CA 1
ATOM 3022 C C . SER B 1 80 ? 3.283 8.562 23.266 1 97.19 80 SER B C 1
ATOM 3024 O O . SER B 1 80 ? 3.088 7.465 23.797 1 97.19 80 SER B O 1
ATOM 3026 N N . PHE B 1 81 ? 3.271 9.703 23.922 1 96.81 81 PHE B N 1
ATOM 3027 C CA . PHE B 1 81 ? 2.992 9.711 25.359 1 96.81 81 PHE B CA 1
ATOM 3028 C C . PHE B 1 81 ? 1.604 9.156 25.641 1 96.81 81 PHE B C 1
ATOM 3030 O O . PHE B 1 81 ? 1.427 8.359 26.562 1 96.81 81 PHE B O 1
ATOM 3037 N N . GLU B 1 82 ? 0.645 9.594 24.859 1 97.12 82 GLU B N 1
ATOM 3038 C CA . GLU B 1 82 ? -0.719 9.117 25.062 1 97.12 82 GLU B CA 1
ATOM 3039 C C . GLU B 1 82 ? -0.798 7.598 24.938 1 97.12 82 GLU B C 1
ATOM 3041 O O . GLU B 1 82 ? -1.373 6.922 25.797 1 97.12 82 GLU B O 1
ATOM 3046 N N . THR B 1 83 ? -0.146 7.039 23.906 1 94.38 83 THR B N 1
ATOM 3047 C CA . THR B 1 83 ? -0.405 5.656 23.531 1 94.38 83 THR B CA 1
ATOM 3048 C C . THR B 1 83 ? 0.626 4.723 24.156 1 94.38 83 THR B C 1
ATOM 3050 O O . THR B 1 83 ? 0.332 3.559 24.438 1 94.38 83 THR B O 1
ATOM 3053 N N . ARG B 1 84 ? 1.852 5.258 24.344 1 92.81 84 ARG B N 1
ATOM 3054 C CA . ARG B 1 84 ? 2.932 4.379 24.781 1 92.81 84 ARG B CA 1
ATOM 3055 C C . ARG B 1 84 ? 3.477 4.824 26.141 1 92.81 84 ARG B C 1
ATOM 3057 O O . ARG B 1 84 ? 4.27 4.109 26.75 1 92.81 84 ARG B O 1
ATOM 3064 N N . ASN B 1 85 ? 3.111 5.91 26.594 1 95.44 85 ASN B N 1
ATOM 3065 C CA . ASN B 1 85 ? 3.611 6.504 27.828 1 95.44 85 ASN B CA 1
ATOM 3066 C C . ASN B 1 85 ? 5.129 6.652 27.812 1 95.44 85 ASN B C 1
ATOM 3068 O O . ASN B 1 85 ? 5.805 6.371 28.797 1 95.44 85 ASN B O 1
ATOM 3072 N N . LYS B 1 86 ? 5.688 6.973 26.578 1 93.94 86 LYS B N 1
ATOM 3073 C CA . LYS B 1 86 ? 7.098 7.266 26.328 1 93.94 86 LYS B CA 1
ATOM 3074 C C . LYS B 1 86 ? 7.254 8.352 25.266 1 93.94 86 LYS B C 1
ATOM 3076 O O . LYS B 1 86 ? 6.367 8.539 24.438 1 93.94 86 LYS B O 1
ATOM 3081 N N . PRO B 1 87 ? 8.336 9.055 25.375 1 88.5 87 PRO B N 1
ATOM 3082 C CA . PRO B 1 87 ? 8.531 10.148 24.406 1 88.5 87 PRO B CA 1
ATOM 3083 C C . PRO B 1 87 ? 8.672 9.641 22.969 1 88.5 87 PRO B C 1
ATOM 3085 O O . PRO B 1 87 ? 8.195 10.289 22.047 1 88.5 87 PRO B O 1
ATOM 3088 N N . LYS B 1 88 ? 9.375 8.477 22.797 1 92.12 88 LYS B N 1
ATOM 3089 C CA . LYS B 1 88 ? 9.531 7.84 21.5 1 92.12 88 LYS B CA 1
ATOM 3090 C C . LYS B 1 88 ? 8.875 6.469 21.469 1 92.12 88 LYS B C 1
ATOM 3092 O O . LYS B 1 88 ? 9.094 5.648 22.359 1 92.12 88 LYS B O 1
ATOM 3097 N N . PRO B 1 89 ? 8.086 6.297 20.406 1 92.75 89 PRO B N 1
ATOM 3098 C CA . PRO B 1 89 ? 7.379 5.012 20.359 1 92.75 89 PRO B CA 1
ATOM 3099 C C . PRO B 1 89 ? 8.305 3.844 20.031 1 92.75 89 PRO B C 1
ATOM 3101 O O . PRO B 1 89 ? 8.039 2.707 20.438 1 92.75 89 PRO B O 1
ATOM 3104 N N . THR B 1 90 ? 9.297 4.027 19.234 1 94.19 90 THR B N 1
ATOM 3105 C CA . THR B 1 90 ? 10.266 3.061 18.734 1 94.19 90 THR B CA 1
ATOM 3106 C C . THR B 1 90 ? 11.617 3.721 18.5 1 94.19 90 THR B C 1
ATOM 3108 O O . THR B 1 90 ? 11.742 4.945 18.578 1 94.19 90 THR B O 1
ATOM 3111 N N . GLU B 1 91 ? 12.625 2.916 18.266 1 93.25 91 GLU B N 1
ATOM 3112 C CA . GLU B 1 91 ? 13.961 3.449 18.031 1 93.25 91 GLU B CA 1
ATOM 3113 C C . GLU B 1 91 ? 14.047 4.148 16.672 1 93.25 91 GLU B C 1
ATOM 3115 O O . GLU B 1 91 ? 14.789 5.121 16.516 1 93.25 91 GLU B O 1
ATOM 3120 N N . THR B 1 92 ? 13.344 3.643 15.711 1 95.31 92 THR B N 1
ATOM 3121 C CA . THR B 1 92 ? 13.258 4.18 14.359 1 95.31 92 THR B CA 1
ATOM 3122 C C . THR B 1 92 ? 11.805 4.23 13.891 1 95.31 92 THR B C 1
ATOM 3124 O O . THR B 1 92 ? 10.93 3.582 14.469 1 95.31 92 THR B O 1
ATOM 3127 N N . PRO B 1 93 ? 11.562 5.066 12.898 1 96.56 93 PRO B N 1
ATOM 3128 C CA . PRO B 1 93 ? 10.18 5.137 12.422 1 96.56 93 PRO B CA 1
ATOM 3129 C C . PRO B 1 93 ? 9.688 3.811 11.844 1 96.56 93 PRO B C 1
ATOM 3131 O O . PRO B 1 93 ? 10.484 3.02 11.336 1 96.56 93 PRO B O 1
ATOM 3134 N N . THR B 1 94 ? 8.414 3.566 11.977 1 96.88 94 THR B N 1
ATOM 3135 C CA . THR B 1 94 ? 7.711 2.457 11.344 1 96.88 94 THR B CA 1
ATOM 3136 C C . THR B 1 94 ? 6.598 2.975 10.43 1 96.88 94 THR B C 1
ATOM 3138 O O . THR B 1 94 ? 6.098 4.086 10.625 1 96.88 94 THR B O 1
ATOM 3141 N N . TYR B 1 95 ? 6.262 2.189 9.43 1 97.94 95 TYR B N 1
ATOM 3142 C CA . TYR B 1 95 ? 5.41 2.725 8.367 1 97.94 95 TYR B CA 1
ATOM 3143 C C . TYR B 1 95 ? 4.273 1.761 8.047 1 97.94 95 TYR B C 1
ATOM 3145 O O . TYR B 1 95 ? 4.348 0.573 8.375 1 97.94 95 TYR B O 1
ATOM 3153 N N . PHE B 1 96 ? 3.25 2.248 7.418 1 97.69 96 PHE B N 1
ATOM 3154 C CA . PHE B 1 96 ? 2.215 1.501 6.715 1 97.69 96 PHE B CA 1
ATOM 3155 C C . PHE B 1 96 ? 1.79 2.232 5.445 1 97.69 96 PHE B C 1
ATOM 3157 O O . PHE B 1 96 ? 2.303 3.311 5.145 1 97.69 96 PHE B O 1
ATOM 3164 N N . THR B 1 97 ? 0.894 1.606 4.641 1 97.88 97 THR B N 1
ATOM 3165 C CA . THR B 1 97 ? 0.472 2.199 3.377 1 97.88 97 THR B CA 1
ATOM 3166 C C . THR B 1 97 ? -1.048 2.322 3.318 1 97.88 97 THR B C 1
ATOM 3168 O O . THR B 1 97 ? -1.766 1.505 3.898 1 97.88 97 THR B O 1
ATOM 3171 N N . LYS B 1 98 ? -1.504 3.371 2.723 1 98.25 98 LYS B N 1
ATOM 3172 C CA . LYS B 1 98 ? -2.893 3.52 2.295 1 98.25 98 LYS B CA 1
ATOM 3173 C C . LYS B 1 98 ? -3.02 3.363 0.783 1 98.25 98 LYS B C 1
ATOM 3175 O O . LYS B 1 98 ? -2.164 3.834 0.03 1 98.25 98 LYS B O 1
ATOM 3180 N N . PRO B 1 99 ? -4.086 2.699 0.359 1 98.06 99 PRO B N 1
ATOM 3181 C CA . PRO B 1 99 ? -4.297 2.691 -1.09 1 98.06 99 PRO B CA 1
ATOM 3182 C C . PRO B 1 99 ? -4.73 4.055 -1.631 1 98.06 99 PRO B C 1
ATOM 3184 O O . PRO B 1 99 ? -5.383 4.824 -0.924 1 98.06 99 PRO B O 1
ATOM 3187 N N . PRO B 1 100 ? -4.457 4.324 -2.891 1 98.06 100 PRO B N 1
ATOM 3188 C CA . PRO B 1 100 ? -4.828 5.613 -3.477 1 98.06 100 PRO B CA 1
ATOM 3189 C C . PRO B 1 100 ? -6.336 5.836 -3.508 1 98.06 100 PRO B C 1
ATOM 3191 O O . PRO B 1 100 ? -6.797 6.98 -3.516 1 98.06 100 PRO B O 1
ATOM 3194 N N . THR B 1 101 ? -7.113 4.777 -3.445 1 98.31 101 THR B N 1
ATOM 3195 C CA . THR B 1 101 ? -8.562 4.91 -3.527 1 98.31 101 THR B CA 1
ATOM 3196 C C . THR B 1 101 ? -9.125 5.492 -2.232 1 98.31 101 THR B C 1
ATOM 3198 O O . THR B 1 101 ? -10.305 5.855 -2.17 1 98.31 101 THR B O 1
ATOM 3201 N N . ALA B 1 102 ? -8.266 5.637 -1.199 1 98.69 102 ALA B N 1
ATOM 3202 C CA . ALA B 1 102 ? -8.695 6.285 0.037 1 98.69 102 ALA B CA 1
ATOM 3203 C C . ALA B 1 102 ? -8.734 7.801 -0.125 1 98.69 102 ALA B C 1
ATOM 3205 O O . ALA B 1 102 ? -9.312 8.508 0.702 1 98.69 102 ALA B O 1
ATOM 3206 N N . LEU B 1 103 ? -8.148 8.328 -1.161 1 98.56 103 LEU B N 1
ATOM 3207 C CA . LEU B 1 103 ? -7.996 9.758 -1.383 1 98.56 103 LEU B CA 1
ATOM 3208 C C . LEU B 1 103 ? -9.352 10.453 -1.42 1 98.56 103 LEU B C 1
ATOM 3210 O O . LEU B 1 103 ? -10.305 9.938 -2.006 1 98.56 103 LEU B O 1
ATOM 3214 N N . ASN B 1 104 ? -9.414 11.531 -0.804 1 98.12 104 ASN B N 1
ATOM 3215 C CA . ASN B 1 104 ? -10.578 12.406 -0.697 1 98.12 104 ASN B CA 1
ATOM 3216 C C . ASN B 1 104 ? -10.188 13.875 -0.731 1 98.12 104 ASN B C 1
ATOM 3218 O O . ASN B 1 104 ? -9.062 14.234 -0.355 1 98.12 104 ASN B O 1
ATOM 3222 N N . GLY B 1 105 ? -11.039 14.734 -1.282 1 97.62 105 GLY B N 1
ATOM 3223 C CA . GLY B 1 105 ? -10.719 16.141 -1.435 1 97.62 105 GLY B CA 1
ATOM 3224 C C . GLY B 1 105 ? -11.383 17.031 -0.391 1 97.62 105 GLY B C 1
ATOM 3225 O O . GLY B 1 105 ? -12.164 16.547 0.429 1 97.62 105 GLY B O 1
ATOM 3226 N N . HIS B 1 106 ? -11.016 18.266 -0.471 1 98.19 106 HIS B N 1
ATOM 3227 C CA . HIS B 1 106 ? -11.586 19.281 0.409 1 98.19 106 HIS B CA 1
ATOM 3228 C C . HIS B 1 106 ? -13.102 19.344 0.279 1 98.19 106 HIS B C 1
ATOM 3230 O O . HIS B 1 106 ? -13.633 19.344 -0.833 1 98.19 106 HIS B O 1
ATOM 3236 N N . LYS B 1 107 ? -13.773 19.281 1.445 1 98.12 107 LYS B N 1
ATOM 3237 C CA . LYS B 1 107 ? -15.227 19.344 1.56 1 98.12 107 LYS B CA 1
ATOM 3238 C C . LYS B 1 107 ? -15.883 18.078 1.028 1 98.12 107 LYS B C 1
ATOM 3240 O O . LYS B 1 107 ? -17.047 18.094 0.616 1 98.12 107 LYS B O 1
ATOM 3245 N N . GLY B 1 108 ? -15.125 17.031 0.983 1 98.06 108 GLY B N 1
ATOM 3246 C CA . GLY B 1 108 ? -15.68 15.75 0.57 1 98.06 108 GLY B CA 1
ATOM 3247 C C . GLY B 1 108 ? -16.453 15.047 1.67 1 98.06 108 GLY B C 1
ATOM 3248 O O . GLY B 1 108 ? -16.484 15.516 2.811 1 98.06 108 GLY B O 1
ATOM 3249 N N . GLN B 1 109 ? -17.078 13.961 1.258 1 98.75 109 GLN B N 1
ATOM 3250 C CA . GLN B 1 109 ? -17.75 13.086 2.219 1 98.75 109 GLN B CA 1
ATOM 3251 C C . GLN B 1 109 ? -16.781 12.039 2.775 1 98.75 109 GLN B C 1
ATOM 3253 O O . GLN B 1 109 ? -16.031 11.43 2.023 1 98.75 109 GLN B O 1
ATOM 3258 N N . ILE B 1 110 ? -16.75 11.906 4.035 1 98.88 110 ILE B N 1
ATOM 3259 C CA . ILE B 1 110 ? -16.047 10.82 4.715 1 98.88 110 ILE B CA 1
ATOM 3260 C C . ILE B 1 110 ? -17.031 9.734 5.125 1 98.88 110 ILE B C 1
ATOM 3262 O O . ILE B 1 110 ? -17.891 9.961 5.992 1 98.88 110 ILE B O 1
ATOM 3266 N N . LEU B 1 111 ? -16.922 8.555 4.578 1 98.81 111 LEU B N 1
ATOM 3267 C CA . LEU B 1 111 ? -17.938 7.527 4.723 1 98.81 111 LEU B CA 1
ATOM 3268 C C . LEU B 1 111 ? -17.703 6.703 5.984 1 98.81 111 LEU B C 1
ATOM 3270 O O . LEU B 1 111 ? -16.594 6.23 6.227 1 98.81 111 LEU B O 1
ATOM 3274 N N . LYS B 1 112 ? -18.703 6.582 6.734 1 98.81 112 LYS B N 1
ATOM 3275 C CA . LYS B 1 112 ? -18.719 5.684 7.883 1 98.81 112 LYS B CA 1
ATOM 3276 C C . LYS B 1 112 ? -19.703 4.543 7.676 1 98.81 112 LYS B C 1
ATOM 3278 O O . LYS B 1 112 ? -20.922 4.754 7.73 1 98.81 112 LYS B O 1
ATOM 3283 N N . PRO B 1 113 ? -19.219 3.346 7.43 1 98.19 113 PRO B N 1
ATOM 3284 C CA . PRO B 1 113 ? -20.141 2.223 7.246 1 98.19 113 PRO B CA 1
ATOM 3285 C C . PRO B 1 113 ? -20.906 1.863 8.523 1 98.19 113 PRO B C 1
ATOM 3287 O O . PRO B 1 113 ? -20.359 1.986 9.625 1 98.19 113 PRO B O 1
ATOM 3290 N N . ALA B 1 114 ? -22.047 1.337 8.406 1 97.44 114 ALA B N 1
ATOM 3291 C CA . ALA B 1 114 ? -22.938 1.03 9.523 1 97.44 114 ALA B CA 1
ATOM 3292 C C . ALA B 1 114 ? -22.359 -0.081 10.391 1 97.44 114 ALA B C 1
ATOM 3294 O O . ALA B 1 114 ? -22.719 -0.205 11.57 1 97.44 114 ALA B O 1
ATOM 3295 N N . ASP B 1 115 ? -21.484 -0.847 9.836 1 94.88 115 ASP B N 1
ATOM 3296 C CA . ASP B 1 115 ? -20.938 -1.966 10.602 1 94.88 115 ASP B CA 1
ATOM 3297 C C . ASP B 1 115 ? -19.734 -1.532 11.422 1 94.88 115 ASP B C 1
ATOM 3299 O O . ASP B 1 115 ? -19.156 -2.334 12.164 1 94.88 115 ASP B O 1
ATOM 3303 N N . CYS B 1 116 ? -19.328 -0.295 11.367 1 95.44 116 CYS B N 1
ATOM 3304 C CA . CYS B 1 116 ? -18.188 0.185 12.133 1 95.44 116 CYS B CA 1
ATOM 3305 C C . CYS B 1 116 ? -18.625 1.189 13.195 1 95.44 116 CYS B C 1
ATOM 3307 O O . CYS B 1 116 ? -19.422 2.082 12.922 1 95.44 116 CYS B O 1
ATOM 3309 N N . LYS B 1 117 ? -18.062 1.06 14.32 1 97.31 117 LYS B N 1
ATOM 3310 C CA . LYS B 1 117 ? -18.359 1.933 15.445 1 97.31 117 LYS B CA 1
ATOM 3311 C C . LYS B 1 117 ? -17.359 3.076 15.539 1 97.31 117 LYS B C 1
ATOM 3313 O O . LYS B 1 117 ? -17.719 4.207 15.875 1 97.31 117 LYS B O 1
ATOM 3318 N N . TYR B 1 118 ? -16.094 2.795 15.219 1 98.44 118 TYR B N 1
ATOM 3319 C CA . TYR B 1 118 ? -15.031 3.74 15.523 1 98.44 118 TYR B CA 1
ATOM 3320 C C . TYR B 1 118 ? -14.391 4.27 14.242 1 98.44 118 TYR B C 1
ATOM 3322 O O . TYR B 1 118 ? -13.453 3.664 13.711 1 98.44 118 TYR B O 1
ATOM 3330 N N . LEU B 1 119 ? -14.867 5.367 13.719 1 98.75 119 LEU B N 1
ATOM 3331 C CA . LEU B 1 119 ? -14.188 6.16 12.695 1 98.75 119 LEU B CA 1
ATOM 3332 C C . LEU B 1 119 ? -13.398 7.297 13.336 1 98.75 119 LEU B C 1
ATOM 3334 O O . LEU B 1 119 ? -13.977 8.281 13.789 1 98.75 119 LEU B O 1
ATOM 3338 N N . ASN B 1 120 ? -12.086 7.199 13.352 1 98.94 120 ASN B N 1
ATOM 3339 C CA . ASN B 1 120 ? -11.258 8.148 14.078 1 98.94 120 ASN B CA 1
ATOM 3340 C C . ASN B 1 120 ? -10.625 9.18 13.141 1 98.94 120 ASN B C 1
ATOM 3342 O O . ASN B 1 120 ? -10.195 8.836 12.039 1 98.94 120 ASN B O 1
ATOM 3346 N N . TYR B 1 121 ? -10.547 10.391 13.609 1 98.94 121 TYR B N 1
ATOM 3347 C CA . TYR B 1 121 ? -9.781 11.43 12.922 1 98.94 121 TYR B CA 1
ATOM 3348 C C . TYR B 1 121 ? -8.32 11.414 13.359 1 98.94 121 TYR B C 1
ATOM 3350 O O . TYR B 1 121 ? -8.016 11.102 14.508 1 98.94 121 TYR B O 1
ATOM 3358 N N . GLU B 1 122 ? -7.473 11.719 12.445 1 98.88 122 GLU B N 1
ATOM 3359 C CA . GLU B 1 122 ? -6.066 12.016 12.695 1 98.88 122 GLU B CA 1
ATOM 3360 C C . GLU B 1 122 ? -5.578 13.148 11.797 1 98.88 122 GLU B C 1
ATOM 3362 O O . GLU B 1 122 ? -5.273 12.922 10.617 1 98.88 122 GLU B O 1
ATOM 3367 N N . GLY B 1 123 ? -5.504 14.375 12.336 1 98.88 123 GLY B N 1
ATOM 3368 C CA . GLY B 1 123 ? -4.93 15.484 11.578 1 98.88 123 GLY B CA 1
ATOM 3369 C C . GLY B 1 123 ? -3.424 15.383 11.43 1 98.88 123 GLY B C 1
ATOM 3370 O O . GLY B 1 123 ? -2.715 15.125 12.406 1 98.88 123 GLY B O 1
ATOM 3371 N N . GLU B 1 124 ? -2.969 15.523 10.211 1 98.81 124 GLU B N 1
ATOM 3372 C CA . GLU B 1 124 ? -1.551 15.406 9.883 1 98.81 124 GLU B CA 1
ATOM 3373 C C . GLU B 1 124 ? -1.136 16.453 8.852 1 98.81 124 GLU B C 1
ATOM 3375 O O . GLU B 1 124 ? -1.987 17.094 8.227 1 98.81 124 GLU B O 1
ATOM 3380 N N . TYR B 1 125 ? 0.162 16.688 8.734 1 98.88 125 TYR B N 1
ATOM 3381 C CA . TYR B 1 125 ? 0.64 17.234 7.465 1 98.88 125 TYR B CA 1
ATOM 3382 C C . TYR B 1 125 ? 1.175 16.125 6.562 1 98.88 125 TYR B C 1
ATOM 3384 O O . TYR B 1 125 ? 1.696 15.125 7.047 1 98.88 125 TYR B O 1
ATOM 3392 N N . ALA B 1 126 ? 0.972 16.312 5.301 1 98.94 126 ALA B N 1
ATOM 3393 C CA . ALA B 1 126 ? 1.473 15.414 4.27 1 98.94 126 ALA B CA 1
ATOM 3394 C C . ALA B 1 126 ? 2.639 16.047 3.512 1 98.94 126 ALA B C 1
ATOM 3396 O O . ALA B 1 126 ? 2.648 17.25 3.262 1 98.94 126 ALA B O 1
ATOM 3397 N N . VAL B 1 127 ? 3.598 15.242 3.219 1 98.94 127 VAL B N 1
ATOM 3398 C CA . VAL B 1 127 ? 4.695 15.602 2.33 1 98.94 127 VAL B CA 1
ATOM 3399 C C . VAL B 1 127 ? 4.414 15.086 0.922 1 98.94 127 VAL B C 1
ATOM 3401 O O . VAL B 1 127 ? 4.113 13.906 0.736 1 98.94 127 VAL B O 1
ATOM 3404 N N . VAL B 1 128 ? 4.469 15.961 -0.026 1 98.94 128 VAL B N 1
ATOM 3405 C CA . VAL B 1 128 ? 4.27 15.562 -1.417 1 98.94 128 VAL B CA 1
ATOM 3406 C C . VAL B 1 128 ? 5.617 15.5 -2.133 1 98.94 128 VAL B C 1
ATOM 3408 O O . VAL B 1 128 ? 6.371 16.469 -2.135 1 98.94 128 VAL B O 1
ATOM 3411 N N . ILE B 1 129 ? 5.91 14.336 -2.715 1 98.94 129 ILE B N 1
ATOM 3412 C CA . ILE B 1 129 ? 7.16 14.133 -3.439 1 98.94 129 ILE B CA 1
ATOM 3413 C C . ILE B 1 129 ? 7.066 14.773 -4.82 1 98.94 129 ILE B C 1
ATOM 3415 O O . ILE B 1 129 ? 6.062 14.617 -5.52 1 98.94 129 ILE B O 1
ATOM 3419 N N . GLY B 1 130 ? 8.141 15.5 -5.219 1 98.75 130 GLY B N 1
ATOM 3420 C CA . GLY B 1 130 ? 8.078 16.25 -6.457 1 98.75 130 GLY B CA 1
ATOM 3421 C C . GLY B 1 130 ? 9.031 15.734 -7.52 1 98.75 130 GLY B C 1
ATOM 3422 O O . GLY B 1 130 ? 8.938 16.125 -8.688 1 98.75 130 GLY B O 1
ATOM 3423 N N . ARG B 1 131 ? 9.953 14.922 -7.148 1 98.5 131 ARG B N 1
ATOM 3424 C CA . ARG B 1 131 ? 10.945 14.336 -8.039 1 98.5 131 ARG B CA 1
ATOM 3425 C C . ARG B 1 131 ? 11.203 12.875 -7.684 1 98.5 131 ARG B C 1
ATOM 3427 O O . ARG B 1 131 ? 11.055 12.477 -6.527 1 98.5 131 ARG B O 1
ATOM 3434 N N . THR B 1 132 ? 11.57 12.094 -8.727 1 98.69 132 THR B N 1
ATOM 3435 C CA . THR B 1 132 ? 11.938 10.711 -8.453 1 98.69 132 THR B CA 1
ATOM 3436 C C . THR B 1 132 ? 13.07 10.641 -7.434 1 98.69 132 THR B C 1
ATOM 3438 O O . THR B 1 132 ? 14.109 11.281 -7.609 1 98.69 132 THR B O 1
ATOM 3441 N N . CYS B 1 133 ? 12.844 9.922 -6.309 1 98.75 133 CYS B N 1
ATOM 3442 C CA . CYS B 1 133 ? 13.719 9.906 -5.145 1 98.75 133 CYS B CA 1
ATOM 3443 C C . CYS B 1 133 ? 14.141 8.477 -4.801 1 98.75 133 CYS B C 1
ATOM 3445 O O . CYS B 1 133 ? 13.289 7.629 -4.516 1 98.75 133 CYS B O 1
ATOM 3447 N N . ARG B 1 134 ? 15.406 8.164 -4.863 1 98.62 134 ARG B N 1
ATOM 3448 C CA . ARG B 1 134 ? 15.992 6.871 -4.539 1 98.62 134 ARG B CA 1
ATOM 3449 C C . ARG B 1 134 ? 17.406 7.031 -4.008 1 98.62 134 ARG B C 1
ATOM 3451 O O . ARG B 1 134 ? 18.203 7.809 -4.551 1 98.62 134 ARG B O 1
ATOM 3458 N N . ASN B 1 135 ? 17.656 6.359 -2.904 1 98.44 135 ASN B N 1
ATOM 3459 C CA . ASN B 1 135 ? 19.016 6.285 -2.379 1 98.44 135 ASN B CA 1
ATOM 3460 C C . ASN B 1 135 ? 19.594 7.672 -2.109 1 98.44 135 ASN B C 1
ATOM 3462 O O . ASN B 1 135 ? 20.672 8.016 -2.621 1 98.44 135 ASN B O 1
ATOM 3466 N N . VAL B 1 136 ? 18.906 8.422 -1.255 1 98.62 136 VAL B N 1
ATOM 3467 C CA . VAL B 1 136 ? 19.328 9.766 -0.89 1 98.62 136 VAL B CA 1
ATOM 3468 C C . VAL B 1 136 ? 19.672 9.812 0.594 1 98.62 136 VAL B C 1
ATOM 3470 O O . VAL B 1 136 ? 19.234 8.969 1.373 1 98.62 136 VAL B O 1
ATOM 3473 N N . THR B 1 137 ? 20.516 10.781 0.986 1 97.88 137 THR B N 1
ATOM 3474 C CA . THR B 1 137 ? 20.781 11.086 2.389 1 97.88 137 THR B CA 1
ATOM 3475 C C . THR B 1 137 ? 19.688 12.008 2.945 1 97.88 137 THR B C 1
ATOM 3477 O O . THR B 1 137 ? 18.922 12.609 2.188 1 97.88 137 THR B O 1
ATOM 3480 N N . PRO B 1 138 ? 19.609 12.109 4.262 1 97.5 138 PRO B N 1
ATOM 3481 C CA . PRO B 1 138 ? 18.609 13.031 4.828 1 97.5 138 PRO B CA 1
ATOM 3482 C C . PRO B 1 138 ? 18.781 14.461 4.32 1 97.5 138 PRO B C 1
ATOM 3484 O O . PRO B 1 138 ? 17.797 15.117 3.984 1 97.5 138 PRO B O 1
ATOM 3487 N N . ASP B 1 139 ? 19.969 14.953 4.141 1 95.94 139 ASP B N 1
ATOM 3488 C CA . ASP B 1 139 ? 20.203 16.312 3.68 1 95.94 139 ASP B CA 1
ATOM 3489 C C . ASP B 1 139 ? 19.703 16.516 2.25 1 95.94 139 ASP B C 1
ATOM 3491 O O . ASP B 1 139 ? 19.156 17.562 1.911 1 95.94 139 ASP B O 1
ATOM 3495 N N . GLU B 1 140 ? 19.844 15.469 1.434 1 97.44 140 GLU B N 1
ATOM 3496 C CA . GLU B 1 140 ? 19.438 15.531 0.035 1 97.44 140 GLU B CA 1
ATOM 3497 C C . GLU B 1 140 ? 17.922 15.422 -0.095 1 97.44 140 GLU B C 1
ATOM 3499 O O . GLU B 1 140 ? 17.344 15.898 -1.07 1 97.44 140 GLU B O 1
ATOM 3504 N N . ALA B 1 141 ? 17.297 14.797 0.879 1 98.38 141 ALA B N 1
ATOM 3505 C CA . ALA B 1 141 ? 15.883 14.43 0.806 1 98.38 141 ALA B CA 1
ATOM 3506 C C . ALA B 1 141 ? 14.992 15.656 0.644 1 98.38 141 ALA B C 1
ATOM 3508 O O . ALA B 1 141 ? 13.953 15.602 -0.019 1 98.38 141 ALA B O 1
ATOM 3509 N N . TRP B 1 142 ? 15.422 16.781 1.159 1 97.81 142 TRP B N 1
ATOM 3510 C CA . TRP B 1 142 ? 14.633 18.016 1.116 1 97.81 142 TRP B CA 1
ATOM 3511 C C . TRP B 1 142 ? 14.398 18.469 -0.323 1 97.81 142 TRP B C 1
ATOM 3513 O O . TRP B 1 142 ? 13.367 19.062 -0.637 1 97.81 142 TRP B O 1
ATOM 3523 N N . ASP B 1 143 ? 15.336 18.125 -1.222 1 97.81 143 ASP B N 1
ATOM 3524 C CA . ASP B 1 143 ? 15.297 18.578 -2.609 1 97.81 143 ASP B CA 1
ATOM 3525 C C . ASP B 1 143 ? 14.219 17.828 -3.4 1 97.81 143 ASP B C 1
ATOM 3527 O O . ASP B 1 143 ? 13.898 18.219 -4.523 1 97.81 143 ASP B O 1
ATOM 3531 N N . TYR B 1 144 ? 13.641 16.844 -2.781 1 98.81 144 TYR B N 1
ATOM 3532 C CA . TYR B 1 144 ? 12.695 16.016 -3.504 1 98.81 144 TYR B CA 1
ATOM 3533 C C . TYR B 1 144 ? 11.266 16.312 -3.066 1 98.81 144 TYR B C 1
ATOM 3535 O O . TYR B 1 144 ? 10.32 15.688 -3.557 1 98.81 144 TYR B O 1
ATOM 3543 N N . ILE B 1 145 ? 11.062 17.234 -2.195 1 98.88 145 ILE B N 1
ATOM 3544 C CA . ILE B 1 145 ? 9.742 17.609 -1.687 1 98.88 145 ILE B CA 1
ATOM 3545 C C . ILE B 1 145 ? 9.156 18.719 -2.541 1 98.88 145 ILE B C 1
ATOM 3547 O O . ILE B 1 145 ? 9.781 19.781 -2.717 1 98.88 145 ILE B O 1
ATOM 3551 N N . GLU B 1 146 ? 7.965 18.5 -3.098 1 98.69 146 GLU B N 1
ATOM 3552 C CA . GLU B 1 146 ? 7.23 19.531 -3.83 1 98.69 146 GLU B CA 1
ATOM 3553 C C . GLU B 1 146 ? 6.621 20.547 -2.881 1 98.69 146 GLU B C 1
ATOM 3555 O O . GLU B 1 146 ? 6.641 21.75 -3.16 1 98.69 146 GLU B O 1
ATOM 3560 N N . GLY B 1 147 ? 6.027 20.062 -1.78 1 98.88 147 GLY B N 1
ATOM 3561 C CA . GLY B 1 147 ? 5.367 20.891 -0.788 1 98.88 147 GLY B CA 1
ATOM 3562 C C . GLY B 1 147 ? 4.613 20.094 0.258 1 98.88 147 GLY B C 1
ATOM 3563 O O . GLY B 1 147 ? 4.836 18.891 0.406 1 98.88 147 GLY B O 1
ATOM 3564 N N . PHE B 1 148 ? 3.77 20.812 1.021 1 98.88 148 PHE B N 1
ATOM 3565 C CA . PHE B 1 148 ? 3.051 20.234 2.148 1 98.88 148 PHE B CA 1
ATOM 3566 C C . PHE B 1 148 ? 1.553 20.484 2.027 1 98.88 148 PHE B C 1
ATOM 3568 O O . PHE B 1 148 ? 1.135 21.469 1.401 1 98.88 148 PHE B O 1
ATOM 3575 N N . CYS B 1 149 ? 0.763 19.562 2.629 1 98.5 149 CYS B N 1
ATOM 3576 C CA . CYS B 1 149 ? -0.692 19.656 2.68 1 98.5 149 CYS B CA 1
ATOM 3577 C C . CYS B 1 149 ? -1.215 19.281 4.062 1 98.5 149 CYS B C 1
ATOM 3579 O O . CYS B 1 149 ? -0.663 18.406 4.719 1 98.5 149 CYS B O 1
ATOM 3581 N N . PRO B 1 150 ? -2.273 20.016 4.445 1 98.88 150 PRO B N 1
ATOM 3582 C CA . PRO B 1 150 ? -3.035 19.359 5.516 1 98.88 150 PRO B CA 1
ATOM 3583 C C . PRO B 1 150 ? -3.725 18.078 5.055 1 98.88 150 PRO B C 1
ATOM 3585 O O . PRO B 1 150 ? -4.105 17.969 3.889 1 98.88 150 PRO B O 1
ATOM 3588 N N . ALA B 1 151 ? -3.881 17.156 5.93 1 98.94 151 ALA B N 1
ATOM 3589 C CA . ALA B 1 151 ? -4.508 15.875 5.629 1 98.94 151 ALA B CA 1
ATOM 3590 C C . ALA B 1 151 ? -5.215 15.312 6.855 1 98.94 151 ALA B C 1
ATOM 3592 O O . ALA B 1 151 ? -4.871 15.648 7.988 1 98.94 151 ALA B O 1
ATOM 3593 N N . LEU B 1 152 ? -6.234 14.547 6.633 1 98.94 152 LEU B N 1
ATOM 3594 C CA . LEU B 1 152 ? -6.914 13.734 7.637 1 98.94 152 LEU B CA 1
ATOM 3595 C C . LEU B 1 152 ? -6.711 12.25 7.363 1 98.94 152 LEU B C 1
ATOM 3597 O O . LEU B 1 152 ? -7.316 11.695 6.445 1 98.94 152 LEU B O 1
ATOM 3601 N N . ASP B 1 153 ? -5.828 11.641 8.133 1 98.88 153 ASP B N 1
ATOM 3602 C CA . ASP B 1 153 ? -5.633 10.195 8.047 1 98.88 153 ASP B CA 1
ATOM 3603 C C . ASP B 1 153 ? -6.672 9.453 8.883 1 98.88 153 ASP B C 1
ATOM 3605 O O . ASP B 1 153 ? -6.359 8.945 9.961 1 98.88 153 ASP B O 1
ATOM 3609 N N . MET B 1 154 ? -7.867 9.297 8.336 1 98.94 154 MET B N 1
ATOM 3610 C CA . MET B 1 154 ? -8.992 8.664 9.023 1 98.94 154 MET B CA 1
ATOM 3611 C C . MET B 1 154 ? -8.773 7.16 9.164 1 98.94 154 MET B C 1
ATOM 3613 O O . MET B 1 154 ? -7.961 6.578 8.438 1 98.94 154 MET B O 1
ATOM 3617 N N . GLY B 1 155 ? -9.461 6.559 10.109 1 98.56 155 GLY B N 1
ATOM 3618 C CA . GLY B 1 155 ? -9.305 5.121 10.273 1 98.56 155 GLY B CA 1
ATOM 3619 C C . GLY B 1 155 ? -10.547 4.449 10.844 1 98.56 155 GLY B C 1
ATOM 3620 O O . GLY B 1 155 ? -11.203 5.004 11.727 1 98.56 155 GLY B O 1
ATOM 3621 N N . LEU B 1 156 ? -10.922 3.291 10.344 1 98.56 156 LEU B N 1
ATOM 3622 C CA . LEU B 1 156 ? -11.914 2.383 10.922 1 98.56 156 LEU B CA 1
ATOM 3623 C C . LEU B 1 156 ? -11.266 1.465 11.953 1 98.56 156 LEU B C 1
ATOM 3625 O O . LEU B 1 156 ? -10.906 0.328 11.641 1 98.56 156 LEU B O 1
ATOM 3629 N N . GLN B 1 157 ? -11.266 1.902 13.195 1 98.06 157 GLN B N 1
ATOM 3630 C CA . GLN B 1 157 ? -10.438 1.266 14.211 1 98.06 157 GLN B CA 1
ATOM 3631 C C . GLN B 1 157 ? -11.023 -0.078 14.641 1 98.06 157 GLN B C 1
ATOM 3633 O O . GLN B 1 157 ? -10.352 -0.877 15.289 1 98.06 157 GLN B O 1
ATOM 3638 N N . ASP B 1 158 ? -12.289 -0.419 14.219 1 97.75 158 ASP B N 1
ATOM 3639 C CA . ASP B 1 158 ? -12.891 -1.715 14.516 1 97.75 158 ASP B CA 1
ATOM 3640 C C . ASP B 1 158 ? -12.062 -2.854 13.922 1 97.75 158 ASP B C 1
ATOM 3642 O O . ASP B 1 158 ? -12.195 -4.004 14.344 1 97.75 158 ASP B O 1
ATOM 3646 N N . PHE B 1 159 ? -11.172 -2.537 12.969 1 96.31 159 PHE B N 1
ATOM 3647 C CA . PHE B 1 159 ? -10.391 -3.555 12.281 1 96.31 159 PHE B CA 1
ATOM 3648 C C . PHE B 1 159 ? -8.969 -3.6 12.828 1 96.31 159 PHE B C 1
ATOM 3650 O O . PHE B 1 159 ? -8.094 -4.25 12.25 1 96.31 159 PHE B O 1
ATOM 3657 N N . ARG B 1 160 ? -8.695 -2.973 13.922 1 94.31 160 ARG B N 1
ATOM 3658 C CA . ARG B 1 160 ? -7.344 -2.797 14.453 1 94.31 160 ARG B CA 1
ATOM 3659 C C . ARG B 1 160 ? -6.715 -4.141 14.797 1 94.31 160 ARG B C 1
ATOM 3661 O O . ARG B 1 160 ? -5.496 -4.309 14.68 1 94.31 160 ARG B O 1
ATOM 3668 N N . ASP B 1 161 ? -7.438 -5.121 15.164 1 91.19 161 ASP B N 1
ATOM 3669 C CA . ASP B 1 161 ? -6.898 -6.387 15.656 1 91.19 161 ASP B CA 1
ATOM 3670 C C . ASP B 1 161 ? -6.723 -7.387 14.516 1 91.19 161 ASP B C 1
ATOM 3672 O O . ASP B 1 161 ? -6.477 -8.57 14.758 1 91.19 161 ASP B O 1
ATOM 3676 N N . THR B 1 162 ? -6.902 -6.977 13.336 1 89.94 162 THR B N 1
ATOM 3677 C CA . THR B 1 162 ? -6.711 -7.875 12.203 1 89.94 162 THR B CA 1
ATOM 3678 C C . THR B 1 162 ? -5.535 -7.414 11.336 1 89.94 162 THR B C 1
ATOM 3680 O O . THR B 1 162 ? -4.801 -6.504 11.719 1 89.94 162 THR B O 1
ATOM 3683 N N . ASP B 1 163 ? -5.168 -8.18 10.281 1 91 163 ASP B N 1
ATOM 3684 C CA . ASP B 1 163 ? -4.176 -7.902 9.25 1 91 163 ASP B CA 1
ATOM 3685 C C . ASP B 1 163 ? -2.771 -7.824 9.844 1 91 163 ASP B C 1
ATOM 3687 O O . ASP B 1 163 ? -1.886 -7.18 9.273 1 91 163 ASP B O 1
ATOM 3691 N N . GLN B 1 164 ? -2.621 -8.32 11.039 1 89.69 164 GLN B N 1
ATOM 3692 C CA . GLN B 1 164 ? -1.3 -8.484 11.633 1 89.69 164 GLN B CA 1
ATOM 3693 C C . GLN B 1 164 ? -0.526 -7.168 11.617 1 89.69 164 GLN B C 1
ATOM 3695 O O . GLN B 1 164 ? 0.667 -7.148 11.312 1 89.69 164 GLN B O 1
ATOM 3700 N N . GLY B 1 165 ? -1.24 -6.027 11.688 1 88.62 165 GLY B N 1
ATOM 3701 C CA . GLY B 1 165 ? -0.584 -4.738 11.82 1 88.62 165 GLY B CA 1
ATOM 3702 C C . GLY B 1 165 ? -0.406 -4.02 10.492 1 88.62 165 GLY B C 1
ATOM 3703 O O . GLY B 1 165 ? 0.145 -2.916 10.453 1 88.62 165 GLY B O 1
ATOM 3704 N N . SER B 1 166 ? -0.894 -4.512 9.375 1 93.06 166 SER B N 1
ATOM 3705 C CA . SER B 1 166 ? -0.687 -3.895 8.07 1 93.06 166 SER B CA 1
ATOM 3706 C C . SER B 1 166 ? -1.484 -2.602 7.934 1 93.06 166 SER B C 1
ATOM 3708 O O . SER B 1 166 ? -1.141 -1.736 7.129 1 93.06 166 SER B O 1
ATOM 3710 N N . MET B 1 167 ? -2.592 -2.467 8.594 1 95.56 167 MET B N 1
ATOM 3711 C CA . MET B 1 167 ? -3.432 -1.273 8.656 1 95.56 167 MET B CA 1
ATOM 3712 C C . MET B 1 167 ? -4.289 -1.146 7.402 1 95.56 167 MET B C 1
ATOM 3714 O O . MET B 1 167 ? -5.02 -0.169 7.242 1 95.56 167 MET B O 1
ATOM 3718 N N . LEU B 1 168 ? -4.305 -2.098 6.477 1 97.25 168 LEU B N 1
ATOM 3719 C CA . LEU B 1 168 ? -5.023 -1.966 5.211 1 97.25 168 LEU B CA 1
ATOM 3720 C C . LEU B 1 168 ? -6.508 -1.716 5.453 1 97.25 168 LEU B C 1
ATOM 3722 O O . LEU B 1 168 ? -7.062 -0.734 4.957 1 97.25 168 LEU B O 1
ATOM 3726 N N . ARG B 1 169 ? -7.148 -2.508 6.293 1 96.5 169 ARG B N 1
ATOM 3727 C CA . ARG B 1 169 ? -8.578 -2.365 6.523 1 96.5 169 ARG B CA 1
ATOM 3728 C C . ARG B 1 169 ? -8.875 -1.169 7.426 1 96.5 169 ARG B C 1
ATOM 3730 O O . ARG B 1 169 ? -9.914 -0.52 7.285 1 96.5 169 ARG B O 1
ATOM 3737 N N . VAL B 1 170 ? -7.953 -0.884 8.312 1 97.56 170 VAL B N 1
ATOM 3738 C CA . VAL B 1 170 ? -8.141 0.212 9.258 1 97.56 170 VAL B CA 1
ATOM 3739 C C . VAL B 1 170 ? -8.086 1.547 8.516 1 97.56 170 VAL B C 1
ATOM 3741 O O . VAL B 1 170 ? -8.93 2.418 8.727 1 97.56 170 VAL B O 1
ATOM 3744 N N . LYS B 1 171 ? -7.09 1.642 7.625 1 98.44 171 LYS B N 1
ATOM 3745 C CA . LYS B 1 171 ? -6.734 2.951 7.086 1 98.44 171 LYS B CA 1
ATOM 3746 C C . LYS B 1 171 ? -7.094 3.053 5.605 1 98.44 171 LYS B C 1
ATOM 3748 O O . LYS B 1 171 ? -7.109 4.145 5.039 1 98.44 171 LYS B O 1
ATOM 3753 N N . GLY B 1 172 ? -7.492 1.949 4.977 1 98.44 172 GLY B N 1
ATOM 3754 C CA . GLY B 1 172 ? -7.488 1.908 3.521 1 98.44 172 GLY B CA 1
ATOM 3755 C C . GLY B 1 172 ? -8.867 2.088 2.916 1 98.44 172 GLY B C 1
ATOM 3756 O O . GLY B 1 172 ? -9.016 2.125 1.693 1 98.44 172 GLY B O 1
ATOM 3757 N N . ALA B 1 173 ? -9.938 2.254 3.705 1 98.62 173 ALA B N 1
ATOM 3758 C CA . ALA B 1 173 ? -11.289 2.375 3.154 1 98.62 173 ALA B CA 1
ATOM 3759 C C . ALA B 1 173 ? -11.422 3.631 2.297 1 98.62 173 ALA B C 1
ATOM 3761 O O . ALA B 1 173 ? -10.68 4.602 2.492 1 98.62 173 ALA B O 1
ATOM 3762 N N . ASP B 1 174 ? -12.352 3.586 1.395 1 98.69 174 ASP B N 1
ATOM 3763 C CA . ASP B 1 174 ? -12.633 4.73 0.531 1 98.69 174 ASP B CA 1
ATOM 3764 C C . ASP B 1 174 ? -12.93 5.977 1.356 1 98.69 174 ASP B C 1
ATOM 3766 O O . ASP B 1 174 ? -13.633 5.906 2.371 1 98.69 174 ASP B O 1
ATOM 3770 N N . THR B 1 175 ? -12.344 7.145 0.935 1 98.81 175 THR B N 1
ATOM 3771 C CA . THR B 1 175 ? -12.625 8.492 1.415 1 98.81 175 THR B CA 1
ATOM 3772 C C . THR B 1 175 ? -11.859 8.781 2.703 1 98.81 175 THR B C 1
ATOM 3774 O O . THR B 1 175 ? -12 9.852 3.293 1 98.81 175 THR B O 1
ATOM 3777 N N . LEU B 1 176 ? -10.969 7.852 3.174 1 98.88 176 LEU B N 1
ATOM 3778 C CA . LEU B 1 176 ? -10.391 7.992 4.508 1 98.88 176 LEU B CA 1
ATOM 3779 C C . LEU B 1 176 ? -9.141 8.859 4.473 1 98.88 176 LEU B C 1
ATOM 3781 O O . LEU B 1 176 ? -8.367 8.883 5.434 1 98.88 176 LEU B O 1
ATOM 3785 N N . LEU B 1 177 ? -8.945 9.602 3.344 1 98.94 177 LEU B N 1
ATOM 3786 C CA . LEU B 1 177 ? -7.793 10.492 3.318 1 98.94 177 LEU B CA 1
ATOM 3787 C C . LEU B 1 177 ? -8.148 11.82 2.646 1 98.94 177 LEU B C 1
ATOM 3789 O O . LEU B 1 177 ? -7.703 12.086 1.528 1 98.94 177 LEU B O 1
ATOM 3793 N N . PRO B 1 178 ? -8.906 12.656 3.307 1 98.88 178 PRO B N 1
ATOM 3794 C CA . PRO B 1 178 ? -8.953 14.047 2.844 1 98.88 178 PRO B CA 1
ATOM 3795 C C . PRO B 1 178 ? -7.59 14.719 2.854 1 98.88 178 PRO B C 1
ATOM 3797 O O . PRO B 1 178 ? -6.871 14.656 3.854 1 98.88 178 PRO B O 1
ATOM 3800 N N . ILE B 1 179 ? -7.254 15.281 1.779 1 98.88 179 ILE B N 1
ATOM 3801 C CA . ILE B 1 179 ? -5.961 15.945 1.681 1 98.88 179 ILE B CA 1
ATOM 3802 C C . ILE B 1 179 ? -6.09 17.203 0.837 1 98.88 179 ILE B C 1
ATOM 3804 O O . ILE B 1 179 ? -6.84 17.234 -0.142 1 98.88 179 ILE B O 1
ATOM 3808 N N . GLY B 1 180 ? -5.48 18.266 1.112 1 97.94 180 GLY B N 1
ATOM 3809 C CA . GLY B 1 180 ? -5.496 19.516 0.362 1 97.94 180 GLY B CA 1
ATOM 3810 C C . GLY B 1 180 ? -6.066 20.672 1.15 1 97.94 180 GLY B C 1
ATOM 3811 O O . GLY B 1 180 ? -5.844 20.781 2.357 1 97.94 180 GLY B O 1
ATOM 3812 N N . PRO B 1 181 ? -6.602 21.656 0.472 1 97.5 181 PRO B N 1
ATOM 3813 C CA . PRO B 1 181 ? -6.934 21.672 -0.955 1 97.5 181 PRO B CA 1
ATOM 3814 C C . PRO B 1 181 ? -5.73 22 -1.837 1 97.5 181 PRO B C 1
ATOM 3816 O O . PRO B 1 181 ? -5.793 21.844 -3.059 1 97.5 181 PRO B O 1
ATOM 3819 N N . GLY B 1 182 ? -4.664 22.484 -1.23 1 98.25 182 GLY B N 1
ATOM 3820 C CA . GLY B 1 182 ? -3.521 22.859 -2.043 1 98.25 182 GLY B CA 1
ATOM 3821 C C . GLY B 1 182 ? -2.215 22.266 -1.555 1 98.25 182 GLY B C 1
ATOM 3822 O O . GLY B 1 182 ? -2.145 21.734 -0.443 1 98.25 182 GLY B O 1
ATOM 3823 N N . ILE B 1 183 ? -1.202 22.25 -2.41 1 98.81 183 ILE B N 1
ATOM 3824 C CA . ILE B 1 183 ? 0.189 22 -2.047 1 98.81 183 ILE B CA 1
ATOM 3825 C C . ILE B 1 183 ? 0.896 23.328 -1.773 1 98.81 183 ILE B C 1
ATOM 3827 O O . ILE B 1 183 ? 0.877 24.234 -2.611 1 98.81 183 ILE B O 1
ATOM 3831 N N . VAL B 1 184 ? 1.521 23.422 -0.631 1 98.88 184 VAL B N 1
ATOM 3832 C CA . VAL B 1 184 ? 2.072 24.703 -0.21 1 98.88 184 VAL B CA 1
ATOM 3833 C C . VAL B 1 184 ? 3.584 24.578 -0.029 1 98.88 184 VAL B C 1
ATOM 3835 O O . VAL B 1 184 ? 4.07 23.594 0.529 1 98.88 184 VAL B O 1
ATOM 3838 N N . ARG B 1 185 ? 4.281 25.469 -0.515 1 98.62 185 ARG B N 1
ATOM 3839 C CA . ARG B 1 185 ? 5.703 25.656 -0.239 1 98.62 185 ARG B CA 1
ATOM 3840 C C . ARG B 1 185 ? 5.992 27.094 0.192 1 98.62 185 ARG B C 1
ATOM 3842 O O . ARG B 1 185 ? 5.098 27.938 0.18 1 98.62 185 ARG B O 1
ATOM 3849 N N . GLY B 1 186 ? 7.215 27.344 0.688 1 98.38 186 GLY B N 1
ATOM 3850 C CA . GLY B 1 186 ? 7.617 28.688 1.091 1 98.38 186 GLY B CA 1
ATOM 3851 C C . GLY B 1 186 ? 7.195 29.031 2.506 1 98.38 186 GLY B C 1
ATOM 3852 O O . GLY B 1 186 ? 7.094 30.203 2.854 1 98.38 186 GLY B O 1
ATOM 3853 N N . VAL B 1 187 ? 6.82 28.078 3.252 1 98.25 187 VAL B N 1
ATOM 3854 C CA . VAL B 1 187 ? 6.422 28.234 4.645 1 98.25 187 VAL B CA 1
ATOM 3855 C C . VAL B 1 187 ? 7.316 27.391 5.543 1 98.25 187 VAL B C 1
ATOM 3857 O O . VAL B 1 187 ? 7.57 26.219 5.25 1 98.25 187 VAL B O 1
ATOM 3860 N N . ASP B 1 188 ? 7.82 28 6.645 1 97.56 188 ASP B N 1
ATOM 3861 C CA . ASP B 1 188 ? 8.555 27.234 7.637 1 97.56 188 ASP B CA 1
ATOM 3862 C C . ASP B 1 188 ? 7.621 26.266 8.383 1 97.56 188 ASP B C 1
ATOM 3864 O O . ASP B 1 188 ? 6.984 26.656 9.359 1 97.56 188 ASP B O 1
ATOM 3868 N N . LEU B 1 189 ? 7.613 25.062 7.973 1 97.81 189 LEU B N 1
ATOM 3869 C CA . LEU B 1 189 ? 6.711 24.031 8.484 1 97.81 189 LEU B CA 1
ATOM 3870 C C . LEU B 1 189 ? 6.836 23.906 10 1 97.81 189 LEU B C 1
ATOM 3872 O O . LEU B 1 189 ? 5.832 23.766 10.703 1 97.81 189 LEU B O 1
ATOM 3876 N N . PHE B 1 190 ? 7.98 24 10.539 1 96.88 190 PHE B N 1
ATOM 3877 C CA . PHE B 1 190 ? 8.258 23.672 11.938 1 96.88 190 PHE B CA 1
ATOM 3878 C C . PHE B 1 190 ? 7.887 24.844 12.852 1 96.88 190 PHE B C 1
ATOM 3880 O O . PHE B 1 190 ? 7.844 24.688 14.07 1 96.88 190 PHE B O 1
ATOM 3887 N N . ALA B 1 191 ? 7.559 25.938 12.273 1 97.06 191 ALA B N 1
ATOM 3888 C CA . ALA B 1 191 ? 7.09 27.094 13.047 1 97.06 191 ALA B CA 1
ATOM 3889 C C . ALA B 1 191 ? 5.566 27.125 13.102 1 97.06 191 ALA B C 1
ATOM 3891 O O . ALA B 1 191 ? 4.98 27.984 13.766 1 97.06 191 ALA B O 1
ATOM 3892 N N . GLN B 1 192 ? 4.93 26.156 12.43 1 98.44 192 GLN B N 1
ATOM 3893 C CA . GLN B 1 192 ? 3.477 26.188 12.297 1 98.44 192 GLN B CA 1
ATOM 3894 C C . GLN B 1 192 ? 2.803 25.328 13.367 1 98.44 192 GLN B C 1
ATOM 3896 O O . GLN B 1 192 ? 3.455 24.516 14.023 1 98.44 192 GLN B O 1
ATOM 3901 N N . THR B 1 193 ? 1.548 25.625 13.562 1 98.88 193 THR B N 1
ATOM 3902 C CA . THR B 1 193 ? 0.693 24.859 14.469 1 98.88 193 THR B CA 1
ATOM 3903 C C . THR B 1 193 ? -0.345 24.062 13.688 1 98.88 193 THR B C 1
ATOM 3905 O O . THR B 1 193 ? -1.007 24.594 12.797 1 98.88 193 THR B O 1
ATOM 3908 N N . LEU B 1 194 ? -0.427 22.75 13.938 1 98.88 194 LEU B N 1
ATOM 3909 C CA . LEU B 1 194 ? -1.424 21.828 13.383 1 98.88 194 LEU B CA 1
ATOM 3910 C C . LEU B 1 194 ? -2.602 21.672 14.336 1 98.88 194 LEU B C 1
ATOM 3912 O O . LEU B 1 194 ? -2.408 21.438 15.531 1 98.88 194 LEU B O 1
ATOM 3916 N N . ARG B 1 195 ? -3.824 21.859 13.828 1 98.94 195 ARG B N 1
ATOM 3917 C CA . ARG B 1 195 ? -5.035 21.656 14.617 1 98.94 195 ARG B CA 1
ATOM 3918 C C . ARG B 1 195 ? -6.02 20.75 13.875 1 98.94 195 ARG B C 1
ATOM 3920 O O . ARG B 1 195 ? -6.184 20.875 12.656 1 98.94 195 ARG B O 1
ATOM 3927 N N . THR B 1 196 ? -6.625 19.859 14.594 1 98.94 196 THR B N 1
ATOM 3928 C CA . THR B 1 196 ? -7.809 19.156 14.117 1 98.94 196 THR B CA 1
ATOM 3929 C C . THR B 1 196 ? -9.07 19.719 14.781 1 98.94 196 THR B C 1
ATOM 3931 O O . THR B 1 196 ? -9.078 19.969 15.984 1 98.94 196 THR B O 1
ATOM 3934 N N . LEU B 1 197 ? -10.086 19.891 14.016 1 98.94 197 LEU B N 1
ATOM 3935 C CA . LEU B 1 197 ? -11.352 20.391 14.531 1 98.94 197 LEU B CA 1
ATOM 3936 C C . LEU B 1 197 ? -12.492 19.438 14.227 1 98.94 197 LEU B C 1
ATOM 3938 O O . LEU B 1 197 ? -12.531 18.844 13.148 1 98.94 197 LEU B O 1
ATOM 3942 N N . VAL B 1 198 ? -13.398 19.297 15.125 1 98.94 198 VAL B N 1
ATOM 3943 C CA . VAL B 1 198 ? -14.68 18.625 14.93 1 98.94 198 VAL B CA 1
ATOM 3944 C C . VAL B 1 198 ? -15.82 19.609 15.18 1 98.94 198 VAL B C 1
ATOM 3946 O O . VAL B 1 198 ? -15.914 20.188 16.266 1 98.94 198 VAL B O 1
ATOM 3949 N N . ASN B 1 199 ? -16.625 19.828 14.18 1 98.75 199 ASN B N 1
ATOM 3950 C CA . ASN B 1 199 ? -17.672 20.828 14.234 1 98.75 199 ASN B CA 1
ATOM 3951 C C . ASN B 1 199 ? -17.156 22.172 14.75 1 98.75 199 ASN B C 1
ATOM 3953 O O . ASN B 1 199 ? -17.781 22.781 15.625 1 98.75 199 ASN B O 1
ATOM 3957 N N . GLY B 1 200 ? -15.984 22.5 14.305 1 98.56 200 GLY B N 1
ATOM 3958 C CA . GLY B 1 200 ? -15.43 23.828 14.555 1 98.56 200 GLY B CA 1
ATOM 3959 C C . GLY B 1 200 ? -14.68 23.922 15.867 1 98.56 200 GLY B C 1
ATOM 3960 O O . GLY B 1 200 ? -14.07 24.953 16.172 1 98.56 200 GLY B O 1
ATOM 3961 N N . ARG B 1 201 ? -14.641 22.859 16.688 1 98.75 201 ARG B N 1
ATOM 3962 C CA . ARG B 1 201 ? -13.953 22.844 17.969 1 98.75 201 ARG B CA 1
ATOM 3963 C C . ARG B 1 201 ? -12.617 22.125 17.859 1 98.75 201 ARG B C 1
ATOM 3965 O O . ARG B 1 201 ? -12.547 21.016 17.344 1 98.75 201 ARG B O 1
ATOM 3972 N N . VAL B 1 202 ? -11.562 22.75 18.406 1 98.88 202 VAL B N 1
ATOM 3973 C CA . VAL B 1 202 ? -10.227 22.156 18.359 1 98.88 202 VAL B CA 1
ATOM 3974 C C . VAL B 1 202 ? -10.172 20.922 19.25 1 98.88 202 VAL B C 1
ATOM 3976 O O . VAL B 1 202 ? -10.453 21.016 20.453 1 98.88 202 VAL B O 1
ATOM 3979 N N . VAL B 1 203 ? -9.781 19.812 18.672 1 98.88 203 VAL B N 1
ATOM 3980 C CA . VAL B 1 203 ? -9.758 18.562 19.438 1 98.88 203 VAL B CA 1
ATOM 3981 C C . VAL B 1 203 ? -8.352 17.969 19.406 1 98.88 203 VAL B C 1
ATOM 3983 O O . VAL B 1 203 ? -8.062 17.016 20.125 1 98.88 203 VAL B O 1
ATOM 3986 N N . GLN B 1 204 ? -7.477 18.375 18.578 1 98.88 204 GLN B N 1
ATOM 3987 C CA . GLN B 1 204 ? -6.035 18.141 18.547 1 98.88 204 GLN B CA 1
ATOM 3988 C C . GLN B 1 204 ? -5.273 19.422 18.234 1 98.88 204 GLN B C 1
ATOM 3990 O O . GLN B 1 204 ? -5.738 20.25 17.453 1 98.88 204 GLN B O 1
ATOM 3995 N N . GLU B 1 205 ? -4.094 19.516 18.797 1 98.81 205 GLU B N 1
ATOM 3996 C CA . GLU B 1 205 ? -3.232 20.672 18.5 1 98.81 205 GLU B CA 1
ATOM 3997 C C . GLU B 1 205 ? -1.77 20.344 18.797 1 98.81 205 GLU B C 1
ATOM 3999 O O . GLU B 1 205 ? -1.456 19.703 19.797 1 98.81 205 GLU B O 1
ATOM 4004 N N . ALA B 1 206 ? -0.883 20.812 17.906 1 98.31 206 ALA B N 1
ATOM 4005 C CA . ALA B 1 206 ? 0.549 20.594 18.094 1 98.31 206 ALA B CA 1
ATOM 4006 C C . ALA B 1 206 ? 1.363 21.641 17.344 1 98.31 206 ALA B C 1
ATOM 4008 O O . ALA B 1 206 ? 1.107 21.922 16.172 1 98.31 206 ALA B O 1
ATOM 4009 N N . HIS B 1 207 ? 2.244 22.312 18.109 1 98.19 207 HIS B N 1
ATOM 4010 C CA . HIS B 1 207 ? 3.326 22.984 17.406 1 98.19 207 HIS B CA 1
ATOM 4011 C C . HIS B 1 207 ? 4.234 21.969 16.703 1 98.19 207 HIS B C 1
ATOM 4013 O O . HIS B 1 207 ? 4.914 21.188 17.359 1 98.19 207 HIS B O 1
ATOM 4019 N N . ILE B 1 208 ? 4.305 22 15.406 1 97.94 208 ILE B N 1
ATOM 4020 C CA . ILE B 1 208 ? 4.906 20.922 14.617 1 97.94 208 ILE B CA 1
ATOM 4021 C C . ILE B 1 208 ? 6.375 20.766 15 1 97.94 208 ILE B C 1
ATOM 4023 O O . ILE B 1 208 ? 6.832 19.656 15.273 1 97.94 208 ILE B O 1
ATOM 4027 N N . GLY B 1 209 ? 7.109 21.844 15.094 1 96 209 GLY B N 1
ATOM 4028 C CA . GLY B 1 209 ? 8.531 21.781 15.398 1 96 209 GLY B CA 1
ATOM 4029 C C . GLY B 1 209 ? 8.82 21.234 16.781 1 96 209 GLY B C 1
ATOM 4030 O O . GLY B 1 209 ? 9.82 20.547 16.984 1 96 209 GLY B O 1
ATOM 4031 N N . ASP B 1 210 ? 7.961 21.453 17.75 1 95.88 210 ASP B N 1
ATOM 4032 C CA . ASP B 1 210 ? 8.18 21.062 19.125 1 95.88 210 ASP B CA 1
ATOM 4033 C C . ASP B 1 210 ? 7.867 19.578 19.328 1 95.88 210 ASP B C 1
ATOM 4035 O O . ASP B 1 210 ? 8.469 18.922 20.188 1 95.88 210 ASP B O 1
ATOM 4039 N N . GLU B 1 211 ? 6.949 19.047 18.5 1 96.06 211 GLU B N 1
ATOM 4040 C CA . GLU B 1 211 ? 6.457 17.719 18.812 1 96.06 211 GLU B CA 1
ATOM 4041 C C . GLU B 1 211 ? 7.043 16.672 17.859 1 96.06 211 GLU B C 1
ATOM 4043 O O . GLU B 1 211 ? 6.961 15.477 18.109 1 96.06 211 GLU B O 1
ATOM 4048 N N . THR B 1 212 ? 7.605 17.125 16.781 1 95.62 212 THR B N 1
ATOM 4049 C CA . THR B 1 212 ? 8.086 16.203 15.758 1 95.62 212 THR B CA 1
ATOM 4050 C C . THR B 1 212 ? 9.172 15.289 16.312 1 95.62 212 THR B C 1
ATOM 4052 O O . THR B 1 212 ? 10.18 15.766 16.859 1 95.62 212 THR B O 1
ATOM 4055 N N . ILE B 1 213 ? 8.961 13.992 16.203 1 96.44 213 ILE B N 1
ATOM 4056 C CA . ILE B 1 213 ? 9.945 13 16.609 1 96.44 213 ILE B CA 1
ATOM 4057 C C . ILE B 1 213 ? 10.883 12.695 15.445 1 96.44 213 ILE B C 1
ATOM 4059 O O . ILE B 1 213 ? 12.102 12.602 15.633 1 96.44 213 ILE B O 1
ATOM 4063 N N . TRP B 1 214 ? 10.25 12.508 14.242 1 96.38 214 TRP B N 1
ATOM 4064 C CA . TRP B 1 214 ? 10.992 12.203 13.023 1 96.38 214 TRP B CA 1
ATOM 4065 C C . TRP B 1 214 ? 10.773 13.289 11.969 1 96.38 214 TRP B C 1
ATOM 4067 O O . TRP B 1 214 ? 9.641 13.562 11.578 1 96.38 214 TRP B O 1
ATOM 4077 N N . GLY B 1 215 ? 11.836 13.891 11.469 1 96.44 215 GLY B N 1
ATOM 4078 C CA . GLY B 1 215 ? 11.695 14.859 10.391 1 96.44 215 GLY B CA 1
ATOM 4079 C C . GLY B 1 215 ? 11.367 14.219 9.055 1 96.44 215 GLY B C 1
ATOM 4080 O O . GLY B 1 215 ? 11.75 13.078 8.797 1 96.44 215 GLY B O 1
ATOM 4081 N N . PRO B 1 216 ? 10.664 14.945 8.211 1 97.38 216 PRO B N 1
ATOM 4082 C CA . PRO B 1 216 ? 10.312 14.359 6.914 1 97.38 216 PRO B CA 1
ATOM 4083 C C . PRO B 1 216 ? 11.539 13.961 6.098 1 97.38 216 PRO B C 1
ATOM 4085 O O . PRO B 1 216 ? 11.492 12.977 5.352 1 97.38 216 PRO B O 1
ATOM 4088 N N . HIS B 1 217 ? 12.664 14.672 6.223 1 97.69 217 HIS B N 1
ATOM 4089 C CA . HIS B 1 217 ? 13.891 14.344 5.5 1 97.69 217 HIS B CA 1
ATOM 4090 C C . HIS B 1 217 ? 14.438 12.992 5.934 1 97.69 217 HIS B C 1
ATOM 4092 O O . HIS B 1 217 ? 14.891 12.203 5.098 1 97.69 217 HIS B O 1
ATOM 4098 N N . TYR B 1 218 ? 14.398 12.719 7.25 1 97.75 218 TYR B N 1
ATOM 4099 C CA . TYR B 1 218 ? 14.812 11.43 7.793 1 97.75 218 TYR B CA 1
ATOM 4100 C C . TYR B 1 218 ? 13.914 10.312 7.281 1 97.75 218 TYR B C 1
ATOM 4102 O O . TYR B 1 218 ? 14.406 9.266 6.844 1 97.75 218 TYR B O 1
ATOM 4110 N N . VAL B 1 219 ? 12.648 10.531 7.246 1 98.56 219 VAL B N 1
ATOM 4111 C CA . VAL B 1 219 ? 11.656 9.547 6.828 1 98.56 219 VAL B CA 1
ATOM 4112 C C . VAL B 1 219 ? 11.828 9.242 5.34 1 98.56 219 VAL B C 1
ATOM 4114 O O . VAL B 1 219 ? 11.844 8.078 4.934 1 98.56 219 VAL B O 1
ATOM 4117 N N . ILE B 1 220 ? 12 10.258 4.551 1 98.81 220 ILE B N 1
ATOM 4118 C CA . ILE B 1 220 ? 12.18 10.102 3.111 1 98.81 220 ILE B CA 1
ATOM 4119 C C . ILE B 1 220 ? 13.445 9.297 2.836 1 98.81 220 ILE B C 1
ATOM 4121 O O . ILE B 1 220 ? 13.43 8.344 2.047 1 98.81 220 ILE B O 1
ATOM 4125 N N . ALA B 1 221 ? 14.523 9.664 3.498 1 98.69 221 ALA B N 1
ATOM 4126 C CA . ALA B 1 221 ? 15.789 8.969 3.297 1 98.69 221 ALA B CA 1
ATOM 4127 C C . ALA B 1 221 ? 15.672 7.496 3.689 1 98.69 221 ALA B C 1
ATOM 4129 O O . ALA B 1 221 ? 16.25 6.625 3.039 1 98.69 221 ALA B O 1
ATOM 4130 N N . ASP B 1 222 ? 14.977 7.258 4.738 1 98.44 222 ASP B N 1
ATOM 4131 C CA . ASP B 1 222 ? 14.789 5.891 5.215 1 98.44 222 ASP B CA 1
ATOM 4132 C C . ASP B 1 222 ? 14.008 5.059 4.203 1 98.44 222 ASP B C 1
ATOM 4134 O O . ASP B 1 222 ? 14.453 3.979 3.805 1 98.44 222 ASP B O 1
ATOM 4138 N N . ILE B 1 223 ? 12.867 5.539 3.732 1 98.62 223 ILE B N 1
ATOM 4139 C CA . ILE B 1 223 ? 12.023 4.824 2.783 1 98.62 223 ILE B CA 1
ATOM 4140 C C . ILE B 1 223 ? 12.781 4.621 1.472 1 98.62 223 ILE B C 1
ATOM 4142 O O . ILE B 1 223 ? 12.758 3.527 0.9 1 98.62 223 ILE B O 1
ATOM 4146 N N . ALA B 1 224 ? 13.508 5.629 1.046 1 98.75 224 ALA B N 1
ATOM 4147 C CA . ALA B 1 224 ? 14.164 5.641 -0.26 1 98.75 224 ALA B CA 1
ATOM 4148 C C . ALA B 1 224 ? 15.406 4.75 -0.258 1 98.75 224 ALA B C 1
ATOM 4150 O O . ALA B 1 224 ? 16.078 4.609 -1.282 1 98.75 224 ALA B O 1
ATOM 4151 N N . ARG B 1 225 ? 15.75 4.195 0.858 1 98.31 225 ARG B N 1
ATOM 4152 C CA . ARG B 1 225 ? 16.844 3.234 0.869 1 98.31 225 ARG B CA 1
ATOM 4153 C C . ARG B 1 225 ? 16.594 2.102 -0.119 1 98.31 225 ARG B C 1
ATOM 4155 O O . ARG B 1 225 ? 17.5 1.673 -0.828 1 98.31 225 ARG B O 1
ATOM 4162 N N . HIS B 1 226 ? 15.312 1.658 -0.156 1 98.25 226 HIS B N 1
ATOM 4163 C CA . HIS B 1 226 ? 15.047 0.477 -0.97 1 98.25 226 HIS B CA 1
ATOM 4164 C C . HIS B 1 226 ? 13.805 0.666 -1.831 1 98.25 226 HIS B C 1
ATOM 4166 O O . HIS B 1 226 ? 13.523 -0.152 -2.709 1 98.25 226 HIS B O 1
ATOM 4172 N N . ILE B 1 227 ? 13.039 1.69 -1.617 1 98.75 227 ILE B N 1
ATOM 4173 C CA . ILE B 1 227 ? 11.789 1.957 -2.324 1 98.75 227 ILE B CA 1
ATOM 4174 C C . ILE B 1 227 ? 11.891 3.293 -3.057 1 98.75 227 ILE B C 1
ATOM 4176 O O . ILE B 1 227 ? 12.109 4.336 -2.434 1 98.75 227 ILE B O 1
ATOM 4180 N N . THR B 1 228 ? 11.703 3.289 -4.332 1 98.88 228 THR B N 1
ATOM 4181 C CA . THR B 1 228 ? 11.711 4.527 -5.105 1 98.88 228 THR B CA 1
ATOM 4182 C C . THR B 1 228 ? 10.438 5.328 -4.852 1 98.88 228 THR B C 1
ATOM 4184 O O . THR B 1 228 ? 9.336 4.789 -4.926 1 98.88 228 THR B O 1
ATOM 4187 N N . LEU B 1 229 ? 10.609 6.547 -4.473 1 98.94 229 LEU B N 1
ATOM 4188 C CA . LEU B 1 229 ? 9.492 7.48 -4.395 1 98.94 229 LEU B CA 1
ATOM 4189 C C . LEU B 1 229 ? 9.336 8.25 -5.699 1 98.94 229 LEU B C 1
ATOM 4191 O O . LEU B 1 229 ? 10.32 8.719 -6.27 1 98.94 229 LEU B O 1
ATOM 4195 N N . MET B 1 230 ? 8.133 8.352 -6.16 1 98.75 230 MET B N 1
ATOM 4196 C CA . MET B 1 230 ? 7.828 8.992 -7.441 1 98.75 230 MET B CA 1
ATOM 4197 C C . MET B 1 230 ? 7.148 10.336 -7.227 1 98.75 230 MET B C 1
ATOM 4199 O O . MET B 1 230 ? 6.512 10.562 -6.195 1 98.75 230 MET B O 1
ATOM 4203 N N . PRO B 1 231 ? 7.285 11.266 -8.258 1 98.69 231 PRO B N 1
ATOM 4204 C CA . PRO B 1 231 ? 6.484 12.492 -8.164 1 98.69 231 PRO B CA 1
ATOM 4205 C C . PRO B 1 231 ? 5 12.211 -7.941 1 98.69 231 PRO B C 1
ATOM 4207 O O . PRO B 1 231 ? 4.422 11.352 -8.625 1 98.69 231 PRO B O 1
ATOM 4210 N N . GLY B 1 232 ? 4.422 12.883 -6.922 1 98.31 232 GLY B N 1
ATOM 4211 C CA . GLY B 1 232 ? 3.02 12.688 -6.598 1 98.31 232 GLY B CA 1
ATOM 4212 C C . GLY B 1 232 ? 2.801 11.797 -5.391 1 98.31 232 GLY B C 1
ATOM 4213 O O . GLY B 1 232 ? 1.739 11.836 -4.766 1 98.31 232 GLY B O 1
ATOM 4214 N N . ASP B 1 233 ? 3.807 10.922 -5.043 1 98.88 233 ASP B N 1
ATOM 4215 C CA . ASP B 1 233 ? 3.686 10.117 -3.83 1 98.88 233 ASP B CA 1
ATOM 4216 C C . ASP B 1 233 ? 3.496 11 -2.6 1 98.88 233 ASP B C 1
ATOM 4218 O O . ASP B 1 233 ? 3.904 12.164 -2.596 1 98.88 233 ASP B O 1
ATOM 4222 N N . VAL B 1 234 ? 2.83 10.453 -1.624 1 98.94 234 VAL B N 1
ATOM 4223 C CA . VAL B 1 234 ? 2.504 11.195 -0.413 1 98.94 234 VAL B CA 1
ATOM 4224 C C . VAL B 1 234 ? 3.035 10.453 0.81 1 98.94 234 VAL B C 1
ATOM 4226 O O . VAL B 1 234 ? 2.934 9.227 0.892 1 98.94 234 VAL B O 1
ATOM 4229 N N . ILE B 1 235 ? 3.613 11.188 1.747 1 98.94 235 ILE B N 1
ATOM 4230 C CA . ILE B 1 235 ? 3.99 10.672 3.057 1 98.94 235 ILE B CA 1
ATOM 4231 C C . ILE B 1 235 ? 3.215 11.398 4.148 1 98.94 235 ILE B C 1
ATOM 4233 O O . ILE B 1 235 ? 3.289 12.625 4.254 1 98.94 235 ILE B O 1
ATOM 4237 N N . LEU B 1 236 ? 2.424 10.656 4.898 1 98.94 236 LEU B N 1
ATOM 4238 C CA . LEU B 1 236 ? 1.694 11.188 6.043 1 98.94 236 LEU B CA 1
ATOM 4239 C C . LEU B 1 236 ? 2.557 11.148 7.301 1 98.94 236 LEU B C 1
ATOM 4241 O O . LEU B 1 236 ? 3.1 10.094 7.652 1 98.94 236 LEU B O 1
ATOM 4245 N N . MET B 1 237 ? 2.623 12.266 8.008 1 98.69 237 MET B N 1
ATOM 4246 C CA . MET B 1 237 ? 3.691 12.43 8.992 1 98.69 237 MET B CA 1
ATOM 4247 C C . MET B 1 237 ? 3.146 12.328 10.414 1 98.69 237 MET B C 1
ATOM 4249 O O . MET B 1 237 ? 3.684 12.953 11.336 1 98.69 237 MET B O 1
ATOM 4253 N N . GLY B 1 238 ? 2.053 11.625 10.578 1 98.19 238 GLY B N 1
ATOM 4254 C CA . GLY B 1 238 ? 1.579 11.312 11.922 1 98.19 238 GLY B CA 1
ATOM 4255 C C . GLY B 1 238 ? 0.687 12.391 12.508 1 98.19 238 GLY B C 1
ATOM 4256 O O . GLY B 1 238 ? 0.504 13.445 11.898 1 98.19 238 GLY B O 1
ATOM 4257 N N . THR B 1 239 ? 0.132 12.109 13.641 1 98.5 239 THR B N 1
ATOM 4258 C CA . THR B 1 239 ? -0.868 12.953 14.289 1 98.5 239 THR B CA 1
ATOM 4259 C C . THR B 1 239 ? -0.529 13.172 15.758 1 98.5 239 THR B C 1
ATOM 4261 O O . THR B 1 239 ? 0.099 12.312 16.391 1 98.5 239 THR B O 1
ATOM 4264 N N . PRO B 1 240 ? -0.862 14.32 16.328 1 98.38 240 PRO B N 1
ATOM 4265 C CA . PRO B 1 240 ? -0.731 14.516 17.766 1 98.38 240 PRO B CA 1
ATOM 4266 C C . PRO B 1 240 ? -1.767 13.727 18.562 1 98.38 240 PRO B C 1
ATOM 4268 O O . PRO B 1 240 ? -2.525 12.938 18 1 98.38 240 PRO B O 1
ATOM 4271 N N . CYS B 1 241 ? -1.771 13.891 19.891 1 98.25 241 CYS B N 1
ATOM 4272 C CA . CYS B 1 241 ? -2.625 13.109 20.766 1 98.25 241 CYS B CA 1
ATOM 4273 C C . CYS B 1 241 ? -4.094 13.453 20.562 1 98.25 241 CYS B C 1
ATOM 4275 O O . CYS B 1 241 ? -4.414 14.453 19.922 1 98.25 241 CYS B O 1
ATOM 4277 N N . HIS B 1 242 ? -5 12.578 21 1 98.62 242 HIS B N 1
ATOM 4278 C CA . HIS B 1 242 ? -6.445 12.727 21.141 1 98.62 242 HIS B CA 1
ATOM 4279 C C . HIS B 1 242 ? -7.16 12.398 19.844 1 98.62 242 HIS B C 1
ATOM 4281 O O . HIS B 1 242 ? -8.031 13.156 19.391 1 98.62 242 HIS B O 1
ATOM 4287 N N . SER B 1 243 ? -6.773 11.438 19.156 1 98.5 243 SER B N 1
ATOM 4288 C CA . SER B 1 243 ? -7.57 10.828 18.094 1 98.5 243 SER B CA 1
ATOM 4289 C C . SER B 1 243 ? -8.789 10.109 18.672 1 98.5 243 SER B C 1
ATOM 4291 O O . SER B 1 243 ? -8.656 9.258 19.562 1 98.5 243 SER B O 1
ATOM 4293 N N . ARG B 1 244 ? -9.969 10.453 18.25 1 98.56 244 ARG B N 1
ATOM 4294 C CA . ARG B 1 244 ? -11.219 9.883 18.734 1 98.56 244 ARG B CA 1
ATOM 4295 C C . ARG B 1 244 ? -12.195 9.656 17.594 1 98.56 244 ARG B C 1
ATOM 4297 O O . ARG B 1 244 ? -11.984 10.141 16.469 1 98.56 244 ARG B O 1
ATOM 4304 N N . SER B 1 245 ? -13.242 8.953 17.859 1 98.38 245 SER B N 1
ATOM 4305 C CA . SER B 1 245 ? -14.234 8.578 16.859 1 98.38 245 SER B CA 1
ATOM 4306 C C . SER B 1 245 ? -15.227 9.711 16.609 1 98.38 245 SER B C 1
ATOM 4308 O O . SER B 1 245 ? -15.547 10.477 17.516 1 98.38 245 SER B O 1
ATOM 4310 N N . VAL B 1 246 ? -15.672 9.789 15.414 1 98.62 246 VAL B N 1
ATOM 4311 C CA . VAL B 1 246 ? -16.703 10.742 15.016 1 98.62 246 VAL B CA 1
ATOM 4312 C C . VAL B 1 246 ? -17.891 10 14.398 1 98.62 246 VAL B C 1
ATOM 4314 O O . VAL B 1 246 ? -17.797 8.805 14.125 1 98.62 246 VAL B O 1
ATOM 4317 N N . ASP B 1 247 ? -19.016 10.75 14.156 1 98.19 247 ASP B N 1
ATOM 4318 C CA . ASP B 1 247 ? -20.266 10.164 13.703 1 98.19 247 ASP B CA 1
ATOM 4319 C C . ASP B 1 247 ? -20.844 10.938 12.516 1 98.19 247 ASP B C 1
ATOM 4321 O O . ASP B 1 247 ? -20.422 12.062 12.25 1 98.19 247 ASP B O 1
ATOM 4325 N N . PRO B 1 248 ? -21.766 10.211 11.766 1 98.56 248 PRO B N 1
ATOM 4326 C CA . PRO B 1 248 ? -22.406 10.922 10.656 1 98.56 248 PRO B CA 1
ATOM 4327 C C . PRO B 1 248 ? -22.969 12.281 11.07 1 98.56 248 PRO B C 1
ATOM 4329 O O . PRO B 1 248 ? -23.562 12.406 12.141 1 98.56 248 PRO B O 1
ATOM 4332 N N . GLY B 1 249 ? -22.703 13.289 10.242 1 98.38 249 GLY B N 1
ATOM 4333 C CA . GLY B 1 249 ? -23.125 14.648 10.539 1 98.38 249 GLY B CA 1
ATOM 4334 C C . GLY B 1 249 ? -22 15.531 11.039 1 98.38 249 GLY B C 1
ATOM 4335 O O . GLY B 1 249 ? -22.062 16.75 10.906 1 98.38 249 GLY B O 1
ATOM 4336 N N . ASN B 1 250 ? -20.953 14.945 11.664 1 98.81 250 ASN B N 1
ATOM 4337 C CA . ASN B 1 250 ? -19.797 15.727 12.117 1 98.81 250 ASN B CA 1
ATOM 4338 C C . ASN B 1 250 ? -18.984 16.25 10.945 1 98.81 250 ASN B C 1
ATOM 4340 O O . ASN B 1 250 ? -18.828 15.57 9.93 1 98.81 250 ASN B O 1
ATOM 4344 N N . VAL B 1 251 ? -18.484 17.453 11.055 1 98.88 251 VAL B N 1
ATOM 4345 C CA . VAL B 1 251 ? -17.484 18.016 10.148 1 98.88 251 VAL B CA 1
ATOM 4346 C C . VAL B 1 251 ? -16.109 17.953 10.797 1 98.88 251 VAL B C 1
ATOM 4348 O O . VAL B 1 251 ? -15.922 18.422 11.922 1 98.88 251 VAL B O 1
ATOM 4351 N N . VAL B 1 252 ? -15.195 17.297 10.125 1 98.94 252 VAL B N 1
ATOM 4352 C CA . VAL B 1 252 ? -13.828 17.172 10.609 1 98.94 252 VAL B CA 1
ATOM 4353 C C . VAL B 1 252 ? -12.891 18 9.734 1 98.94 252 VAL B C 1
ATOM 4355 O O . VAL B 1 252 ? -13.008 17.984 8.508 1 98.94 252 VAL B O 1
ATOM 4358 N N . ALA B 1 253 ? -11.961 18.734 10.352 1 98.94 253 ALA B N 1
ATOM 4359 C CA . ALA B 1 253 ? -11.023 19.562 9.594 1 98.94 253 ALA B CA 1
ATOM 4360 C C . ALA B 1 253 ? -9.609 19.438 10.156 1 98.94 253 ALA B C 1
ATOM 4362 O O . ALA B 1 253 ? -9.43 19.172 11.352 1 98.94 253 ALA B O 1
ATOM 4363 N N . CYS B 1 254 ? -8.648 19.5 9.359 1 98.94 254 CYS B N 1
ATOM 4364 C CA . CYS B 1 254 ? -7.25 19.703 9.703 1 98.94 254 CYS B CA 1
ATOM 4365 C C . CYS B 1 254 ? -6.754 21.062 9.195 1 98.94 254 CYS B C 1
ATOM 4367 O O . CYS B 1 254 ? -6.836 21.344 7.996 1 98.94 254 CYS B O 1
ATOM 4369 N N . GLU B 1 255 ? -6.289 21.875 10.094 1 98.88 255 GLU B N 1
ATOM 4370 C CA . GLU B 1 255 ? -5.785 23.203 9.773 1 98.88 255 GLU B CA 1
ATOM 4371 C C . GLU B 1 255 ? -4.332 23.375 10.219 1 98.88 255 GLU B C 1
ATOM 4373 O O . GLU B 1 255 ? -3.986 23.031 11.352 1 98.88 255 GLU B O 1
ATOM 4378 N N . ILE B 1 256 ? -3.531 23.828 9.336 1 98.88 256 ILE B N 1
ATOM 4379 C CA . ILE B 1 256 ? -2.146 24.156 9.664 1 98.88 256 ILE B CA 1
ATOM 4380 C C . ILE B 1 256 ? -1.878 25.625 9.375 1 98.88 256 ILE B C 1
ATOM 4382 O O . ILE B 1 256 ? -2.064 26.094 8.242 1 98.88 256 ILE B O 1
ATOM 4386 N N . THR B 1 257 ? -1.407 26.328 10.43 1 98.44 257 THR B N 1
ATOM 4387 C CA . THR B 1 257 ? -1.079 27.734 10.242 1 98.44 257 THR B CA 1
ATOM 4388 C C . THR B 1 257 ? -0.099 27.922 9.086 1 98.44 257 THR B C 1
ATOM 4390 O O . THR B 1 257 ? 0.853 27.141 8.953 1 98.44 257 THR B O 1
ATOM 4393 N N . GLY B 1 258 ? -0.391 28.859 8.203 1 97.44 258 GLY B N 1
ATOM 4394 C CA . GLY B 1 258 ? 0.495 29.188 7.102 1 97.44 258 GLY B CA 1
ATOM 4395 C C . GLY B 1 258 ? 0.378 28.234 5.934 1 97.44 258 GLY B C 1
ATOM 4396 O O . GLY B 1 258 ? 0.919 28.484 4.855 1 97.44 258 GLY B O 1
ATOM 4397 N N . ILE B 1 259 ? -0.338 27.109 6.07 1 98.31 259 ILE B N 1
ATOM 4398 C CA . ILE B 1 259 ? -0.418 26.125 5.004 1 98.31 259 ILE B CA 1
ATOM 4399 C C . ILE B 1 259 ? -1.852 26.031 4.484 1 98.31 259 ILE B C 1
ATOM 4401 O O . ILE B 1 259 ? -2.096 26.203 3.289 1 98.31 259 ILE B O 1
ATOM 4405 N N . GLY B 1 260 ? -2.83 25.812 5.379 1 97.94 260 GLY B N 1
ATOM 4406 C CA . GLY B 1 260 ? -4.207 25.766 4.914 1 97.94 260 GLY B CA 1
ATOM 4407 C C . GLY B 1 260 ? -5.09 24.859 5.746 1 97.94 260 GLY B C 1
ATOM 4408 O O . GLY B 1 260 ? -4.742 24.516 6.879 1 97.94 260 GLY B O 1
ATOM 4409 N N . ARG B 1 261 ? -6.266 24.625 5.156 1 98.19 261 ARG B N 1
ATOM 4410 C CA . ARG B 1 261 ? -7.281 23.844 5.852 1 98.19 261 ARG B CA 1
ATOM 4411 C C . ARG B 1 261 ? -7.996 22.891 4.898 1 98.19 261 ARG B C 1
ATOM 4413 O O . ARG B 1 261 ? -8.383 23.281 3.795 1 98.19 261 ARG B O 1
ATOM 4420 N N . VAL B 1 262 ? -8.07 21.609 5.293 1 98.81 262 VAL B N 1
ATOM 4421 C CA . VAL B 1 262 ? -8.898 20.641 4.59 1 98.81 262 VAL B CA 1
ATOM 4422 C C . VAL B 1 262 ? -10.008 20.156 5.516 1 98.81 262 VAL B C 1
ATOM 4424 O O . VAL B 1 262 ? -9.805 20.016 6.727 1 98.81 262 VAL B O 1
ATOM 4427 N N . GLU B 1 263 ? -11.148 19.938 4.977 1 98.62 263 GLU B N 1
ATOM 4428 C CA . GLU B 1 263 ? -12.25 19.453 5.805 1 98.62 263 GLU B CA 1
ATOM 4429 C C . GLU B 1 263 ? -13.133 18.469 5.043 1 98.62 263 GLU B C 1
ATOM 4431 O O . GLU B 1 263 ? -13.055 18.391 3.814 1 98.62 263 GLU B O 1
ATOM 4436 N N . GLY B 1 264 ? -13.875 17.672 5.734 1 98.62 264 GLY B N 1
ATOM 4437 C CA . GLY B 1 264 ? -14.859 16.734 5.215 1 98.62 264 GLY B CA 1
ATOM 4438 C C . GLY B 1 264 ? -16.031 16.516 6.152 1 98.62 264 GLY B C 1
ATOM 4439 O O . GLY B 1 264 ? -15.945 16.844 7.34 1 98.62 264 GLY B O 1
ATOM 4440 N N . THR B 1 265 ? -17.094 16.062 5.578 1 98.88 265 THR B N 1
ATOM 4441 C CA . THR B 1 265 ? -18.281 15.75 6.355 1 98.88 265 THR B CA 1
ATOM 4442 C C . THR B 1 265 ? -18.484 14.234 6.461 1 98.88 265 THR B C 1
ATOM 4444 O O . THR B 1 265 ? -18.484 13.531 5.445 1 98.88 265 THR B O 1
ATOM 4447 N N . VAL B 1 266 ? -18.688 13.742 7.664 1 98.94 266 VAL B N 1
ATOM 4448 C CA . VAL B 1 266 ? -18.906 12.32 7.887 1 98.94 266 VAL B CA 1
ATOM 4449 C C . VAL B 1 266 ? -20.328 11.953 7.473 1 98.94 266 VAL B C 1
ATOM 4451 O O . VAL B 1 266 ? -21.297 12.602 7.883 1 98.94 266 VAL B O 1
ATOM 4454 N N . VAL B 1 267 ? -20.453 10.984 6.684 1 98.88 267 VAL B N 1
ATOM 4455 C CA . VAL B 1 267 ? -21.734 10.5 6.199 1 98.88 267 VAL B CA 1
ATOM 4456 C C . VAL B 1 267 ? -21.859 9 6.473 1 98.88 267 VAL B C 1
ATOM 4458 O O . VAL B 1 267 ? -20.922 8.242 6.238 1 98.88 267 VAL B O 1
ATOM 4461 N N . GLY B 1 268 ? -23.047 8.594 6.949 1 98.69 268 GLY B N 1
ATOM 4462 C CA . GLY B 1 268 ? -23.297 7.18 7.156 1 98.69 268 GLY B CA 1
ATOM 4463 C C . GLY B 1 268 ? -23.656 6.445 5.879 1 98.69 268 GLY B C 1
ATOM 4464 O O . GLY B 1 268 ? -24.375 6.98 5.035 1 98.69 268 GLY B O 1
ATOM 4465 N N . ILE B 1 269 ? -23.125 5.234 5.738 1 98.56 269 ILE B N 1
ATOM 4466 C CA . ILE B 1 269 ? -23.516 4.367 4.637 1 98.56 269 ILE B CA 1
ATOM 4467 C C . ILE B 1 269 ? -23.891 2.986 5.176 1 98.56 269 ILE B C 1
ATOM 4469 O O . ILE B 1 269 ? -23.547 2.646 6.312 1 98.56 269 ILE B O 1
ATOM 4473 N N . GLU B 1 270 ? -24.562 2.207 4.402 1 98.25 270 GLU B N 1
ATOM 4474 C CA . GLU B 1 270 ? -24.984 0.874 4.82 1 98.25 270 GLU B CA 1
ATOM 4475 C C . GLU B 1 270 ? -23.797 -0.064 4.961 1 98.25 270 GLU B C 1
ATOM 4477 O O . GLU B 1 270 ? -22.75 0.154 4.34 1 98.25 270 GLU B O 1
ATOM 4482 N N . ALA B 1 271 ? -23.984 -1.076 5.754 1 97.88 271 ALA B N 1
ATOM 4483 C CA . ALA B 1 271 ? -22.984 -2.129 5.852 1 97.88 271 ALA B CA 1
ATOM 4484 C C . ALA B 1 271 ? -22.812 -2.854 4.52 1 97.88 271 ALA B C 1
ATOM 4486 O O . ALA B 1 271 ? -23.766 -2.982 3.752 1 97.88 271 ALA B O 1
ATOM 4487 N N . PRO B 1 272 ? -21.594 -3.305 4.25 1 97.94 272 PRO B N 1
ATOM 4488 C CA . PRO B 1 272 ? -21.375 -4.016 2.986 1 97.94 272 PRO B CA 1
ATOM 4489 C C . PRO B 1 272 ? -22.156 -5.328 2.91 1 97.94 272 PRO B C 1
ATOM 4491 O O . PRO B 1 272 ? -22.344 -5.996 3.928 1 97.94 272 PRO B O 1
ATOM 4494 N N . ARG B 1 273 ? -22.547 -5.73 1.722 1 98 273 ARG B N 1
ATOM 4495 C CA . ARG B 1 273 ? -23.359 -6.922 1.485 1 98 273 ARG B CA 1
ATOM 4496 C C . ARG B 1 273 ? -22.609 -8.18 1.926 1 98 273 ARG B C 1
ATOM 4498 O O . ARG B 1 273 ? -23.219 -9.094 2.492 1 98 273 ARG B O 1
ATOM 4505 N N . ALA B 1 274 ? -21.344 -8.219 1.714 1 97.5 274 ALA B N 1
ATOM 4506 C CA . ALA B 1 274 ? -20.562 -9.414 2.031 1 97.5 274 ALA B CA 1
ATOM 4507 C C . ALA B 1 274 ? -20.5 -9.648 3.539 1 97.5 274 ALA B C 1
ATOM 4509 O O . ALA B 1 274 ? -20.359 -10.781 3.99 1 97.5 274 ALA B O 1
ATOM 4510 N N . ALA B 1 275 ? -20.562 -8.531 4.289 1 95.38 275 ALA B N 1
ATOM 4511 C CA . ALA B 1 275 ? -20.562 -8.648 5.742 1 95.38 275 ALA B CA 1
ATOM 4512 C C . ALA B 1 275 ? -21.719 -9.5 6.234 1 95.38 275 ALA B C 1
ATOM 4514 O O . ALA B 1 275 ? -21.578 -10.281 7.176 1 95.38 275 ALA B O 1
ATOM 4515 N N . ALA B 1 276 ? -22.844 -9.398 5.629 1 94.94 276 ALA B N 1
ATOM 4516 C CA . ALA B 1 276 ? -24.047 -10.141 6.004 1 94.94 276 ALA B CA 1
ATOM 4517 C C . ALA B 1 276 ? -23.859 -11.641 5.754 1 94.94 276 ALA B C 1
ATOM 4519 O O . ALA B 1 276 ? -24.562 -12.461 6.348 1 94.94 276 ALA B O 1
ATOM 4520 N N . LEU B 1 277 ? -22.906 -11.992 4.926 1 96 277 LEU B N 1
ATOM 4521 C CA . LEU B 1 277 ? -22.656 -13.383 4.586 1 96 277 LEU B CA 1
ATOM 4522 C C . LEU B 1 277 ? -21.516 -13.953 5.438 1 96 277 LEU B C 1
ATOM 4524 O O . LEU B 1 277 ? -21.078 -15.086 5.227 1 96 277 LEU B O 1
ATOM 4528 N N . GLY B 1 278 ? -20.953 -13.125 6.336 1 94.62 278 GLY B N 1
ATOM 4529 C CA . GLY B 1 278 ? -19.875 -13.578 7.211 1 94.62 278 GLY B CA 1
ATOM 4530 C C . GLY B 1 278 ? -18.516 -13.547 6.543 1 94.62 278 GLY B C 1
ATOM 4531 O O . GLY B 1 278 ? -17.594 -14.234 6.98 1 94.62 278 GLY B O 1
ATOM 4532 N N . VAL B 1 279 ? -18.375 -12.734 5.484 1 96.06 279 VAL B N 1
ATOM 4533 C CA . VAL B 1 279 ? -17.125 -12.656 4.738 1 96.06 279 VAL B CA 1
ATOM 4534 C C . VAL B 1 279 ? -16.125 -11.758 5.48 1 96.06 279 VAL B C 1
ATOM 4536 O O . VAL B 1 279 ? -16.453 -10.625 5.848 1 96.06 279 VAL B O 1
ATOM 4539 N N . GLY B 1 280 ? -14.906 -12.32 5.664 1 94.69 280 GLY B N 1
ATOM 4540 C CA . GLY B 1 280 ? -13.812 -11.531 6.211 1 94.69 280 GLY B CA 1
ATOM 4541 C C . GLY B 1 280 ? -13.906 -11.336 7.711 1 94.69 280 GLY B C 1
ATOM 4542 O O . GLY B 1 280 ? -14.797 -11.898 8.359 1 94.69 280 GLY B O 1
ATOM 4543 N N . HIS B 1 281 ? -12.969 -10.617 8.25 1 94.5 281 HIS B N 1
ATOM 4544 C CA . HIS B 1 281 ? -12.93 -10.297 9.672 1 94.5 281 HIS B CA 1
ATOM 4545 C C . HIS B 1 281 ? -14.039 -9.328 10.047 1 94.5 281 HIS B C 1
ATOM 4547 O O . HIS B 1 281 ? -14.148 -8.242 9.461 1 94.5 281 HIS B O 1
ATOM 4553 N N . ALA B 1 282 ? -14.789 -9.672 10.992 1 94.62 282 ALA B N 1
ATOM 4554 C CA . ALA B 1 282 ? -15.852 -8.781 11.461 1 94.62 282 ALA B CA 1
ATOM 4555 C C . ALA B 1 282 ? -15.297 -7.676 12.344 1 94.62 282 ALA B C 1
ATOM 4557 O O . ALA B 1 282 ? -14.352 -7.895 13.102 1 94.62 282 ALA B O 1
ATOM 4558 N N . PRO B 1 283 ? -15.883 -6.5 12.234 1 94.56 283 PRO B N 1
ATOM 4559 C CA . PRO B 1 283 ? -15.492 -5.438 13.164 1 94.56 283 PRO B CA 1
ATOM 4560 C C . PRO B 1 283 ? -15.656 -5.844 14.625 1 94.56 283 PRO B C 1
ATOM 4562 O O . PRO B 1 283 ? -16.609 -6.551 14.969 1 94.56 283 PRO B O 1
ATOM 4565 N N . THR B 1 284 ? -14.688 -5.438 15.43 1 94.69 284 THR B N 1
ATOM 4566 C CA . THR B 1 284 ? -14.703 -5.855 16.828 1 94.69 284 THR B CA 1
ATOM 4567 C C . THR B 1 284 ? -14.688 -4.645 17.75 1 94.69 284 THR B C 1
ATOM 4569 O O . THR B 1 284 ? -14.461 -3.518 17.312 1 94.69 284 THR B O 1
ATOM 4572 N N . ASP B 1 285 ? -14.984 -4.879 18.984 1 96.19 285 ASP B N 1
ATOM 4573 C CA . ASP B 1 285 ? -14.891 -3.91 20.078 1 96.19 285 ASP B CA 1
ATOM 4574 C C . ASP B 1 285 ? -14.023 -4.441 21.219 1 96.19 285 ASP B C 1
ATOM 4576 O O . ASP B 1 285 ? -14.398 -4.348 22.375 1 96.19 285 ASP B O 1
ATOM 4580 N N . SER B 1 286 ? -12.922 -5.055 20.844 1 95.94 286 SER B N 1
ATOM 4581 C CA . SER B 1 286 ? -12 -5.664 21.797 1 95.94 286 SER B CA 1
ATOM 4582 C C . SER B 1 286 ? -11.289 -4.605 22.641 1 95.94 286 SER B C 1
ATOM 4584 O O . SER B 1 286 ? -11.336 -3.416 22.312 1 95.94 286 SER B O 1
ATOM 4586 N N . PRO B 1 287 ? -10.695 -5 23.734 1 94.88 287 PRO B N 1
ATOM 4587 C CA . PRO B 1 287 ? -9.906 -4.043 24.516 1 94.88 287 PRO B CA 1
ATOM 4588 C C . PRO B 1 287 ? -8.82 -3.357 23.688 1 94.88 287 PRO B C 1
ATOM 4590 O O . PRO B 1 287 ? -8.57 -2.16 23.859 1 94.88 287 PRO B O 1
ATOM 4593 N N . GLU B 1 288 ? -8.203 -4.094 22.766 1 91.38 288 GLU B N 1
ATOM 4594 C CA . GLU B 1 288 ? -7.168 -3.514 21.922 1 91.38 288 GLU B CA 1
ATOM 4595 C C . GLU B 1 288 ? -7.75 -2.457 20.984 1 91.38 288 GLU B C 1
ATOM 4597 O O . GLU B 1 288 ? -7.152 -1.396 20.797 1 91.38 288 GLU B O 1
ATOM 4602 N N . VAL B 1 289 ? -8.914 -2.787 20.422 1 95.31 289 VAL B N 1
ATOM 4603 C CA . VAL B 1 289 ? -9.617 -1.839 19.562 1 95.31 289 VAL B CA 1
ATOM 4604 C C . VAL B 1 289 ? -9.969 -0.581 20.359 1 95.31 289 VAL B C 1
ATOM 4606 O O . VAL B 1 289 ? -9.688 0.536 19.906 1 95.31 289 VAL B O 1
ATOM 4609 N N . ARG B 1 290 ? -10.461 -0.707 21.562 1 95.38 290 ARG B N 1
ATOM 4610 C CA . ARG B 1 290 ? -10.852 0.43 22.391 1 95.38 290 ARG B CA 1
ATOM 4611 C C . ARG B 1 290 ? -9.641 1.258 22.797 1 95.38 290 ARG B C 1
ATOM 4613 O O . ARG B 1 290 ? -9.703 2.488 22.828 1 95.38 290 ARG B O 1
ATOM 4620 N N . ARG B 1 291 ? -8.609 0.542 23.031 1 92.56 291 ARG B N 1
ATOM 4621 C CA . ARG B 1 291 ? -7.383 1.232 23.438 1 92.56 291 ARG B CA 1
ATOM 4622 C C . ARG B 1 291 ? -6.938 2.215 22.359 1 92.56 291 ARG B C 1
ATOM 4624 O O . ARG B 1 291 ? -6.512 3.33 22.656 1 92.56 291 ARG B O 1
ATOM 4631 N N . VAL B 1 292 ? -7.047 1.814 21.141 1 91.94 292 VAL B N 1
ATOM 4632 C CA . VAL B 1 292 ? -6.57 2.66 20.047 1 91.94 292 VAL B CA 1
ATOM 4633 C C . VAL B 1 292 ? -7.645 3.682 19.688 1 91.94 292 VAL B C 1
ATOM 4635 O O . VAL B 1 292 ? -7.34 4.855 19.453 1 91.94 292 VAL B O 1
ATOM 4638 N N . ALA B 1 293 ? -8.906 3.299 19.656 1 95.5 293 ALA B N 1
ATOM 4639 C CA . ALA B 1 293 ? -10.016 4.141 19.219 1 95.5 293 ALA B CA 1
ATOM 4640 C C . ALA B 1 293 ? -10.312 5.234 20.25 1 95.5 293 ALA B C 1
ATOM 4642 O O . ALA B 1 293 ? -10.656 6.363 19.875 1 95.5 293 ALA B O 1
ATOM 4643 N N . LEU B 1 294 ? -10.141 4.883 21.516 1 95.19 294 LEU B N 1
ATOM 4644 C CA . LEU B 1 294 ? -10.562 5.785 22.578 1 95.19 294 LEU B CA 1
ATOM 4645 C C . LEU B 1 294 ? -9.359 6.41 23.281 1 95.19 294 LEU B C 1
ATOM 4647 O O . LEU B 1 294 ? -9.492 7.434 23.953 1 95.19 294 LEU B O 1
ATOM 4651 N N . GLY B 1 295 ? -8.203 5.793 23.078 1 94.25 295 GLY B N 1
ATOM 4652 C CA . GLY B 1 295 ? -6.988 6.328 23.672 1 94.25 295 GLY B CA 1
ATOM 4653 C C . GLY B 1 295 ? -7.027 6.336 25.188 1 94.25 295 GLY B C 1
ATOM 4654 O O . GLY B 1 295 ? -7.633 5.457 25.812 1 94.25 295 GLY B O 1
ATOM 4655 N N . PHE B 1 296 ? -6.188 7.223 25.766 1 95.12 296 PHE B N 1
ATOM 4656 C CA . PHE B 1 296 ? -6.074 7.387 27.219 1 95.12 296 PHE B CA 1
ATOM 4657 C C . PHE B 1 296 ? -6.367 8.82 27.625 1 95.12 296 PHE B C 1
ATOM 4659 O O . PHE B 1 296 ? -5.469 9.672 27.625 1 95.12 296 PHE B O 1
ATOM 4666 N N . ASP B 1 297 ? -7.512 9.078 28.078 1 94.06 297 ASP B N 1
ATOM 4667 C CA . ASP B 1 297 ? -7.996 10.422 28.359 1 94.06 297 ASP B CA 1
ATOM 4668 C C . ASP B 1 297 ? -7.16 11.094 29.453 1 94.06 297 ASP B C 1
ATOM 4670 O O . ASP B 1 297 ? -7.039 12.32 29.484 1 94.06 297 ASP B O 1
ATOM 4674 N N . GLU B 1 298 ? -6.594 10.273 30.297 1 94.88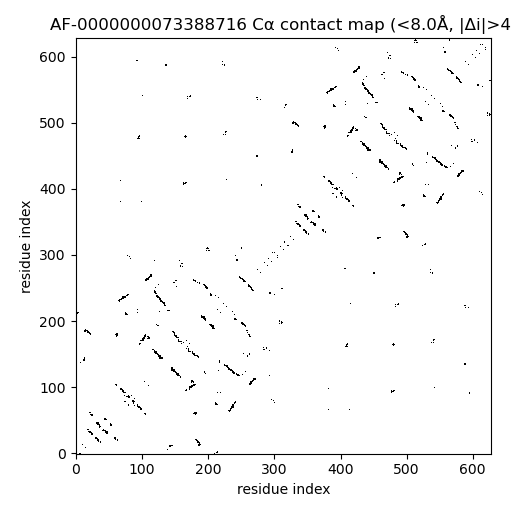 298 GLU B N 1
ATOM 4675 C CA . GLU B 1 298 ? -5.812 10.812 31.406 1 94.88 298 GLU B CA 1
ATOM 4676 C C . GLU B 1 298 ? -4.488 11.391 30.906 1 94.88 298 GLU B C 1
ATOM 4678 O O . GLU B 1 298 ? -3.803 12.102 31.656 1 94.88 298 GLU B O 1
ATOM 4683 N N . ARG B 1 299 ? -4.18 11.172 29.656 1 95.56 299 ARG B N 1
ATOM 4684 C CA . ARG B 1 299 ? -2.881 11.594 29.141 1 95.56 299 ARG B CA 1
ATOM 4685 C C . ARG B 1 299 ? -3.039 12.672 28.062 1 95.56 299 ARG B C 1
ATOM 4687 O O . ARG B 1 299 ? -2.113 12.922 27.297 1 95.56 299 ARG B O 1
ATOM 4694 N N . VAL B 1 300 ? -4.27 13.172 27.906 1 96.62 300 VAL B N 1
ATOM 4695 C CA . VAL B 1 300 ? -4.492 14.219 26.922 1 96.62 300 VAL B CA 1
ATOM 4696 C C . VAL B 1 300 ? -5.078 15.453 27.594 1 96.62 300 VAL B C 1
ATOM 4698 O O . VAL B 1 300 ? -5.676 15.359 28.672 1 96.62 300 VAL B O 1
ATOM 4701 N N . PRO B 1 301 ? -4.848 16.672 27.078 1 97.19 301 PRO B N 1
ATOM 4702 C CA . PRO B 1 301 ? -5.371 17.906 27.688 1 97.19 301 PRO B CA 1
ATOM 4703 C C . PRO B 1 301 ? -6.891 17.875 27.844 1 97.19 301 PRO B C 1
ATOM 4705 O O . PRO B 1 301 ? -7.605 17.406 26.953 1 97.19 301 PRO B O 1
ATOM 4708 N N . GLU B 1 302 ? -7.391 18.438 28.906 1 97.56 302 GLU B N 1
ATOM 4709 C CA . GLU B 1 302 ? -8.805 18.422 29.266 1 97.56 302 GLU B CA 1
ATOM 4710 C C . GLU B 1 302 ? -9.633 19.188 28.234 1 97.56 302 GLU B C 1
ATOM 4712 O O . GLU B 1 302 ? -10.758 18.812 27.922 1 97.56 302 GLU B O 1
ATOM 4717 N N . HIS B 1 303 ? -9.055 20.266 27.719 1 97.88 303 HIS B N 1
ATOM 4718 C CA . HIS B 1 303 ? -9.852 21.109 26.828 1 97.88 303 HIS B CA 1
ATOM 4719 C C . HIS B 1 303 ? -10.148 20.391 25.516 1 97.88 303 HIS B C 1
ATOM 4721 O O . HIS B 1 303 ? -11.18 20.641 24.891 1 97.88 303 HIS B O 1
ATOM 4727 N N . PHE B 1 304 ? -9.312 19.484 25.016 1 98.38 304 PHE B N 1
ATOM 4728 C CA . PHE B 1 304 ? -9.617 18.703 23.828 1 98.38 304 PHE B CA 1
ATOM 4729 C C . PHE B 1 304 ? -10.852 17.828 24.062 1 98.38 304 PHE B C 1
ATOM 4731 O O . PHE B 1 304 ? -11.727 17.734 23.188 1 98.38 304 PHE B O 1
ATOM 4738 N N . LYS B 1 305 ? -10.938 17.203 25.266 1 97.75 305 LYS B N 1
ATOM 4739 C CA . LYS B 1 305 ? -12.047 16.312 25.625 1 97.75 305 LYS B CA 1
ATOM 4740 C C . LYS B 1 305 ? -13.352 17.094 25.75 1 97.75 305 LYS B C 1
ATOM 4742 O O . LYS B 1 305 ? -14.383 16.672 25.234 1 97.75 305 LYS B O 1
ATOM 4747 N N . ALA B 1 306 ? -13.234 18.203 26.422 1 98.19 306 ALA B N 1
ATOM 4748 C CA . ALA B 1 306 ? -14.398 19.062 26.594 1 98.19 306 ALA B CA 1
ATOM 4749 C C . ALA B 1 306 ? -14.914 19.562 25.25 1 98.19 306 ALA B C 1
ATOM 4751 O O . ALA B 1 306 ? -16.125 19.547 24.984 1 98.19 306 ALA B O 1
ATOM 4752 N N . ASN B 1 307 ? -13.977 19.984 24.375 1 98.62 307 ASN B N 1
ATOM 4753 C CA . ASN B 1 307 ? -14.328 20.453 23.047 1 98.62 307 ASN B CA 1
ATOM 4754 C C . ASN B 1 307 ? -15.016 19.359 22.219 1 98.62 307 ASN B C 1
ATOM 4756 O O . ASN B 1 307 ? -16 19.625 21.531 1 98.62 307 ASN B O 1
ATOM 4760 N N . LEU B 1 308 ? -14.516 18.141 22.312 1 98.25 308 LEU B N 1
ATOM 4761 C CA . LEU B 1 308 ? -15.109 17.047 21.562 1 98.25 308 LEU B CA 1
ATOM 4762 C C . LEU B 1 308 ? -16.516 16.734 22.062 1 98.25 308 LEU B C 1
ATOM 4764 O O . LEU B 1 308 ? -17.422 16.5 21.25 1 98.25 308 LEU B O 1
ATOM 4768 N N . ARG B 1 309 ? -16.734 16.719 23.422 1 97.31 309 ARG B N 1
ATOM 4769 C CA . ARG B 1 309 ? -18.062 16.531 23.984 1 97.31 309 ARG B CA 1
ATOM 4770 C C . ARG B 1 309 ? -19.047 17.562 23.453 1 97.31 309 ARG B C 1
ATOM 4772 O O . ARG B 1 309 ? -20.172 17.234 23.062 1 97.31 309 ARG B O 1
ATOM 4779 N N . GLU B 1 310 ? -18.562 18.766 23.438 1 97.69 310 GLU B N 1
ATOM 4780 C CA . GLU B 1 310 ? -19.406 19.844 22.938 1 97.69 310 GLU B CA 1
ATOM 4781 C C . GLU B 1 310 ? -19.703 19.672 21.453 1 97.69 310 GLU B C 1
ATOM 4783 O O . GLU B 1 310 ? -20.844 19.875 21.016 1 97.69 310 GLU B O 1
ATOM 4788 N N . ALA B 1 311 ? -18.688 19.359 20.688 1 97.31 311 ALA B N 1
ATOM 4789 C CA . ALA B 1 311 ? -18.828 19.172 19.234 1 97.31 311 ALA B CA 1
ATOM 4790 C C . ALA B 1 311 ? -19.828 18.078 18.922 1 97.31 311 ALA B C 1
ATOM 4792 O O . ALA B 1 311 ? -20.547 18.141 17.922 1 97.31 311 ALA B O 1
ATOM 4793 N N . LYS B 1 312 ? -19.953 17.125 19.812 1 95 312 LYS B N 1
ATOM 4794 C CA . LYS B 1 312 ? -20.828 15.977 19.594 1 95 312 LYS B CA 1
ATOM 4795 C C . LYS B 1 312 ? -22.188 16.203 20.266 1 95 312 LYS B C 1
ATOM 4797 O O . LYS B 1 312 ? -23.047 15.305 20.25 1 95 312 LYS B O 1
ATOM 4802 N N . GLY B 1 313 ? -22.391 17.328 20.844 1 93 313 GLY B N 1
ATOM 4803 C CA . GLY B 1 313 ? -23.641 17.672 21.484 1 93 313 GLY B CA 1
ATOM 4804 C C . GLY B 1 313 ? -23.828 17.016 22.844 1 93 313 GLY B C 1
ATOM 4805 O O . GLY B 1 313 ? -24.953 16.656 23.219 1 93 313 GLY B O 1
ATOM 4806 N N . GLN B 1 314 ? -22.844 16.672 23.438 1 89.12 314 GLN B N 1
ATOM 4807 C CA . GLN B 1 314 ? -22.891 16.047 24.75 1 89.12 314 GLN B CA 1
ATOM 4808 C C . GLN B 1 314 ? -22.531 17.062 25.844 1 89.12 314 GLN B C 1
ATOM 4810 O O . GLN B 1 314 ? -21.781 18.016 25.594 1 89.12 314 GLN B O 1
#

Radius of gyration: 24.65 Å; Cα contacts (8 Å, |Δi|>4): 1780; chains: 2; bounding box: 51×77×69 Å

Sequence (628 aa):
MNFEFPLQSQPAVMCGPRVERRRVLIGGSAFWGTMVEEGTDAGRLRLDDGRLLDADAQTYLPPVNPGKIIAVHISYSSRSFETRNKPKPTETPTYFTKPPTALNGHKGQILKPADCKYLNYEGEYAVVIGRTCRNVTPDEAWDYIEGFCPALDMGLQDFRDTDQGSMLRVKGADTLLPIGPGIVRGVDLFAQTLRTLVNGRVVQEAHIGDETIWGPHYVIADIARHITLMPGDVILMGTPCHSRSVDPGNVVACEITGIGRVEGTVVGIEAPRAAALGVGHAPTDSPEVRRVALGFDERVPEHFKANLREAKGQMNFEFPLQSQPAVMCGPRVERRRVLIGGSAFWGTMVEEGTDAGRLRLDDGRLLDADAQTYLPPVNPGKIIAVHISYSSRSFETRNKPKPTETPTYFTKPPTALNGHKGQILKPADCKYLNYEGEYAVVIGRTCRNVTPDEAWDYIEGFCPALDMGLQDFRDTDQGSMLRVKGADTLLPIGPGIVRGVDLFAQTLRTLVNGRVVQEAHIGDETIWGPHYVIADIARHITLMPGDVILMGTPCHSRSVDPGNVVACEITGIGRVEGTVVGIEAPRAAALGVGHAPTDSPEVRRVALGFDERVPEHFKANLREAKGQ

Secondary structure (DSSP, 8-state):
--SSS--SS--GGGSSS-EEEEEEEETTEEEEEEE--SSTTTTEEEETTS-EEEGGG-EEEPS---S-EEEES--BHHHHHHHHSSS-SSSS--EEEE-GGGEE-TTEEEEEETT-S-EE--EEEEEEE-S-B-S--HHHHGGGEEEEEEEE--EEGGGTTSGGG--HHHH-STT-EEB-SEEEESS-GGG-EEEEEETTEEEEEEEHHHHBSS-HHHHHHHHTTTS-B-TT-EEE----S---EE-TT-EEEEEETTTEEEEEEEEEEPPPHHHHTT-SPPP---HHHHHHHH--GGGS-HHHHHHHHHHTT-/--SSS--SS--GGGSSS-EEEEEEEETTEEEEEEE--SSTTTTEEEETTS-EEEGGG-EEEPS---S-EEEES--BHHHHHHHHSSS-SSSS--EEEE-GGGEE-TTEEEEEETT-S-EE--EEEEEEE-S-B-S--HHHHGGGEEEEEEEE--EEGGGTTSGGG--HHHH-STT-EEB-SEEEESS-GGG-EEEEEETTEEEEEEEHHHHBSS-HHHHHHHHTTTS-B-TT-EEE----S---EE-TT-EEEEEETTTEEEEEEEEEEPPPHHHHTT-SPPP---HHHHHHHH--GGGS-HHHHHHHHHHTT-

Solvent-accessible surface area (backbone atoms only — not comparable to full-atom values): 30220 Å² total; per-residue (Å²): 117,76,26,74,83,64,78,90,60,85,48,70,44,35,43,70,71,70,43,36,37,33,26,34,54,52,96,88,38,79,42,52,25,35,53,30,83,61,74,96,54,42,67,23,27,36,30,80,86,63,57,74,40,68,51,89,81,57,52,40,38,41,56,60,72,40,61,41,33,39,32,39,71,69,22,21,30,53,25,17,34,35,76,64,70,32,70,62,80,57,98,44,81,35,42,34,52,36,47,54,62,8,55,24,19,37,71,28,66,28,64,40,42,63,69,53,80,31,39,26,53,28,37,26,50,28,40,30,28,54,35,78,37,59,51,32,38,43,83,56,32,48,78,28,44,55,26,35,23,22,20,32,59,24,29,37,31,25,39,53,87,42,33,66,45,10,43,44,73,19,37,19,26,42,26,27,28,31,28,10,35,32,39,25,27,17,44,60,64,53,79,21,41,40,33,20,25,37,60,84,26,58,30,29,69,40,51,40,39,82,32,34,48,62,44,70,31,49,52,48,13,36,52,13,46,51,26,65,42,42,55,32,18,34,38,37,55,25,31,50,37,66,40,39,57,58,52,65,76,41,35,41,32,16,35,28,58,92,66,40,57,19,34,30,35,29,35,73,41,72,54,37,64,23,55,81,73,65,47,49,72,70,62,48,83,45,72,69,27,43,45,64,34,60,48,43,70,90,58,44,66,65,63,28,54,53,29,46,36,49,49,69,73,93,117,76,27,74,82,63,76,89,60,83,49,72,46,36,43,70,70,70,42,37,38,31,27,34,55,52,97,88,37,80,42,52,26,35,53,30,83,61,73,95,54,41,66,23,28,35,32,79,87,63,56,74,38,68,51,86,79,57,52,41,38,41,55,60,71,41,60,40,33,39,31,39,71,71,23,21,29,52,24,19,34,36,76,63,71,32,70,60,82,56,97,42,79,34,44,33,53,34,46,55,63,8,55,25,19,37,71,28,66,28,64,41,43,64,68,53,80,32,39,25,51,28,37,24,51,28,42,30,27,54,35,78,36,60,51,31,39,44,83,56,31,47,78,28,42,56,25,37,22,22,20,32,59,24,29,38,32,26,38,55,87,44,33,66,45,9,42,42,73,20,36,19,26,43,26,26,28,31,27,11,36,31,39,26,27,17,43,58,64,53,79,20,40,40,32,20,26,38,61,84,26,57,31,30,67,40,50,41,38,81,31,35,47,61,42,69,31,50,51,47,14,38,52,12,45,50,26,65,42,42,55,32,18,36,38,37,55,23,30,50,36,67,40,39,56,60,51,65,76,40,35,40,34,15,35,28,57,94,66,41,57,18,34,31,35,29,36,71,40,72,54,37,63,23,54,80,73,65,47,48,73,71,63,47,84,45,70,70,25,44,45,63,36,60,48,43,70,91,57,43,67,66,63,29,56,54,28,46,35,49,48,71,72,93